Protein AF-0000000066435270 (afdb_homodimer)

pLDDT: mean 80.06, std 25.17, range [22.42, 98.88]

InterPro domains:
  IPR001283 Cysteine-rich secretory protein-related [PR00837] (42-60)
  IPR001283 Cysteine-rich secretory protein-related [PR00837] (89-102)
  IPR001283 Cysteine-rich secretory protein-related [PR00837] (111-127)
  IPR001283 Cysteine-rich secretory protein-related [PR00837] (138-151)
  IPR001283 Cysteine-rich secretory protein-related [PTHR10334] (25-159)
  IPR014044 CAP domain [PF00188] (27-140)
  IPR014044 CAP domain [SM00198] (21-151)
  IPR034113 Golgi-associated plant pathogenesis-related protein 1, SCP domain [cd05382] (21-149)
  IPR035940 CAP superfamily [G3DSA:3.40.33.10] (19-162)
  IPR035940 CAP superfamily [SSF55797] (20-159)

Foldseek 3Di:
DVVVVVVVVVVVVVVVVVVVVVFVLLQVLLQVLLVQQPADGAAADPVQQVVQAVVQVVCQAVVDDDDDPCDPPAWHKDKDKFQDDPSCSLVVLQVLVVVADLVDFADDPSNNSNQQSNFRPWHYKYKHWDAHPVRMIMIMMITPPYTRDGPCRNVGPGDGDPPDPVPVCPVPVVPPPPPCPPPVPPPPPVVPVVD/DVVVVVVVVVVVVVVVVVVVVVFVLLQVLLQVLLVQQPADGAAADPVQQVVQAVVQVVCQAVVDDDDDPCDPPAWHKDKDKFQDDPSCSLVVLQVLVVVADLVDFADDPSNNSNQQSNFRPWHYKYKHWDAHPVRMIMIMMITPPYTRDGPCRNVGPGHGDPPDPVPVCPVPVPPPPPPCPPPPPDPPPVPPVVD

Sequence (390 aa):
MFLVNILIVLALCLLVLVIADLQEDHLNEHNRLREKHGSPPLTLDDELTKGCEEYAKVLANNEKLEHSSSAGQNYGENLCMRSQTPLQCVQDWYDEIADYDFEKPQFAMSTGHFTALVWKNAKKMGIGQAKDKKGYYWVVARYYPPVNVNGQFEENVLPPIKGEGDENGQGNLNRFQVDNIPIIVMLWLCWQFTNMFLVNILIVLALCLLVLVIADLQEDHLNEHNRLREKHGSPPLTLDDELTKGCEEYAKVLANNEKLEHSSSAGQNYGENLCMRSQTPLQCVQDWYDEIADYDFEKPQFAMSTGHFTALVWKNAKKMGIGQAKDKKGYYWVVARYYPPVNVNGQFEENVLPPIKGEGDENGQGNLNRFQVDNIPIIVMLWLCWQFTN

Solvent-accessible surface area (backbone atoms only — not comparable to full-atom values): 21310 Å² total; per-residue (Å²): 120,69,67,63,53,49,54,52,51,49,51,51,49,52,53,54,52,53,51,51,48,51,48,47,52,50,49,51,54,49,34,58,59,14,48,45,35,71,18,61,66,62,41,83,33,70,69,48,18,51,52,19,32,54,48,11,42,51,31,26,75,67,42,41,87,69,70,51,84,56,35,56,79,69,18,21,68,44,76,40,48,28,64,66,65,68,70,51,46,60,55,58,30,46,58,21,51,81,65,52,51,82,91,65,52,62,88,40,86,41,26,44,48,20,45,44,67,36,26,34,78,34,44,33,28,15,51,18,59,26,65,26,99,86,54,36,32,22,37,24,36,34,30,29,55,52,42,79,50,87,93,44,31,64,82,21,47,52,68,67,64,79,74,82,74,76,62,73,67,69,68,71,70,59,74,74,69,73,68,78,66,74,75,62,69,63,66,59,69,63,50,62,73,70,102,118,70,66,63,53,52,52,52,49,50,51,51,51,51,52,52,53,53,52,51,49,51,48,48,51,50,50,51,53,48,32,55,60,15,48,44,36,71,18,61,64,63,43,83,33,70,69,48,18,52,51,20,32,54,47,11,41,52,32,26,74,66,42,40,86,71,71,52,84,56,34,56,77,69,18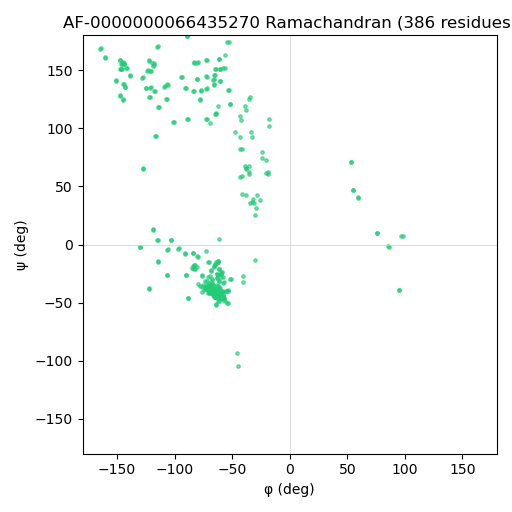,22,69,42,76,41,51,27,63,64,65,68,72,51,45,60,55,57,30,47,58,22,52,81,65,52,51,82,90,64,51,62,87,40,86,40,26,43,47,21,44,44,67,37,27,34,77,34,46,32,27,17,51,18,60,26,67,26,96,87,54,35,32,22,38,24,37,35,31,29,54,52,44,79,49,86,94,43,31,66,83,20,48,52,68,68,64,80,74,79,72,79,64,74,70,68,69,71,71,59,75,73,66,71,65,76,64,72,76,66,69,78,76,57,68,70,48,60,73,73,99

Radius of gyration: 25.06 Å; Cα contacts (8 Å, |Δi|>4): 622; chains: 2; bounding box: 55×94×62 Å

Secondary structure (DSSP, 8-state):
-HHHHHHHHHHHHHHHHHHHHHHHHHHHHHHHHHHTTTPPPPEE-HHHHHHHHHHHHHHHHHTB----TTBTTTBEEEEEEESS-TTHHHHHHHGGGGG--TTS----TTTHHHHHHH-TT--EEEEEEEE-TTS-EEEEEEEES--S-TT-HHHHSPPP-S-S--------------------GGGTHHHHTT-/-HHHHHHHHHHHHHHHHHHHHHHHHHHHHHHHHHHTTTPPPPEE-HHHHHHHHHHHHHHHHHTB----TTBTTTBEEEEEEESS-TTHHHHHHHHGGGG--TTS----TTTHHHHHHH-TT--EEEEEEEE-TTS-EEEEEEEES--S-TT-HHHHSPPP-S-S----------------------SHHHHHTT-

Structure (mmCIF, N/CA/C/O backbone):
data_AF-0000000066435270-model_v1
#
loop_
_entity.id
_entity.type
_entity.pdbx_description
1 polymer 'SCP domain-containing protein'
#
loop_
_atom_site.group_PDB
_atom_site.id
_atom_site.type_symbol
_atom_site.label_atom_id
_atom_site.label_alt_id
_atom_site.label_comp_id
_atom_site.label_asym_id
_atom_site.label_entity_id
_atom_site.label_seq_id
_atom_site.pdbx_PDB_ins_code
_atom_site.Cartn_x
_atom_site.Cartn_y
_atom_site.Cartn_z
_atom_site.occupancy
_atom_site.B_iso_or_equiv
_atom_site.auth_seq_id
_atom_site.auth_comp_id
_atom_site.auth_asym_id
_atom_site.auth_atom_id
_atom_site.pdbx_PDB_model_num
ATOM 1 N N . MET A 1 1 ? -29.016 -41.625 1.169 1 50.53 1 MET A N 1
ATOM 2 C CA . MET A 1 1 ? -27.734 -41.25 1.76 1 50.53 1 MET A CA 1
ATOM 3 C C . MET A 1 1 ? -26.656 -41.156 0.696 1 50.53 1 MET A C 1
ATOM 5 O O . MET A 1 1 ? -25.734 -40.344 0.795 1 50.53 1 MET A O 1
ATOM 9 N N . PHE A 1 2 ? -26.781 -41.906 -0.387 1 58.72 2 PHE A N 1
ATOM 10 C CA . PHE A 1 2 ? -25.75 -42 -1.423 1 58.72 2 PHE A CA 1
ATOM 11 C C . PHE A 1 2 ? -25.797 -40.812 -2.352 1 58.72 2 PHE A C 1
ATOM 13 O O . PHE A 1 2 ? -24.75 -40.281 -2.76 1 58.72 2 PHE A O 1
ATOM 20 N N . LEU A 1 3 ? -26.953 -40.25 -2.633 1 63.94 3 LEU A N 1
ATOM 21 C CA . LEU A 1 3 ? -27.141 -39.156 -3.576 1 63.94 3 LEU A CA 1
ATOM 22 C C . LEU A 1 3 ? -26.625 -37.844 -2.992 1 63.94 3 LEU A C 1
ATOM 24 O O . LEU A 1 3 ? -26.016 -37.031 -3.707 1 63.94 3 LEU A O 1
ATOM 28 N N . VAL A 1 4 ? -26.797 -37.656 -1.695 1 64.81 4 VAL A N 1
ATOM 29 C CA . VAL A 1 4 ? -26.344 -36.438 -1.035 1 64.81 4 VAL A CA 1
ATOM 30 C C . VAL A 1 4 ? -24.812 -36.375 -1.041 1 64.81 4 VAL A C 1
ATOM 32 O O . VAL A 1 4 ? -24.234 -35.281 -1.227 1 64.81 4 VAL A O 1
ATOM 35 N N . ASN A 1 5 ? -24.203 -37.531 -1.014 1 66.56 5 ASN A N 1
ATOM 36 C CA . ASN A 1 5 ? -22.75 -37.625 -1.017 1 66.56 5 ASN A CA 1
ATOM 37 C C . ASN A 1 5 ? -22.172 -37.25 -2.381 1 66.56 5 ASN A C 1
ATOM 39 O O . ASN A 1 5 ? -21.141 -36.562 -2.465 1 66.56 5 ASN A O 1
ATOM 43 N N . ILE A 1 6 ? -22.922 -37.531 -3.383 1 63.12 6 ILE A N 1
ATOM 44 C CA . ILE A 1 6 ? -22.469 -37.25 -4.742 1 63.12 6 ILE A CA 1
ATOM 45 C C . ILE A 1 6 ? -22.609 -35.781 -5.055 1 63.12 6 ILE A C 1
ATOM 47 O O . ILE A 1 6 ? -21.703 -35.156 -5.645 1 63.12 6 ILE A O 1
ATOM 51 N N . LEU A 1 7 ? -23.594 -35.125 -4.59 1 64.88 7 LEU A N 1
ATOM 52 C CA . LEU A 1 7 ? -23.828 -33.719 -4.848 1 64.88 7 LEU A CA 1
ATOM 53 C C . LEU A 1 7 ? -22.797 -32.844 -4.129 1 64.88 7 LEU A C 1
ATOM 55 O O . LEU A 1 7 ? -22.328 -31.844 -4.672 1 64.88 7 LEU A O 1
ATOM 59 N N . ILE A 1 8 ? -22.359 -33.281 -2.916 1 63.19 8 ILE A N 1
ATOM 60 C CA . ILE A 1 8 ? -21.359 -32.562 -2.158 1 63.19 8 ILE A CA 1
ATOM 61 C C . ILE A 1 8 ? -20 -32.688 -2.852 1 63.19 8 ILE A C 1
ATOM 63 O O . ILE A 1 8 ? -19.25 -31.719 -2.959 1 63.19 8 ILE A O 1
ATOM 67 N N . VAL A 1 9 ? -19.703 -33.844 -3.371 1 62.66 9 VAL A N 1
ATOM 68 C CA . VAL A 1 9 ? -18.438 -34.094 -4.066 1 62.66 9 VAL A CA 1
ATOM 69 C C . VAL A 1 9 ? -18.406 -33.281 -5.367 1 62.66 9 VAL A C 1
ATOM 71 O O . VAL A 1 9 ? -17.375 -32.688 -5.711 1 62.66 9 VAL A O 1
ATOM 74 N N . LEU A 1 10 ? -19.5 -33.281 -6.02 1 61.44 10 LEU A N 1
ATOM 75 C CA . LEU A 1 10 ? -19.578 -32.5 -7.262 1 61.44 10 LEU A CA 1
ATOM 76 C C . LEU A 1 10 ? -19.438 -31.016 -6.988 1 61.44 10 LEU A C 1
ATOM 78 O O . LEU A 1 10 ? -18.766 -30.312 -7.73 1 61.44 10 LEU A O 1
ATOM 82 N N . ALA A 1 11 ? -20.125 -30.594 -5.949 1 60.72 11 ALA A N 1
ATOM 83 C CA . ALA A 1 11 ? -20.031 -29.188 -5.586 1 60.72 11 ALA A CA 1
ATOM 84 C C . ALA A 1 11 ? -18.625 -28.812 -5.156 1 60.72 11 ALA A C 1
ATOM 86 O O . ALA A 1 11 ? -18.109 -27.75 -5.512 1 60.72 11 ALA A O 1
ATOM 87 N N . LEU A 1 12 ? -18 -29.719 -4.43 1 57.22 12 LEU A N 1
ATOM 88 C CA . LEU A 1 12 ? -16.609 -29.484 -4.016 1 57.22 12 LEU A CA 1
ATOM 89 C C . LEU A 1 12 ? -15.68 -29.5 -5.223 1 57.22 12 LEU A C 1
ATOM 91 O O . LEU A 1 12 ? -14.758 -28.688 -5.305 1 57.22 12 LEU A O 1
ATOM 95 N N . CYS A 1 13 ? -15.961 -30.359 -6.094 1 56.88 13 CYS A N 1
ATOM 96 C CA . CYS A 1 13 ? -15.141 -30.438 -7.301 1 56.88 13 CYS A CA 1
ATOM 97 C C . CYS A 1 13 ? -15.32 -29.188 -8.156 1 56.88 13 CYS A C 1
ATOM 99 O O . CYS A 1 13 ? -14.359 -28.672 -8.727 1 56.88 13 CYS A O 1
ATOM 101 N N . LEU A 1 14 ? -16.516 -28.719 -8.273 1 52.84 14 LEU A N 1
ATOM 102 C CA . LEU A 1 14 ? -16.781 -27.516 -9.055 1 52.84 14 LEU A CA 1
ATOM 103 C C . LEU A 1 14 ? -16.109 -26.297 -8.422 1 52.84 14 LEU A C 1
ATOM 105 O O . LEU A 1 14 ? -15.57 -25.438 -9.125 1 52.84 14 LEU A O 1
ATOM 109 N N . LEU A 1 15 ? -16.125 -26.141 -7.109 1 53.03 15 LEU A N 1
ATOM 110 C CA . LEU A 1 15 ? -15.484 -25.016 -6.414 1 53.03 15 LEU A CA 1
ATOM 111 C C . LEU A 1 15 ? -13.977 -25.047 -6.633 1 53.03 15 LEU A C 1
ATOM 113 O O . LEU A 1 15 ? -13.359 -24 -6.863 1 53.03 15 LEU A O 1
ATOM 117 N N . VAL A 1 16 ? -13.32 -26.172 -6.648 1 53.41 16 VAL A N 1
ATOM 118 C CA . VAL A 1 16 ? -11.883 -26.312 -6.859 1 53.41 16 VAL A CA 1
ATOM 119 C C . VAL A 1 16 ? -11.523 -25.875 -8.273 1 53.41 16 VAL A C 1
ATOM 121 O O . VAL A 1 16 ? -10.539 -25.172 -8.484 1 53.41 16 VAL A O 1
ATOM 124 N N . LEU A 1 17 ? -12.344 -26.234 -9.219 1 50.5 17 LEU A N 1
ATOM 125 C CA . LEU A 1 17 ? -12.109 -25.859 -10.609 1 50.5 17 LEU A CA 1
ATOM 126 C C . LEU A 1 17 ? -12.195 -24.359 -10.789 1 50.5 17 LEU A C 1
ATOM 128 O O . LEU A 1 17 ? -11.383 -23.766 -11.508 1 50.5 17 LEU A O 1
ATOM 132 N N . VAL A 1 18 ? -13.164 -23.734 -10.125 1 58.41 18 VAL A N 1
ATOM 133 C CA . VAL A 1 18 ? -13.359 -22.297 -10.258 1 58.41 18 VAL A CA 1
ATOM 134 C C . VAL A 1 18 ? -12.188 -21.547 -9.633 1 58.41 18 VAL A C 1
ATOM 136 O O . VAL A 1 18 ? -11.68 -20.578 -10.211 1 58.41 18 VAL A O 1
ATOM 139 N N . ILE A 1 19 ? -11.68 -21.969 -8.492 1 66.5 19 ILE A N 1
ATOM 140 C CA . ILE A 1 19 ? -10.547 -21.328 -7.832 1 66.5 19 ILE A CA 1
ATOM 141 C C . ILE A 1 19 ? -9.289 -21.484 -8.68 1 66.5 19 ILE A C 1
ATOM 143 O O . ILE A 1 19 ? -8.516 -20.531 -8.836 1 66.5 19 ILE A O 1
ATOM 147 N N . ALA A 1 20 ? -9.148 -22.641 -9.195 1 70.06 20 ALA A N 1
ATOM 148 C CA . ALA A 1 20 ? -7.996 -22.891 -10.062 1 70.06 20 ALA A CA 1
ATOM 149 C C . ALA A 1 20 ? -8.023 -21.969 -11.281 1 70.06 20 ALA A C 1
ATOM 151 O O . ALA A 1 20 ? -6.988 -21.438 -11.688 1 70.06 20 ALA A O 1
ATOM 152 N N . ASP A 1 21 ? -9.172 -21.797 -11.703 1 81.69 21 ASP A N 1
ATOM 153 C CA . ASP A 1 21 ? -9.328 -20.922 -12.859 1 81.69 21 ASP A CA 1
ATOM 154 C C . ASP A 1 21 ? -8.992 -19.469 -12.508 1 81.69 21 ASP A C 1
ATOM 156 O O . ASP A 1 21 ? -8.305 -18.781 -13.266 1 81.69 21 ASP A O 1
ATOM 160 N N . LEU A 1 22 ? -9.305 -19.141 -11.273 1 91.06 22 LEU A N 1
ATOM 161 C CA . LEU A 1 22 ? -9.047 -17.781 -10.836 1 91.06 22 LEU A CA 1
ATOM 162 C C . LEU A 1 22 ? -7.547 -17.531 -10.688 1 91.06 22 LEU A C 1
ATOM 164 O O . LEU A 1 22 ? -7.039 -16.484 -11.117 1 91.06 22 LEU A O 1
ATOM 168 N N . GLN A 1 23 ? -6.91 -18.484 -10.156 1 94.75 23 GLN A N 1
ATOM 169 C CA . GLN A 1 23 ? -5.469 -18.359 -9.969 1 94.75 23 GLN A CA 1
ATOM 170 C C . GLN A 1 23 ? -4.746 -18.312 -11.312 1 94.75 23 GLN A C 1
ATOM 172 O O . GLN A 1 23 ? -3.801 -17.547 -11.492 1 94.75 23 GLN A O 1
ATOM 177 N N . GLU A 1 24 ? -5.191 -19.125 -12.172 1 95.88 24 GLU A N 1
ATOM 178 C CA . GLU A 1 24 ? -4.586 -19.156 -13.5 1 95.88 24 GLU A CA 1
ATOM 179 C C . GLU A 1 24 ? -4.809 -17.844 -14.242 1 95.88 24 GLU A C 1
ATOM 181 O O . GLU A 1 24 ? -3.932 -17.391 -14.977 1 95.88 24 GLU A O 1
ATOM 186 N N . ASP A 1 25 ? -5.98 -17.25 -14.078 1 96.88 25 ASP A N 1
ATOM 187 C CA . ASP A 1 25 ? -6.242 -15.961 -14.703 1 96.88 25 ASP A CA 1
ATOM 188 C C . ASP A 1 25 ? -5.262 -14.898 -14.211 1 96.88 25 ASP A C 1
ATOM 190 O O . ASP A 1 25 ? -4.734 -14.117 -15 1 96.88 25 ASP A O 1
ATOM 194 N N . HIS A 1 26 ? -5.051 -14.859 -12.922 1 98.12 26 HIS A N 1
ATOM 195 C CA . HIS A 1 26 ? -4.098 -13.914 -12.352 1 98.12 26 HIS A CA 1
ATOM 196 C C . HIS A 1 26 ? -2.684 -14.188 -12.852 1 98.12 26 HIS A C 1
ATOM 198 O O . HIS A 1 26 ? -1.945 -13.25 -13.18 1 98.12 26 HIS A O 1
ATOM 204 N N . LEU A 1 27 ? -2.297 -15.484 -12.945 1 98.5 27 LEU A N 1
ATOM 205 C CA . LEU A 1 27 ? -0.982 -15.852 -13.453 1 98.5 27 LEU A CA 1
ATOM 206 C C . LEU A 1 27 ? -0.811 -15.406 -14.898 1 98.5 27 LEU A C 1
ATOM 208 O O . LEU A 1 27 ? 0.207 -14.805 -15.25 1 98.5 27 LEU A O 1
ATOM 212 N N . ASN A 1 28 ? -1.761 -15.711 -15.672 1 98.19 28 ASN A N 1
ATOM 213 C CA . ASN A 1 28 ? -1.696 -15.367 -17.094 1 98.19 28 ASN A CA 1
ATOM 214 C C . ASN A 1 28 ? -1.575 -13.859 -17.297 1 98.19 28 ASN A C 1
ATOM 216 O O . ASN A 1 28 ? -0.816 -13.406 -18.156 1 98.19 28 ASN A O 1
ATOM 220 N N . GLU A 1 29 ? -2.359 -13.086 -16.547 1 98.38 29 GLU A N 1
ATOM 221 C CA . GLU A 1 29 ? -2.266 -11.633 -16.656 1 98.38 29 GLU A CA 1
ATOM 222 C C . GLU A 1 29 ? -0.895 -11.133 -16.219 1 98.38 29 GLU A C 1
ATOM 224 O O . GLU A 1 29 ? -0.325 -10.234 -16.844 1 98.38 29 GLU A O 1
ATOM 229 N N . HIS A 1 30 ? -0.367 -11.703 -15.102 1 98.81 30 HIS A N 1
ATOM 230 C CA . HIS A 1 30 ? 0.999 -11.375 -14.711 1 98.81 30 HIS A CA 1
ATOM 231 C C . HIS A 1 30 ? 1.977 -11.625 -15.852 1 98.81 30 HIS A C 1
ATOM 233 O O . HIS A 1 30 ? 2.762 -10.742 -16.219 1 98.81 30 HIS A O 1
ATOM 239 N N . ASN A 1 31 ? 1.907 -12.781 -16.422 1 98.81 31 ASN A N 1
ATOM 240 C CA . ASN A 1 31 ? 2.887 -13.195 -17.422 1 98.81 31 ASN A CA 1
ATOM 241 C C . ASN A 1 31 ? 2.74 -12.406 -18.719 1 98.81 31 ASN A C 1
ATOM 243 O O . ASN A 1 31 ? 3.732 -12.133 -19.391 1 98.81 31 ASN A O 1
ATOM 247 N N . ARG A 1 32 ? 1.517 -12.07 -19.047 1 98.5 32 ARG A N 1
ATOM 248 C CA . ARG A 1 32 ? 1.307 -11.188 -20.188 1 98.5 32 ARG A CA 1
ATOM 249 C C . ARG A 1 32 ? 2.074 -9.883 -20.016 1 98.5 32 ARG A C 1
ATOM 251 O O . ARG A 1 32 ? 2.744 -9.422 -20.938 1 98.5 32 ARG A O 1
ATOM 258 N N . LEU A 1 33 ? 1.989 -9.258 -18.922 1 98.69 33 LEU A N 1
ATOM 259 C CA . LEU A 1 33 ? 2.621 -7.969 -18.656 1 98.69 33 LEU A CA 1
ATOM 260 C C . LEU A 1 33 ? 4.129 -8.125 -18.5 1 98.69 33 LEU A C 1
ATOM 262 O O . LEU A 1 33 ? 4.895 -7.262 -18.938 1 98.69 33 LEU A O 1
ATOM 266 N N . ARG A 1 34 ? 4.555 -9.227 -17.859 1 98.81 34 ARG A N 1
ATOM 267 C CA . ARG A 1 34 ? 5.977 -9.516 -17.734 1 98.81 34 ARG A CA 1
ATOM 268 C C . ARG A 1 34 ? 6.633 -9.664 -19.094 1 98.81 34 ARG A C 1
ATOM 270 O O . ARG A 1 34 ? 7.766 -9.227 -19.297 1 98.81 34 ARG A O 1
ATOM 277 N N . GLU A 1 35 ? 5.953 -10.273 -20 1 98.5 35 GLU A N 1
ATOM 278 C CA . GLU A 1 35 ? 6.469 -10.477 -21.344 1 98.5 35 GLU A CA 1
ATOM 279 C C . GLU A 1 35 ? 6.828 -9.148 -22 1 98.5 35 GLU A C 1
ATOM 281 O O . GLU A 1 35 ? 7.801 -9.062 -22.75 1 98.5 35 GLU A O 1
ATOM 286 N N . LYS A 1 36 ? 6.121 -8.102 -21.703 1 98.25 36 LYS A N 1
ATOM 287 C CA . LYS A 1 36 ? 6.379 -6.777 -22.266 1 98.25 36 LYS A CA 1
ATOM 288 C C . LYS A 1 36 ? 7.77 -6.281 -21.891 1 98.25 36 LYS A C 1
ATOM 290 O O . LYS A 1 36 ? 8.312 -5.391 -22.547 1 98.25 36 LYS A O 1
ATOM 295 N N . HIS A 1 37 ? 8.32 -6.816 -20.875 1 98.62 37 HIS A N 1
ATOM 296 C CA . HIS A 1 37 ? 9.602 -6.34 -20.375 1 98.62 37 HIS A CA 1
ATOM 297 C C . HIS A 1 37 ? 10.688 -7.395 -20.531 1 98.62 37 HIS A C 1
ATOM 299 O O . HIS A 1 37 ? 11.789 -7.25 -20 1 98.62 37 HIS A O 1
ATOM 305 N N . GLY A 1 38 ? 10.297 -8.539 -21.172 1 98.25 38 GLY A N 1
ATOM 306 C CA . GLY A 1 38 ? 11.25 -9.633 -21.344 1 98.25 38 GLY A CA 1
ATOM 307 C C . GLY A 1 38 ? 11.492 -10.414 -20.078 1 98.25 38 GLY A C 1
ATOM 308 O O . GLY A 1 38 ? 12.469 -11.164 -19.984 1 98.25 38 GLY A O 1
ATOM 309 N N . SER A 1 39 ? 10.703 -10.18 -19.047 1 98.75 39 SER A N 1
ATOM 310 C CA . SER A 1 39 ? 10.812 -10.961 -17.828 1 98.75 39 SER A CA 1
ATOM 311 C C . SER A 1 39 ? 10.266 -12.375 -18.016 1 98.75 39 SER A C 1
ATOM 313 O O . SER A 1 39 ? 9.188 -12.547 -18.609 1 98.75 39 SER A O 1
ATOM 315 N N . PRO A 1 40 ? 10.969 -13.414 -17.562 1 98.81 40 PRO A N 1
ATOM 316 C CA . PRO A 1 40 ? 10.484 -14.789 -17.734 1 98.81 40 PRO A CA 1
ATOM 317 C C . PRO A 1 40 ? 9.141 -15.023 -17.047 1 98.81 40 PRO A C 1
ATOM 319 O O . PRO A 1 40 ? 8.828 -14.375 -16.047 1 98.81 40 PRO A O 1
ATOM 322 N N . PRO A 1 41 ? 8.367 -15.922 -17.562 1 98.88 41 PRO A N 1
ATOM 323 C CA . PRO A 1 41 ? 7.066 -16.188 -16.938 1 98.88 41 PRO A CA 1
ATOM 324 C C . PRO A 1 41 ? 7.191 -16.781 -15.547 1 98.88 41 PRO A C 1
ATOM 326 O O . PRO A 1 41 ? 8.117 -17.562 -15.281 1 98.88 41 PRO A O 1
ATOM 329 N N . LEU A 1 42 ? 6.238 -16.406 -14.719 1 98.88 42 LEU A N 1
ATOM 330 C CA . LEU A 1 42 ? 6.09 -17 -13.398 1 98.88 42 LEU A CA 1
ATOM 331 C C . LEU A 1 42 ? 5.312 -18.312 -13.477 1 98.88 42 LEU A C 1
ATOM 333 O O . LEU A 1 42 ? 4.574 -18.547 -14.438 1 98.88 42 LEU A O 1
ATOM 337 N N . THR A 1 43 ? 5.508 -19.156 -12.531 1 98.81 43 THR A N 1
ATOM 338 C CA . THR A 1 43 ? 4.664 -20.328 -12.305 1 98.81 43 THR A CA 1
ATOM 339 C C . THR A 1 43 ? 3.998 -20.25 -10.93 1 98.81 43 THR A C 1
ATOM 341 O O . THR A 1 43 ? 4.52 -19.625 -10.016 1 98.81 43 THR A O 1
ATOM 344 N N . LEU A 1 44 ? 2.854 -20.922 -10.805 1 98.06 44 LEU A N 1
ATOM 345 C CA . LEU A 1 44 ? 2.168 -20.953 -9.516 1 98.06 44 LEU A CA 1
ATOM 346 C C . LEU A 1 44 ? 2.854 -21.922 -8.562 1 98.06 44 LEU A C 1
ATOM 348 O O . LEU A 1 44 ? 3.254 -23.016 -8.961 1 98.06 44 LEU A O 1
ATOM 352 N N . ASP A 1 45 ? 3.057 -21.453 -7.41 1 98.19 45 ASP A N 1
ATOM 353 C CA . ASP A 1 45 ? 3.551 -22.297 -6.328 1 98.19 45 ASP A CA 1
ATOM 354 C C . ASP A 1 45 ? 2.451 -22.578 -5.305 1 98.19 45 ASP A C 1
ATOM 356 O O . ASP A 1 45 ? 1.884 -21.656 -4.727 1 98.19 45 ASP A O 1
ATOM 360 N N . ASP A 1 46 ? 2.193 -23.844 -5.035 1 96.69 46 ASP A N 1
ATOM 361 C CA . ASP A 1 46 ? 1.051 -24.234 -4.223 1 96.69 46 ASP A CA 1
ATOM 362 C C . ASP A 1 46 ? 1.166 -23.688 -2.805 1 96.69 46 ASP A C 1
ATOM 364 O O . ASP A 1 46 ? 0.178 -23.219 -2.232 1 96.69 46 ASP A O 1
ATOM 368 N N . GLU A 1 47 ? 2.297 -23.797 -2.246 1 96.81 47 GLU A N 1
ATOM 369 C CA . GLU A 1 47 ? 2.482 -23.312 -0.88 1 96.81 47 GLU A CA 1
ATOM 370 C C . GLU A 1 47 ? 2.332 -21.797 -0.8 1 96.81 47 GLU A C 1
ATOM 372 O O . GLU A 1 47 ? 1.686 -21.281 0.114 1 96.81 47 GLU A O 1
ATOM 377 N N . LEU A 1 48 ? 2.936 -21.094 -1.734 1 96.94 48 LEU A N 1
ATOM 378 C CA . LEU A 1 48 ? 2.771 -19.641 -1.795 1 96.94 48 LEU A CA 1
ATOM 379 C C . LEU A 1 48 ? 1.302 -19.266 -1.954 1 96.94 48 LEU A C 1
ATOM 381 O O . LEU A 1 48 ? 0.821 -18.328 -1.308 1 96.94 48 LEU A O 1
ATOM 385 N N . THR A 1 49 ? 0.663 -20.016 -2.812 1 97.69 49 THR A N 1
ATOM 386 C CA . THR A 1 49 ? -0.743 -19.734 -3.094 1 97.69 49 THR A CA 1
ATOM 387 C C . THR A 1 49 ? -1.596 -19.969 -1.849 1 97.69 49 THR A C 1
ATOM 389 O O . THR A 1 49 ? -2.449 -19.141 -1.515 1 97.69 49 THR A O 1
ATOM 392 N N . LYS A 1 50 ? -1.348 -21.031 -1.207 1 97.25 50 LYS A N 1
ATOM 393 C CA . LYS A 1 50 ? -2.07 -21.297 0.033 1 97.25 50 L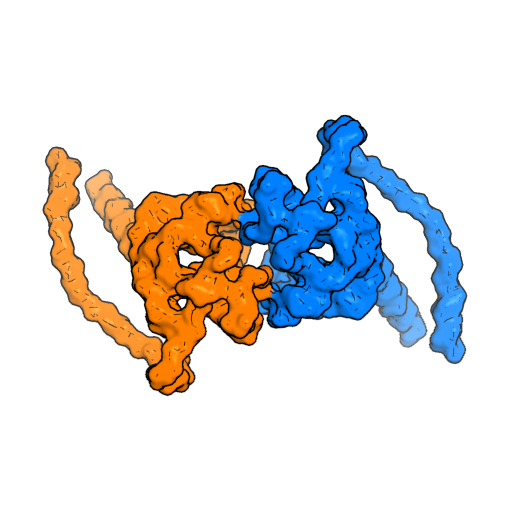YS A CA 1
ATOM 394 C C . LYS A 1 50 ? -1.869 -20.172 1.04 1 97.25 50 LYS A C 1
ATOM 396 O O . LYS A 1 50 ? -2.826 -19.719 1.673 1 97.25 50 LYS A O 1
ATOM 401 N N . GLY A 1 51 ? -0.645 -19.734 1.205 1 96.88 51 GLY A N 1
ATOM 402 C CA . GLY A 1 51 ? -0.361 -18.609 2.076 1 96.88 51 GLY A CA 1
ATOM 403 C C . GLY A 1 51 ? -1.085 -17.328 1.665 1 96.88 51 GLY A C 1
ATOM 404 O O . GLY A 1 51 ? -1.585 -16.594 2.516 1 96.88 51 GLY A O 1
ATOM 405 N N . CYS A 1 52 ? -1.147 -17.047 0.4 1 97.75 52 CYS A N 1
ATOM 406 C CA . CYS A 1 52 ? -1.847 -15.867 -0.112 1 97.75 52 CYS A CA 1
ATOM 407 C C . CYS A 1 52 ? -3.338 -15.945 0.188 1 97.75 52 CYS A C 1
ATOM 409 O O . CYS A 1 52 ? -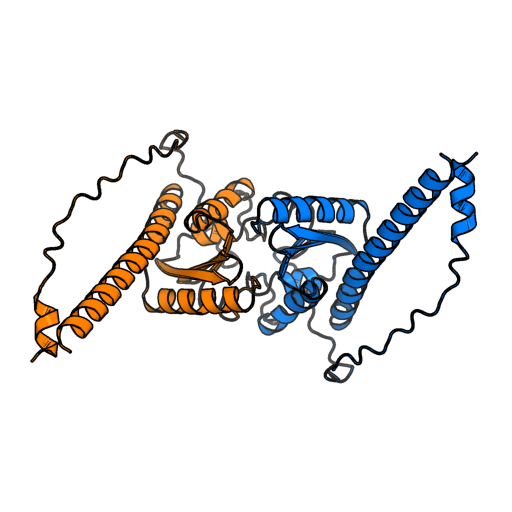3.947 -14.961 0.601 1 97.75 52 CYS A O 1
ATOM 411 N N . GLU A 1 53 ? -3.918 -17.141 -0.047 1 97.5 53 GLU A N 1
ATOM 412 C CA . GLU A 1 53 ? -5.34 -17.328 0.216 1 97.5 53 GLU A CA 1
ATOM 413 C C . GLU A 1 53 ? -5.664 -17.109 1.691 1 97.5 53 GLU A C 1
ATOM 415 O O . GLU A 1 53 ? -6.633 -16.422 2.025 1 97.5 53 GLU A O 1
ATOM 420 N N . GLU A 1 54 ? -4.887 -17.656 2.547 1 97.88 54 GLU A N 1
ATOM 421 C CA . GLU A 1 54 ? -5.086 -17.484 3.982 1 97.88 54 GLU A CA 1
ATOM 422 C C . GLU A 1 54 ? -4.93 -16.031 4.395 1 97.88 54 GLU A C 1
ATOM 424 O O . GLU A 1 54 ? -5.715 -15.508 5.191 1 97.88 54 GLU A O 1
ATOM 429 N N . TYR A 1 55 ? -3.957 -15.383 3.875 1 97.12 55 TYR A N 1
ATOM 430 C CA . TYR A 1 55 ? -3.697 -14.008 4.273 1 97.12 55 TYR A CA 1
ATOM 431 C C . TYR A 1 55 ? -4.766 -13.07 3.725 1 97.12 55 TYR A C 1
ATOM 433 O O . TYR A 1 55 ? -5.137 -12.094 4.379 1 97.12 55 TYR A O 1
ATOM 441 N N . ALA A 1 56 ? -5.254 -13.328 2.498 1 97.44 56 ALA A N 1
ATOM 442 C CA . ALA A 1 56 ? -6.363 -12.539 1.96 1 97.44 56 ALA A CA 1
ATOM 443 C C . ALA A 1 56 ? -7.559 -12.562 2.904 1 97.44 56 ALA A C 1
ATOM 445 O O . ALA A 1 56 ? -8.211 -11.539 3.115 1 97.44 56 ALA A O 1
ATOM 446 N N . LYS A 1 57 ? -7.809 -13.734 3.473 1 97.94 57 LYS A N 1
ATOM 447 C CA . LYS A 1 57 ? -8.891 -13.844 4.445 1 97.94 57 LYS A CA 1
ATOM 448 C C . LYS A 1 57 ? -8.602 -13.008 5.688 1 97.94 57 LYS A C 1
ATOM 450 O O . LYS A 1 57 ? -9.508 -12.375 6.242 1 97.94 57 LYS A O 1
ATOM 455 N N . VAL A 1 58 ? -7.391 -13.016 6.145 1 96.06 58 VAL A N 1
ATOM 456 C CA . VAL A 1 58 ? -6.996 -12.219 7.297 1 96.06 58 VAL A CA 1
ATOM 457 C C . VAL A 1 58 ? -7.25 -10.734 7.008 1 96.06 58 VAL A C 1
ATOM 459 O O . VAL A 1 58 ? -7.84 -10.031 7.828 1 96.06 58 VAL A O 1
ATOM 462 N N . LEU A 1 59 ? -6.855 -10.281 5.852 1 94.06 59 LEU A N 1
ATOM 463 C CA . LEU A 1 59 ? -7.059 -8.891 5.469 1 94.06 59 LEU A CA 1
ATOM 464 C C . LEU A 1 59 ? -8.547 -8.555 5.406 1 94.06 59 LEU A C 1
ATOM 466 O O . LEU A 1 59 ? -8.977 -7.523 5.93 1 94.06 59 LEU A O 1
ATOM 470 N N . ALA A 1 60 ? -9.297 -9.398 4.797 1 95 60 ALA A N 1
ATOM 471 C CA . ALA A 1 60 ? -10.734 -9.188 4.645 1 95 60 ALA A CA 1
ATOM 472 C C . ALA A 1 60 ? -11.43 -9.133 6 1 95 60 ALA A C 1
ATOM 474 O O . ALA A 1 60 ? -12.281 -8.273 6.234 1 95 60 ALA A O 1
ATOM 475 N N . ASN A 1 61 ? -11.047 -10.047 6.891 1 95.38 61 ASN A N 1
ATOM 476 C CA . ASN A 1 61 ? -11.656 -10.102 8.211 1 95.38 61 ASN A CA 1
ATOM 477 C C . ASN A 1 61 ? -11.305 -8.883 9.055 1 95.38 61 ASN A C 1
ATOM 479 O O . ASN A 1 61 ? -12.141 -8.375 9.805 1 95.38 61 ASN A O 1
ATOM 483 N N . ASN A 1 62 ? -10.102 -8.461 8.891 1 91.62 62 ASN A N 1
ATOM 484 C CA . ASN A 1 62 ? -9.641 -7.32 9.672 1 91.62 62 ASN A CA 1
ATOM 485 C C . ASN A 1 62 ? -10.047 -6 9.023 1 91.62 62 ASN A C 1
ATOM 487 O O . ASN A 1 62 ? -9.992 -4.949 9.664 1 91.62 62 ASN A O 1
ATOM 491 N N . GLU A 1 63 ? -10.383 -6.066 7.742 1 89.62 63 GLU A N 1
ATOM 492 C CA . GLU A 1 63 ? -10.75 -4.887 6.965 1 89.62 63 GLU A CA 1
ATOM 493 C C . GLU A 1 63 ? -9.664 -3.82 7.027 1 89.62 63 GLU A C 1
ATOM 495 O O . GLU A 1 63 ? -9.945 -2.648 7.289 1 89.62 63 GLU A O 1
ATOM 500 N N . LYS A 1 64 ? -8.469 -4.254 6.836 1 84.62 64 LYS A N 1
ATOM 501 C CA . LYS A 1 64 ? -7.266 -3.432 6.859 1 84.62 64 LYS A CA 1
ATOM 502 C C . LYS A 1 64 ? -6.215 -3.969 5.891 1 84.62 64 LYS A C 1
ATOM 504 O O . LYS A 1 64 ? -5.934 -5.168 5.871 1 84.62 64 LYS A O 1
ATOM 509 N N . LEU A 1 65 ? -5.723 -3.072 5.039 1 84.94 65 LEU A N 1
ATOM 510 C CA . LEU A 1 65 ? -4.672 -3.465 4.109 1 84.94 65 LEU A CA 1
ATOM 511 C C . LEU A 1 65 ? -3.293 -3.273 4.734 1 84.94 65 LEU A C 1
ATOM 513 O O . LEU A 1 65 ? -2.867 -2.143 4.977 1 84.94 65 LEU A O 1
ATOM 517 N N . GLU A 1 66 ? -2.619 -4.316 5.078 1 85.12 66 GLU A N 1
ATOM 518 C CA . GLU A 1 66 ? -1.281 -4.297 5.664 1 85.12 66 GLU A CA 1
ATOM 519 C C . GLU A 1 66 ? -0.441 -5.465 5.152 1 85.12 66 GLU A C 1
ATOM 521 O O . GLU A 1 66 ? -0.951 -6.574 4.973 1 85.12 66 GLU A O 1
ATOM 526 N N . HIS A 1 67 ? 0.787 -5.148 4.82 1 87.31 67 HIS A N 1
ATOM 527 C CA . HIS A 1 67 ? 1.675 -6.227 4.391 1 87.31 67 HIS A CA 1
ATOM 528 C C . HIS A 1 67 ? 1.929 -7.211 5.527 1 87.31 67 HIS A C 1
ATOM 530 O O . HIS A 1 67 ? 1.904 -6.836 6.699 1 87.31 67 HIS A O 1
ATOM 536 N N . SER A 1 68 ? 2.174 -8.422 5.109 1 87.19 68 SER A N 1
ATOM 537 C CA . SER A 1 68 ? 2.514 -9.438 6.105 1 87.19 68 SER A CA 1
ATOM 538 C C . SER A 1 68 ? 3.918 -9.219 6.66 1 87.19 68 SER A C 1
ATOM 540 O O . SER A 1 68 ? 4.762 -8.609 6 1 87.19 68 SER A O 1
ATOM 542 N N . SER A 1 69 ? 4.25 -9.758 7.875 1 80.06 69 SER A N 1
ATOM 543 C CA . SER A 1 69 ? 5.555 -9.602 8.516 1 80.06 69 SER A CA 1
ATOM 544 C C . SER A 1 69 ? 6.637 -10.344 7.742 1 80.06 69 SER A C 1
ATOM 546 O O . SER A 1 69 ? 7.82 -10.008 7.836 1 80.06 69 SER A O 1
ATOM 548 N N . SER A 1 70 ? 6.242 -11.32 6.969 1 78.88 70 SER A N 1
ATOM 549 C CA . SER A 1 70 ? 7.223 -12.133 6.254 1 78.88 70 SER A CA 1
ATOM 550 C C . SER A 1 70 ? 7.508 -11.562 4.871 1 78.88 70 SER A C 1
ATOM 552 O O . SER A 1 70 ? 8.375 -12.062 4.156 1 78.88 70 SER A O 1
ATOM 554 N N . ALA A 1 71 ? 6.688 -10.531 4.5 1 79.19 71 ALA A N 1
ATOM 555 C CA . ALA A 1 71 ? 6.91 -9.891 3.207 1 79.19 71 ALA A CA 1
ATOM 556 C C . ALA A 1 71 ? 8.258 -9.172 3.172 1 79.19 71 ALA A C 1
ATOM 558 O O . ALA A 1 71 ? 8.648 -8.531 4.145 1 79.19 71 ALA A O 1
ATOM 559 N N . GLY A 1 72 ? 9.047 -9.258 2.09 1 72.75 72 GLY A N 1
ATOM 560 C CA . GLY A 1 72 ? 10.367 -8.648 1.96 1 72.75 72 GLY A CA 1
ATOM 561 C C . GLY A 1 72 ? 11.492 -9.602 2.312 1 72.75 72 GLY A C 1
ATOM 562 O O . GLY A 1 72 ? 12.516 -9.641 1.622 1 72.75 72 GLY A O 1
ATOM 563 N N . GLN A 1 73 ? 11.289 -10.406 3.32 1 77.5 73 GLN A N 1
ATOM 564 C CA . GLN A 1 73 ? 12.336 -11.328 3.758 1 77.5 73 GLN A CA 1
ATOM 565 C C . GLN A 1 73 ? 12.25 -12.648 3 1 77.5 73 GLN A C 1
ATOM 567 O O . GLN A 1 73 ? 13.25 -13.109 2.439 1 77.5 73 GLN A O 1
ATOM 572 N N . ASN A 1 74 ? 11.086 -13.188 2.877 1 87.75 74 ASN A N 1
ATOM 573 C CA . ASN A 1 74 ? 10.93 -14.523 2.314 1 87.75 74 ASN A CA 1
ATOM 574 C C . ASN A 1 74 ? 10.359 -14.477 0.901 1 87.75 74 ASN A C 1
ATOM 576 O O . ASN A 1 74 ? 10.578 -15.391 0.106 1 87.75 74 ASN A O 1
ATOM 580 N N . TYR A 1 75 ? 9.672 -13.484 0.636 1 92.94 75 TYR A N 1
ATOM 581 C CA . TYR A 1 75 ? 9.008 -13.305 -0.649 1 92.94 75 TYR A CA 1
ATOM 582 C C . TYR A 1 75 ? 8.648 -11.836 -0.875 1 92.94 75 TYR A C 1
ATOM 584 O O . TYR A 1 75 ? 8.695 -11.031 0.057 1 92.94 75 TYR A O 1
ATOM 592 N N . GLY A 1 76 ? 8.414 -11.445 -2.08 1 94 76 GLY A N 1
ATOM 593 C CA . GLY A 1 76 ? 7.73 -10.195 -2.379 1 94 76 GLY A CA 1
ATOM 594 C C . GLY A 1 76 ? 6.227 -10.289 -2.227 1 94 76 GLY A C 1
ATOM 595 O O . GLY A 1 76 ? 5.652 -11.375 -2.299 1 94 76 GLY A O 1
ATOM 596 N N . GLU A 1 77 ? 5.605 -9.172 -2.016 1 95.06 77 GLU A N 1
ATOM 597 C CA . GLU A 1 77 ? 4.164 -9.188 -1.79 1 95.06 77 GLU A CA 1
ATOM 598 C C . GLU A 1 77 ? 3.5 -7.949 -2.393 1 95.06 77 GLU A C 1
ATOM 600 O O . GLU A 1 77 ? 3.984 -6.832 -2.219 1 95.06 77 GLU A O 1
ATOM 605 N N . ASN A 1 78 ? 2.543 -8.078 -3.225 1 95.69 78 ASN A N 1
ATOM 606 C CA . ASN A 1 78 ? 1.599 -7.043 -3.639 1 95.69 78 ASN A CA 1
ATOM 607 C C . ASN A 1 78 ? 0.219 -7.27 -3.025 1 95.69 78 ASN A C 1
ATOM 609 O O . ASN A 1 78 ? -0.259 -8.398 -2.963 1 95.69 78 ASN A O 1
ATOM 613 N N . LEU A 1 79 ? -0.398 -6.203 -2.566 1 94.06 79 LEU A N 1
ATOM 614 C CA . LEU A 1 79 ? -1.756 -6.207 -2.033 1 94.06 79 LEU A CA 1
ATOM 615 C C . LEU A 1 79 ? -2.654 -5.262 -2.822 1 94.06 79 LEU A C 1
ATOM 617 O O . LEU A 1 79 ? -2.191 -4.242 -3.338 1 94.06 79 LEU A O 1
ATOM 621 N N . CYS A 1 80 ? -3.859 -5.633 -2.852 1 93.44 80 CYS A N 1
ATOM 622 C CA . CYS A 1 80 ? -4.863 -4.824 -3.539 1 93.44 80 CYS A CA 1
ATOM 623 C C . CYS A 1 80 ? -6.238 -5.008 -2.908 1 93.44 80 CYS A C 1
ATOM 625 O O . CYS A 1 80 ? -6.562 -6.098 -2.43 1 93.44 80 CYS A O 1
ATOM 627 N N . MET A 1 81 ? -6.926 -3.986 -2.826 1 91.38 81 MET A N 1
ATOM 628 C CA . MET A 1 81 ? -8.336 -4.004 -2.449 1 91.38 81 MET A CA 1
ATOM 629 C C . MET A 1 81 ? -9.195 -3.312 -3.506 1 91.38 81 MET A C 1
ATOM 631 O O . MET A 1 81 ? -8.844 -2.23 -3.982 1 91.38 81 MET A O 1
ATOM 635 N N . ARG A 1 82 ? -10.25 -3.906 -3.844 1 91 82 ARG A N 1
ATOM 636 C CA . ARG A 1 82 ? -11.18 -3.371 -4.84 1 91 82 ARG A CA 1
ATOM 637 C C . ARG A 1 82 ? -12.617 -3.771 -4.523 1 91 82 ARG A C 1
ATOM 639 O O . ARG A 1 82 ? -12.852 -4.793 -3.875 1 91 82 ARG A O 1
ATOM 646 N N . SER A 1 83 ? -13.477 -2.967 -5.109 1 88.88 83 SER A N 1
ATOM 647 C CA . SER A 1 83 ? -14.891 -3.287 -4.906 1 88.88 83 SER A CA 1
ATOM 648 C C . SER A 1 83 ? -15.406 -4.223 -5.992 1 88.88 83 SER A C 1
ATOM 650 O O . SER A 1 83 ? -16.422 -4.887 -5.809 1 88.88 83 SER A O 1
ATOM 652 N N . GLN A 1 84 ? -14.773 -4.184 -7.176 1 90.62 84 GLN A N 1
ATOM 653 C CA . GLN A 1 84 ? -15.203 -5.023 -8.289 1 90.62 84 GLN A CA 1
ATOM 654 C C . GLN A 1 84 ? -14.008 -5.508 -9.102 1 90.62 84 GLN A C 1
ATOM 656 O O . GLN A 1 84 ? -12.93 -4.922 -9.039 1 90.62 84 GLN A O 1
ATOM 661 N N . THR A 1 85 ? -14.141 -6.664 -9.828 1 92.69 85 THR A N 1
ATOM 662 C CA . THR A 1 85 ? -13.18 -7.207 -10.773 1 92.69 85 THR A CA 1
ATOM 663 C C . THR A 1 85 ? -11.805 -7.34 -10.133 1 92.69 85 THR A C 1
ATOM 665 O O . THR A 1 85 ? -10.859 -6.652 -10.523 1 92.69 85 THR A O 1
ATOM 668 N N . PRO A 1 86 ? -11.633 -8.281 -9.211 1 94.56 86 PRO A N 1
ATOM 669 C CA . PRO A 1 86 ? -10.367 -8.398 -8.492 1 94.56 86 PRO A CA 1
ATOM 670 C C . PRO A 1 86 ? -9.18 -8.648 -9.422 1 94.56 86 PRO A C 1
ATOM 672 O O . PRO A 1 86 ? -8.047 -8.289 -9.094 1 94.56 86 PRO A O 1
ATOM 675 N N . LEU A 1 87 ? -9.398 -9.211 -10.656 1 96.25 87 LEU A N 1
ATOM 676 C CA . LEU A 1 87 ? -8.32 -9.43 -11.609 1 96.25 87 LEU A CA 1
ATOM 677 C C . LEU A 1 87 ? -7.695 -8.102 -12.039 1 96.25 87 LEU A C 1
ATOM 679 O O . LEU A 1 87 ? -6.52 -8.055 -12.406 1 96.25 87 LEU A O 1
ATOM 683 N N . GLN A 1 88 ? -8.43 -6.98 -11.969 1 96.19 88 GLN A N 1
ATOM 684 C CA . GLN A 1 88 ? -7.945 -5.656 -12.352 1 96.19 88 GLN A CA 1
ATOM 685 C C . GLN A 1 88 ? -6.809 -5.199 -11.445 1 96.19 88 GLN A C 1
ATOM 687 O O . GLN A 1 88 ? -6.062 -4.285 -11.789 1 96.19 88 GLN A O 1
ATOM 692 N N . CYS A 1 89 ? -6.613 -5.82 -10.273 1 96.38 89 CYS A N 1
ATOM 693 C CA . CYS A 1 89 ? -5.492 -5.523 -9.391 1 96.38 89 CYS A CA 1
ATOM 694 C C . CYS A 1 89 ? -4.164 -5.637 -10.133 1 96.38 89 CYS A C 1
ATOM 696 O O . CYS A 1 89 ? -3.27 -4.812 -9.945 1 96.38 89 CYS A O 1
ATOM 698 N N . VAL A 1 90 ? -4.043 -6.633 -11 1 98.12 90 VAL A N 1
ATOM 699 C CA . VAL A 1 90 ? -2.789 -6.871 -11.711 1 98.12 90 VAL A CA 1
ATOM 700 C C . VAL A 1 90 ? -2.484 -5.691 -12.633 1 98.12 90 VAL A C 1
ATOM 702 O O . VAL A 1 90 ? -1.366 -5.172 -12.633 1 98.12 90 VAL A O 1
ATOM 705 N N . GLN A 1 91 ? -3.5 -5.25 -13.336 1 97.25 91 GLN A N 1
ATOM 706 C CA . GLN A 1 91 ? -3.307 -4.098 -14.211 1 97.25 91 GLN A CA 1
ATOM 707 C C . GLN A 1 91 ? -3.027 -2.832 -13.398 1 97.25 91 GLN A C 1
ATOM 709 O O . GLN A 1 91 ? -2.221 -1.994 -13.812 1 97.25 91 GLN A O 1
ATOM 714 N N . ASP A 1 92 ? -3.727 -2.654 -12.32 1 93.94 92 ASP A N 1
ATOM 715 C CA . ASP A 1 92 ? -3.502 -1.494 -11.461 1 93.94 92 ASP A CA 1
ATOM 716 C C . ASP A 1 92 ? -2.053 -1.44 -10.977 1 93.94 92 ASP A C 1
ATOM 718 O O . ASP A 1 92 ? -1.432 -0.376 -10.984 1 93.94 92 ASP A O 1
ATOM 722 N N . TRP A 1 93 ? -1.532 -2.574 -10.531 1 96.5 93 TRP A N 1
ATOM 723 C CA . TRP A 1 93 ? -0.129 -2.648 -10.141 1 96.5 93 TRP A CA 1
ATOM 724 C C . TRP A 1 93 ? 0.78 -2.248 -11.297 1 96.5 93 TRP A C 1
ATOM 726 O O . TRP A 1 93 ? 1.693 -1.438 -11.125 1 96.5 93 TRP A O 1
ATOM 736 N N . TYR A 1 94 ? 0.464 -2.736 -12.461 1 98.06 94 TYR A N 1
ATOM 737 C CA . TYR A 1 94 ? 1.295 -2.473 -13.633 1 98.06 94 TYR A CA 1
ATOM 738 C C . TYR A 1 94 ? 1.255 -0.997 -14.008 1 98.06 94 TYR A C 1
ATOM 740 O O . TYR A 1 94 ? 2.262 -0.434 -14.445 1 98.06 94 TYR A O 1
ATOM 748 N N . ASP A 1 95 ? 0.144 -0.364 -13.875 1 95.62 95 ASP A N 1
ATOM 749 C CA . ASP A 1 95 ? -0.066 1.005 -14.336 1 95.62 95 ASP A CA 1
ATOM 750 C C . ASP A 1 95 ? 0.861 1.978 -13.609 1 95.62 95 ASP A C 1
ATOM 752 O O . ASP A 1 95 ? 1.064 3.105 -14.062 1 95.62 95 ASP A O 1
ATOM 756 N N . GLU A 1 96 ? 1.479 1.577 -12.547 1 93.31 96 GLU A N 1
ATOM 757 C CA . GLU A 1 96 ? 2.467 2.402 -11.859 1 93.31 96 GLU A CA 1
ATOM 758 C C . GLU A 1 96 ? 3.68 2.666 -12.742 1 93.31 96 GLU A C 1
ATOM 760 O O . GLU A 1 96 ? 4.488 3.553 -12.453 1 93.31 96 GLU A O 1
ATOM 765 N N . ILE A 1 97 ? 3.801 1.896 -13.812 1 96.81 97 ILE A N 1
ATOM 766 C CA . ILE A 1 97 ? 4.895 2.092 -14.758 1 96.81 97 ILE A CA 1
ATOM 767 C C . ILE A 1 97 ? 4.941 3.553 -15.195 1 96.81 97 ILE A C 1
ATOM 769 O O . ILE A 1 97 ? 6.016 4.086 -15.484 1 96.81 97 ILE A O 1
ATOM 773 N N . ALA A 1 98 ? 3.832 4.203 -15.219 1 94.62 98 ALA A N 1
ATOM 774 C CA . ALA A 1 98 ? 3.742 5.594 -15.656 1 94.62 98 ALA A CA 1
ATOM 775 C C . ALA A 1 98 ? 4.617 6.496 -14.789 1 94.62 98 ALA A C 1
ATOM 777 O O . ALA A 1 98 ? 5.078 7.543 -15.242 1 94.62 98 ALA A O 1
ATOM 778 N N . ASP A 1 99 ? 4.879 6.109 -13.578 1 91.88 99 ASP A N 1
ATOM 779 C CA . ASP A 1 99 ? 5.625 6.934 -12.633 1 91.88 99 ASP A CA 1
ATOM 780 C C . ASP A 1 99 ? 7.043 6.398 -12.438 1 91.88 99 ASP A C 1
ATOM 782 O O . ASP A 1 99 ? 7.828 6.977 -11.68 1 91.88 99 ASP A O 1
ATOM 786 N N . TYR A 1 100 ? 7.391 5.309 -13.023 1 94.38 100 TYR A N 1
ATOM 787 C CA . TYR A 1 100 ? 8.711 4.711 -12.836 1 94.38 100 TYR A CA 1
ATOM 788 C C . TYR A 1 100 ? 9.734 5.352 -13.766 1 94.38 100 TYR A C 1
ATOM 790 O O . TYR A 1 100 ? 9.477 5.512 -14.961 1 94.38 100 TYR A O 1
ATOM 798 N N . ASP A 1 101 ? 10.867 5.711 -13.203 1 94.19 101 ASP A N 1
ATOM 799 C CA . ASP A 1 101 ? 11.953 6.293 -13.984 1 94.19 101 ASP A CA 1
ATOM 800 C C . ASP A 1 101 ? 13.031 5.258 -14.273 1 94.19 101 ASP A C 1
ATOM 802 O O . ASP A 1 101 ? 13.875 4.969 -13.422 1 94.19 101 ASP A O 1
ATOM 806 N N . PHE A 1 102 ? 13.125 4.762 -15.469 1 96.81 102 PHE A N 1
ATOM 807 C CA . PHE A 1 102 ? 14.055 3.705 -15.852 1 96.81 102 PHE A CA 1
ATOM 808 C C . PHE A 1 102 ? 15.484 4.223 -15.867 1 96.81 102 PHE A C 1
ATOM 810 O O . PHE A 1 102 ? 16.438 3.436 -15.875 1 96.81 102 PHE A O 1
ATOM 817 N N . GLU A 1 103 ? 15.656 5.531 -15.852 1 95.94 103 GLU A N 1
ATOM 818 C CA . GLU A 1 103 ? 16.984 6.129 -15.828 1 95.94 103 GLU A CA 1
ATOM 819 C C . GLU A 1 103 ? 17.531 6.215 -14.398 1 95.94 103 GLU A C 1
ATOM 821 O O . GLU A 1 103 ? 18.719 6.445 -14.195 1 95.94 103 GLU A O 1
ATOM 826 N N . LYS A 1 104 ? 16.656 6.16 -13.469 1 93.06 104 LYS A N 1
ATOM 827 C CA . LYS A 1 104 ? 17.016 6.125 -12.047 1 93.06 104 LYS A CA 1
ATOM 828 C C . LYS A 1 104 ? 16.344 4.949 -11.344 1 93.06 104 LYS A C 1
ATOM 830 O O . LYS A 1 104 ? 15.531 5.141 -10.43 1 93.06 104 LYS A O 1
ATOM 835 N N . PRO A 1 105 ? 16.766 3.748 -11.758 1 94.81 105 PRO A N 1
ATOM 836 C CA . PRO A 1 105 ? 16.094 2.539 -11.266 1 94.81 105 PRO A CA 1
ATOM 837 C C . PRO A 1 105 ? 16.266 2.348 -9.758 1 94.81 105 PRO A C 1
ATOM 839 O O . PRO A 1 105 ? 17.375 2.148 -9.273 1 94.81 105 PRO A O 1
ATOM 842 N N . GLN A 1 106 ? 15.195 2.477 -9.086 1 89.94 106 GLN A N 1
ATOM 843 C CA . GLN A 1 106 ? 15.172 2.316 -7.637 1 89.94 106 GLN A CA 1
ATOM 844 C C . GLN A 1 106 ? 13.742 2.133 -7.129 1 89.94 106 GLN A C 1
ATOM 846 O O . GLN A 1 106 ? 12.781 2.348 -7.871 1 89.94 106 GLN A O 1
ATOM 851 N N . PHE A 1 107 ? 13.672 1.77 -5.926 1 87.31 107 PHE A N 1
ATOM 852 C CA . PHE A 1 107 ? 12.367 1.62 -5.305 1 87.31 107 PHE A CA 1
ATOM 853 C C . PHE A 1 107 ? 11.727 2.98 -5.047 1 87.31 107 PHE A C 1
ATOM 855 O O . PHE A 1 107 ? 12.422 3.938 -4.691 1 87.31 107 PHE A O 1
ATOM 862 N N . ALA A 1 108 ? 10.414 3.014 -5.195 1 84.5 108 ALA A N 1
ATOM 863 C CA . ALA A 1 108 ? 9.547 4.074 -4.684 1 84.5 108 ALA A CA 1
ATOM 864 C C . ALA A 1 108 ? 8.18 3.523 -4.281 1 84.5 108 ALA A C 1
ATOM 866 O O . ALA A 1 108 ? 7.695 2.561 -4.879 1 84.5 108 ALA A O 1
ATOM 867 N N . MET A 1 109 ? 7.559 4.16 -3.32 1 81.88 109 MET A N 1
ATOM 868 C CA . MET A 1 109 ? 6.246 3.725 -2.857 1 81.88 109 MET A CA 1
ATOM 869 C C . MET A 1 109 ? 5.223 3.795 -3.986 1 81.88 109 MET A C 1
ATOM 871 O O . MET A 1 109 ? 4.305 2.973 -4.051 1 81.88 109 MET A O 1
ATOM 875 N N . SER A 1 110 ? 5.395 4.746 -4.922 1 86.56 110 SER A N 1
ATOM 876 C CA . SER A 1 110 ? 4.434 4.965 -6 1 86.56 110 SER A CA 1
ATOM 877 C C . SER A 1 110 ? 4.629 3.957 -7.129 1 86.56 110 SER A C 1
ATOM 879 O O . SER A 1 110 ? 3.783 3.844 -8.016 1 86.56 110 SER A O 1
ATOM 881 N N . THR A 1 111 ? 5.734 3.178 -7.105 1 91.38 111 THR A N 1
ATOM 882 C CA . THR A 1 111 ? 6.02 2.32 -8.25 1 91.38 111 THR A CA 1
ATOM 883 C C . THR A 1 111 ? 6.305 0.89 -7.797 1 91.38 111 THR A C 1
ATOM 885 O O . THR A 1 111 ? 6.535 0.006 -8.625 1 91.38 111 THR A O 1
ATOM 888 N N . GLY A 1 112 ? 6.316 0.609 -6.504 1 91.38 112 GLY A N 1
ATOM 889 C CA . GLY A 1 112 ? 6.777 -0.65 -5.941 1 91.38 112 GLY A CA 1
ATOM 890 C C . GLY A 1 112 ? 5.945 -1.84 -6.383 1 91.38 112 GLY A C 1
ATOM 891 O O . GLY A 1 112 ? 6.457 -2.957 -6.488 1 91.38 112 GLY A O 1
ATOM 892 N N . HIS A 1 113 ? 4.633 -1.673 -6.695 1 95 113 HIS A N 1
ATOM 893 C CA . HIS A 1 113 ? 3.824 -2.791 -7.168 1 95 113 HIS A CA 1
ATOM 894 C C . HIS A 1 113 ? 4.203 -3.184 -8.594 1 95 113 HIS A C 1
ATOM 896 O O . HIS A 1 113 ? 4.262 -4.371 -8.914 1 95 113 HIS A O 1
ATOM 902 N N . PHE A 1 114 ? 4.484 -2.182 -9.352 1 96.88 114 PHE A N 1
ATOM 903 C CA . PHE A 1 114 ? 4.914 -2.416 -10.727 1 96.88 114 PHE A CA 1
ATOM 904 C C . PHE A 1 114 ? 6.238 -3.168 -10.758 1 96.88 114 PHE A C 1
ATOM 906 O O . PHE A 1 114 ? 6.363 -4.184 -11.445 1 96.88 114 PHE A O 1
ATOM 913 N N . THR A 1 115 ? 7.184 -2.627 -10.016 1 97.19 115 THR A N 1
ATOM 914 C CA . THR A 1 115 ? 8.508 -3.234 -10.07 1 97.19 115 THR A CA 1
ATOM 915 C C . THR A 1 115 ? 8.469 -4.668 -9.547 1 97.19 115 THR A C 1
ATOM 917 O O . THR A 1 115 ? 9.133 -5.551 -10.094 1 97.19 115 THR A O 1
ATOM 920 N N . ALA A 1 116 ? 7.633 -4.93 -8.555 1 97.19 116 ALA A N 1
ATOM 921 C CA . ALA A 1 116 ? 7.477 -6.297 -8.062 1 97.19 116 ALA A CA 1
ATOM 922 C C . ALA A 1 116 ? 6.902 -7.207 -9.141 1 97.19 116 ALA A C 1
ATOM 924 O O . ALA A 1 116 ? 7.402 -8.312 -9.367 1 97.19 116 ALA A O 1
ATOM 925 N N . LEU A 1 117 ? 5.961 -6.742 -9.805 1 98.75 117 LEU A N 1
ATOM 926 C CA . LEU A 1 117 ? 5.234 -7.504 -10.82 1 98.75 117 LEU A CA 1
ATOM 927 C C . LEU A 1 117 ? 6.16 -7.926 -11.953 1 98.75 117 LEU A C 1
ATOM 929 O O . LEU A 1 117 ? 6.121 -9.07 -12.398 1 98.75 117 LEU A O 1
ATOM 933 N N . VAL A 1 118 ? 7.055 -7.059 -12.398 1 98.88 118 VAL A N 1
ATOM 934 C CA . VAL A 1 118 ? 7.824 -7.332 -13.602 1 98.88 118 VAL A CA 1
ATOM 935 C C . VAL A 1 118 ? 9.242 -7.77 -13.227 1 98.88 118 VAL A C 1
ATOM 937 O O . VAL A 1 118 ? 10.094 -7.941 -14.102 1 98.88 118 VAL A O 1
ATOM 940 N N . TRP A 1 119 ? 9.531 -7.91 -11.984 1 98.69 119 TRP A N 1
ATOM 941 C CA . TRP A 1 119 ? 10.867 -8.234 -11.492 1 98.69 119 TRP A CA 1
ATOM 942 C C . TRP A 1 119 ? 11.422 -9.469 -12.203 1 98.69 119 TRP A C 1
ATOM 944 O O . TRP A 1 119 ? 10.883 -10.562 -12.078 1 98.69 119 TRP A O 1
ATOM 954 N N . LYS A 1 120 ? 12.516 -9.336 -12.859 1 98.81 120 LYS A N 1
ATOM 955 C CA . LYS A 1 120 ? 13.055 -10.336 -13.773 1 98.81 120 LYS A CA 1
ATOM 956 C C . LYS A 1 120 ? 13.43 -11.617 -13.031 1 98.81 120 LYS A C 1
ATOM 958 O O . LYS A 1 120 ? 13.195 -12.719 -13.531 1 98.81 120 LYS A O 1
ATOM 963 N N . ASN A 1 121 ? 13.984 -11.555 -11.898 1 98.56 121 ASN A N 1
ATOM 964 C CA . ASN A 1 121 ? 14.547 -12.711 -11.203 1 98.56 121 ASN A CA 1
ATOM 965 C C . ASN A 1 121 ? 13.477 -13.469 -10.422 1 98.56 121 ASN A C 1
ATOM 967 O O . ASN A 1 121 ? 13.758 -14.516 -9.836 1 98.56 121 ASN A O 1
ATOM 971 N N . ALA A 1 122 ? 12.242 -12.953 -10.328 1 98.69 122 ALA A N 1
ATOM 972 C CA . ALA A 1 122 ? 11.172 -13.734 -9.727 1 98.69 122 ALA A CA 1
ATOM 973 C C . ALA A 1 122 ? 10.828 -14.953 -10.586 1 98.69 122 ALA A C 1
ATOM 975 O O . ALA A 1 122 ? 10.781 -14.859 -11.812 1 98.69 122 ALA A O 1
ATOM 976 N N . LYS A 1 123 ? 10.531 -16.094 -9.953 1 98.88 123 LYS A N 1
ATOM 977 C CA . LYS A 1 123 ? 10.305 -17.328 -10.695 1 98.88 123 LYS A CA 1
ATOM 978 C C . LYS A 1 123 ? 8.922 -17.906 -10.406 1 98.88 123 LYS A C 1
ATOM 980 O O . LYS A 1 123 ? 8.289 -18.484 -11.297 1 98.88 123 LYS A O 1
ATOM 985 N N . LYS A 1 124 ? 8.523 -17.781 -9.195 1 98.81 124 LYS A N 1
ATOM 986 C CA . LYS A 1 124 ? 7.258 -18.344 -8.742 1 98.81 124 LYS A CA 1
ATOM 987 C C . LYS A 1 124 ? 6.348 -17.266 -8.164 1 98.81 124 LYS A C 1
ATOM 989 O O . LYS A 1 124 ? 6.816 -16.203 -7.746 1 98.81 124 LYS A O 1
ATOM 994 N N . MET A 1 125 ? 5.07 -17.562 -8.133 1 98.62 125 MET A N 1
ATOM 995 C CA . MET A 1 125 ? 4.129 -16.672 -7.461 1 98.62 125 MET A CA 1
ATOM 996 C C . MET A 1 125 ? 3.02 -17.469 -6.781 1 98.62 125 MET A C 1
ATOM 998 O O . MET A 1 125 ? 2.83 -18.641 -7.07 1 98.62 125 MET A O 1
ATOM 1002 N N . GLY A 1 126 ? 2.443 -16.875 -5.828 1 98.44 126 GLY A N 1
ATOM 1003 C CA . GLY A 1 126 ? 1.157 -17.25 -5.27 1 98.44 126 GLY A CA 1
ATOM 1004 C C . GLY A 1 126 ? 0.108 -16.172 -5.379 1 98.44 126 GLY A C 1
ATOM 1005 O O . GLY A 1 126 ? 0.441 -14.992 -5.535 1 98.44 126 GLY A O 1
ATOM 1006 N N . ILE A 1 127 ? -1.1 -16.594 -5.352 1 98.44 127 ILE A N 1
ATOM 1007 C CA . ILE A 1 127 ? -2.195 -15.633 -5.461 1 98.44 127 ILE A CA 1
ATOM 1008 C C . ILE A 1 127 ? -3.367 -16.078 -4.59 1 98.44 127 ILE A C 1
ATOM 1010 O O . ILE A 1 127 ? -3.633 -17.281 -4.477 1 98.44 127 ILE A O 1
ATOM 1014 N N . GLY A 1 128 ? -3.965 -15.133 -3.904 1 97.75 128 GLY A N 1
ATOM 1015 C CA . GLY A 1 128 ? -5.168 -15.359 -3.123 1 97.75 128 GLY A CA 1
ATOM 1016 C C . GLY A 1 128 ? -6.105 -14.164 -3.105 1 97.75 128 GLY A C 1
ATOM 1017 O O . GLY A 1 128 ? -5.664 -13.023 -3.27 1 97.75 128 GLY A O 1
ATOM 1018 N N . GLN A 1 129 ? -7.344 -14.445 -2.961 1 97.31 129 GLN A N 1
ATOM 1019 C CA . GLN A 1 129 ? -8.344 -13.391 -2.811 1 97.31 129 GLN A CA 1
ATOM 1020 C C . GLN A 1 129 ? -9.422 -13.797 -1.814 1 97.31 129 GLN A C 1
ATOM 1022 O O . GLN A 1 129 ? -9.672 -14.984 -1.607 1 97.31 129 GLN A O 1
ATOM 1027 N N . ALA A 1 130 ? -9.992 -12.844 -1.203 1 97.19 130 ALA A N 1
ATOM 1028 C CA . ALA A 1 130 ? -11.133 -13.016 -0.302 1 97.19 130 ALA A CA 1
ATOM 1029 C C . ALA A 1 130 ? -12.07 -11.812 -0.369 1 97.19 130 ALA A C 1
ATOM 1031 O O . ALA A 1 130 ? -11.664 -10.727 -0.785 1 97.19 130 ALA A O 1
ATOM 1032 N N . LYS A 1 131 ? -13.242 -12.031 -0.056 1 95.81 131 LYS A N 1
ATOM 1033 C CA . LYS A 1 131 ? -14.242 -10.969 0.024 1 95.81 131 LYS A CA 1
ATOM 1034 C C . LYS A 1 131 ? -14.617 -10.68 1.474 1 95.81 131 LYS A C 1
ATOM 1036 O O . LYS A 1 131 ? -14.781 -11.602 2.275 1 95.81 131 LYS A O 1
ATOM 1041 N N . ASP A 1 132 ? -14.711 -9.375 1.819 1 94.31 132 ASP A N 1
ATOM 1042 C CA . ASP A 1 132 ? -15.148 -9.047 3.174 1 94.31 132 ASP A CA 1
ATOM 1043 C C . ASP A 1 132 ? -16.672 -8.914 3.246 1 94.31 132 ASP A C 1
ATOM 1045 O O . ASP A 1 132 ? -17.359 -9.148 2.256 1 94.31 132 ASP A O 1
ATOM 1049 N N . LYS A 1 133 ? -17.203 -8.617 4.441 1 93.31 133 LYS A N 1
ATOM 1050 C CA . LYS A 1 133 ? -18.641 -8.57 4.684 1 93.31 133 LYS A CA 1
ATOM 1051 C C . LYS A 1 133 ? -19.297 -7.434 3.9 1 93.31 133 LYS A C 1
ATOM 1053 O O . LYS A 1 133 ? -20.5 -7.434 3.689 1 93.31 133 LYS A O 1
ATOM 1058 N N . LYS A 1 134 ? -18.5 -6.453 3.473 1 91.38 134 LYS A N 1
ATOM 1059 C CA . LYS A 1 134 ? -19.031 -5.301 2.75 1 91.38 134 LYS A CA 1
ATOM 1060 C C . LYS A 1 134 ? -18.906 -5.496 1.241 1 91.38 134 LYS A C 1
ATOM 1062 O O . LYS A 1 134 ? -19.266 -4.609 0.464 1 91.38 134 LYS A O 1
ATOM 1067 N N . GLY A 1 135 ? -18.328 -6.566 0.815 1 92.69 135 GLY A N 1
ATOM 1068 C CA . GLY A 1 135 ? -18.281 -6.926 -0.593 1 92.69 135 GLY A CA 1
ATOM 1069 C C . GLY A 1 135 ? -17 -6.52 -1.279 1 92.69 135 GLY A C 1
ATOM 1070 O O . GLY A 1 135 ? -16.875 -6.633 -2.5 1 92.69 135 GLY A O 1
ATOM 1071 N N . TYR A 1 136 ? -16.031 -6.043 -0.547 1 92.94 136 TYR A N 1
ATOM 1072 C CA . TYR A 1 136 ? -14.75 -5.695 -1.139 1 92.94 136 TYR A CA 1
ATOM 1073 C C . TYR A 1 136 ? -13.883 -6.934 -1.327 1 92.94 136 TYR A C 1
ATOM 1075 O O . TYR A 1 136 ? -13.852 -7.816 -0.464 1 92.94 136 TYR A O 1
ATOM 1083 N N . TYR A 1 137 ? -13.18 -6.906 -2.42 1 94.62 137 TYR A N 1
ATOM 1084 C CA . TYR A 1 137 ? -12.18 -7.934 -2.682 1 94.62 137 TYR A CA 1
ATOM 1085 C C . TYR A 1 137 ? -10.812 -7.523 -2.135 1 94.62 137 TYR A C 1
ATOM 1087 O O . TYR A 1 137 ? -10.391 -6.375 -2.303 1 94.62 137 TYR A O 1
ATOM 1095 N N . TRP A 1 138 ? -10.203 -8.484 -1.487 1 95.88 138 TRP A N 1
ATOM 1096 C CA . TRP A 1 138 ? -8.828 -8.391 -1.014 1 95.88 138 TRP A CA 1
ATOM 1097 C C . TRP A 1 138 ? -7.934 -9.391 -1.74 1 95.88 138 TRP A C 1
ATOM 1099 O O . TRP A 1 138 ? -8.164 -10.602 -1.677 1 95.88 138 TRP A O 1
ATOM 1109 N N . VAL A 1 139 ? -6.957 -8.852 -2.451 1 97.06 139 VAL A N 1
ATOM 1110 C CA . VAL A 1 139 ? -6.117 -9.688 -3.307 1 97.06 139 VAL A CA 1
ATOM 1111 C C . VAL A 1 139 ? -4.672 -9.641 -2.818 1 97.06 139 VAL A C 1
ATOM 1113 O O . VAL A 1 139 ? -4.148 -8.57 -2.502 1 97.06 139 VAL A O 1
ATOM 1116 N N . VAL A 1 140 ? -4.066 -10.789 -2.689 1 97.5 140 VAL A N 1
ATOM 1117 C CA . VAL A 1 140 ? -2.674 -10.93 -2.279 1 97.5 140 VAL A CA 1
ATOM 1118 C C . VAL A 1 140 ? -1.895 -11.68 -3.357 1 97.5 140 VAL A C 1
ATOM 1120 O O . VAL A 1 140 ? -2.301 -12.766 -3.785 1 97.5 140 VAL A O 1
ATOM 1123 N N . ALA A 1 141 ? -0.804 -11.117 -3.809 1 98.25 141 ALA A N 1
ATOM 1124 C CA . ALA A 1 141 ? 0.164 -11.805 -4.656 1 98.25 141 ALA A CA 1
ATOM 1125 C C . ALA A 1 141 ? 1.543 -11.836 -4.004 1 98.25 141 ALA A C 1
ATOM 1127 O O . ALA A 1 141 ? 2 -10.828 -3.453 1 98.25 141 ALA A O 1
ATOM 1128 N N . ARG A 1 142 ? 2.143 -13 -4.074 1 97.94 142 ARG A N 1
ATOM 1129 C CA . ARG A 1 142 ? 3.504 -13.141 -3.566 1 97.94 142 ARG A CA 1
ATOM 1130 C C . ARG A 1 142 ? 4.441 -13.672 -4.648 1 97.94 142 ARG A C 1
ATOM 1132 O O . ARG A 1 142 ? 4.02 -14.43 -5.523 1 97.94 142 ARG A O 1
ATOM 1139 N N . TYR A 1 143 ? 5.664 -13.281 -4.559 1 98.44 143 TYR A N 1
ATOM 1140 C CA . TYR A 1 143 ? 6.688 -13.617 -5.543 1 98.44 143 TYR A CA 1
ATOM 1141 C C . TYR A 1 143 ? 7.914 -14.227 -4.871 1 98.44 143 TYR A C 1
ATOM 1143 O O . TYR A 1 143 ? 8.32 -13.789 -3.795 1 98.44 143 TYR A O 1
ATOM 1151 N N . TYR A 1 144 ? 8.492 -15.156 -5.535 1 98.06 144 TYR A N 1
ATOM 1152 C CA . TYR A 1 144 ? 9.703 -15.797 -5.051 1 98.06 144 TYR A CA 1
ATOM 1153 C C . TYR A 1 144 ? 10.695 -16.016 -6.191 1 98.06 144 TYR A C 1
ATOM 1155 O O . TYR A 1 144 ? 10.32 -16.516 -7.258 1 98.06 144 TYR A O 1
ATOM 1163 N N . PRO A 1 145 ? 12.062 -15.922 -5.918 1 97.38 145 PRO A N 1
ATOM 1164 C CA . PRO A 1 145 ? 12.656 -15.273 -4.746 1 97.38 145 PRO A CA 1
ATOM 1165 C C . PRO A 1 145 ? 12.156 -13.844 -4.555 1 97.38 145 PRO A C 1
ATOM 1167 O O . PRO A 1 145 ? 11.414 -13.328 -5.391 1 97.38 145 PRO A O 1
ATOM 1170 N N . PRO A 1 146 ? 12.547 -13.164 -3.418 1 94.44 146 PRO A N 1
ATOM 1171 C CA . PRO A 1 146 ? 12.031 -11.82 -3.123 1 94.44 146 PRO A CA 1
ATOM 1172 C C . PRO A 1 146 ? 12.328 -10.82 -4.234 1 94.44 146 PRO A C 1
ATOM 1174 O O . PRO A 1 146 ? 13.32 -10.969 -4.957 1 94.44 146 PRO A O 1
ATOM 1177 N N . VAL A 1 147 ? 11.5 -9.82 -4.367 1 96 147 VAL A N 1
ATOM 1178 C CA . VAL A 1 147 ? 11.562 -8.766 -5.375 1 96 147 VAL A CA 1
ATOM 1179 C C . VAL A 1 147 ? 11.844 -7.422 -4.707 1 96 147 VAL A C 1
ATOM 1181 O O . VAL A 1 147 ? 11.859 -7.328 -3.477 1 96 147 VAL A O 1
ATOM 1184 N N . ASN A 1 148 ? 12.125 -6.387 -5.57 1 92.31 148 ASN A N 1
ATOM 1185 C CA . ASN A 1 148 ? 12.422 -5.047 -5.078 1 92.31 148 ASN A CA 1
ATOM 1186 C C . ASN A 1 148 ? 13.633 -5.047 -4.152 1 92.31 148 ASN A C 1
ATOM 1188 O O . ASN A 1 148 ? 13.602 -4.43 -3.086 1 92.31 148 ASN A O 1
ATOM 1192 N N . VAL A 1 149 ? 14.578 -5.785 -4.52 1 90.5 149 VAL A N 1
ATOM 1193 C CA . VAL A 1 149 ? 15.812 -5.871 -3.748 1 90.5 149 VAL A CA 1
ATOM 1194 C C . VAL A 1 149 ? 16.688 -4.645 -4.027 1 90.5 149 VAL A C 1
ATOM 1196 O O . VAL A 1 149 ? 17 -4.352 -5.184 1 90.5 149 VAL A O 1
ATOM 1199 N N . ASN A 1 150 ? 17.031 -4.004 -2.986 1 87.38 150 ASN A N 1
ATOM 1200 C CA . ASN A 1 150 ? 17.812 -2.785 -3.117 1 87.38 150 ASN A CA 1
ATOM 1201 C C . ASN A 1 150 ? 19.078 -3.021 -3.945 1 87.38 150 ASN A C 1
ATOM 1203 O O . ASN A 1 150 ? 19.781 -4.008 -3.736 1 87.38 150 ASN A O 1
ATOM 1207 N N . GLY A 1 151 ? 19.312 -2.1 -4.891 1 90.38 151 GLY A N 1
ATOM 1208 C CA . GLY A 1 151 ? 20.516 -2.154 -5.703 1 90.38 151 GLY A CA 1
ATOM 1209 C C . GLY A 1 151 ? 20.375 -3.047 -6.922 1 90.38 151 GLY A C 1
ATOM 1210 O O . GLY A 1 151 ? 21.297 -3.139 -7.742 1 90.38 151 GLY A O 1
ATOM 1211 N N . GLN A 1 152 ? 19.266 -3.695 -7.117 1 95.06 152 GLN A N 1
ATOM 1212 C CA . GLN A 1 152 ? 19.141 -4.66 -8.203 1 95.06 152 GLN A CA 1
ATOM 1213 C C . GLN A 1 152 ? 18.047 -4.234 -9.188 1 95.06 152 GLN A C 1
ATOM 1215 O O . GLN A 1 152 ? 17.641 -5.02 -10.047 1 95.06 152 GLN A O 1
ATOM 1220 N N . PHE A 1 153 ? 17.594 -3.045 -9.102 1 96.5 153 PHE A N 1
ATOM 1221 C CA . PHE A 1 153 ? 16.469 -2.586 -9.906 1 96.5 153 PHE A CA 1
ATOM 1222 C C . PHE A 1 153 ? 16.875 -2.471 -11.375 1 96.5 153 PHE A C 1
ATOM 1224 O O . PHE A 1 153 ? 16.078 -2.797 -12.266 1 96.5 153 PHE A O 1
ATOM 1231 N N . GLU A 1 154 ? 18.016 -2.002 -11.648 1 97.56 154 GLU A N 1
ATOM 1232 C CA . GLU A 1 154 ? 18.453 -1.831 -13.031 1 97.56 154 GLU A CA 1
ATOM 1233 C C . GLU A 1 154 ? 18.422 -3.156 -13.789 1 97.56 154 GLU A C 1
ATOM 1235 O O . GLU A 1 154 ? 17.969 -3.209 -14.938 1 97.56 154 GLU A O 1
ATOM 1240 N N . GLU A 1 155 ? 18.812 -4.211 -13.156 1 98.31 155 GLU A N 1
ATOM 1241 C CA . GLU A 1 155 ? 18.922 -5.512 -13.805 1 98.31 155 GLU A CA 1
ATOM 1242 C C . GLU A 1 155 ? 17.562 -6.219 -13.836 1 98.31 155 GLU A C 1
ATOM 1244 O O . GLU A 1 155 ? 17.344 -7.102 -14.672 1 98.31 155 GLU A O 1
ATOM 1249 N N . ASN A 1 156 ? 16.688 -5.785 -12.938 1 98.69 156 ASN A N 1
ATOM 1250 C CA . ASN A 1 156 ? 15.508 -6.625 -12.758 1 98.69 156 ASN A CA 1
ATOM 1251 C C . ASN A 1 156 ? 14.234 -5.914 -13.203 1 98.69 156 ASN A C 1
ATOM 1253 O O . ASN A 1 156 ? 13.172 -6.531 -13.312 1 98.69 156 ASN A O 1
ATOM 1257 N N . VAL A 1 157 ? 14.32 -4.688 -13.367 1 98.69 157 VAL A N 1
ATOM 1258 C CA . VAL A 1 157 ? 13.188 -3.936 -13.891 1 98.69 157 VAL A CA 1
ATOM 1259 C C . VAL A 1 157 ? 13.555 -3.32 -15.242 1 98.69 157 VAL A C 1
ATOM 1261 O O . VAL A 1 157 ? 14.031 -2.184 -15.305 1 98.69 157 VAL A O 1
ATOM 1264 N N . LEU A 1 158 ? 13.242 -4.035 -16.297 1 98.38 158 LEU A N 1
ATOM 1265 C CA . LEU A 1 158 ? 13.664 -3.645 -17.641 1 98.38 158 LEU A CA 1
ATOM 1266 C C . LEU A 1 158 ? 12.578 -2.824 -18.328 1 98.38 158 LEU A C 1
ATOM 1268 O O . LEU A 1 158 ? 11.383 -3.08 -18.141 1 98.38 158 LEU A O 1
ATOM 1272 N N . PRO A 1 159 ? 12.969 -1.844 -19.125 1 97.88 159 PRO A N 1
ATOM 1273 C CA . PRO A 1 159 ? 11.961 -1.105 -19.906 1 97.88 159 PRO A CA 1
ATOM 1274 C C . PRO A 1 159 ? 11.195 -1.996 -20.875 1 97.88 159 PRO A C 1
ATOM 1276 O O . PRO A 1 159 ? 11.648 -3.098 -21.203 1 97.88 159 PRO A O 1
ATOM 1279 N N . PRO A 1 160 ? 10.039 -1.525 -21.281 1 97.38 160 PRO A N 1
ATOM 1280 C CA . PRO A 1 160 ? 9.305 -2.326 -22.266 1 97.38 160 PRO A CA 1
ATOM 1281 C C . PRO A 1 160 ? 10.078 -2.512 -23.562 1 97.38 160 PRO A C 1
ATOM 1283 O O . PRO A 1 160 ? 10.781 -1.601 -24 1 97.38 160 PRO A O 1
ATOM 1286 N N . ILE A 1 161 ? 10.031 -3.652 -24.141 1 92.44 161 ILE A N 1
ATOM 1287 C CA . ILE A 1 161 ? 10.656 -3.959 -25.422 1 92.44 161 ILE A CA 1
ATOM 1288 C C . ILE A 1 161 ? 9.883 -3.279 -26.547 1 92.44 161 ILE A C 1
ATOM 1290 O O . ILE A 1 161 ? 8.648 -3.311 -26.562 1 92.44 161 ILE A O 1
ATOM 1294 N N . LYS A 1 162 ? 10.531 -2.137 -27.188 1 69.38 162 LYS A N 1
ATOM 1295 C CA . LYS A 1 162 ? 9.969 -1.318 -28.266 1 69.38 162 LYS A CA 1
ATOM 1296 C C . LYS A 1 162 ? 9.242 -2.184 -29.281 1 69.38 162 LYS A C 1
ATOM 1298 O O . LYS A 1 162 ? 8.656 -1.665 -30.234 1 69.38 162 LYS A O 1
ATOM 1303 N N . GLY A 1 163 ? 9.406 -3.314 -29.578 1 49.22 163 GLY A N 1
ATOM 1304 C CA . GLY A 1 163 ? 8.852 -3.9 -30.781 1 49.22 163 GLY A CA 1
ATOM 1305 C C . GLY A 1 163 ? 7.398 -3.523 -31.016 1 49.22 163 GLY A C 1
ATOM 1306 O O . GLY A 1 163 ? 7.074 -2.863 -32 1 49.22 163 GLY A O 1
ATOM 1307 N N . GLU A 1 164 ? 6.289 -4.57 -30.734 1 43.06 164 GLU A N 1
ATOM 1308 C CA . GLU A 1 164 ? 4.938 -4.676 -31.281 1 43.06 164 GLU A CA 1
ATOM 1309 C C . GLU A 1 164 ? 4.098 -3.457 -30.906 1 43.06 164 GLU A C 1
ATOM 1311 O O . GLU A 1 164 ? 4.273 -2.879 -29.828 1 43.06 164 GLU A O 1
ATOM 1316 N N . GLY A 1 165 ? 3.523 -2.566 -31.906 1 37.22 165 GLY A N 1
ATOM 1317 C CA . GLY A 1 165 ? 2.512 -1.524 -31.859 1 37.22 165 GLY A CA 1
ATOM 1318 C C . GLY A 1 165 ? 1.639 -1.602 -30.625 1 37.22 165 GLY A C 1
ATOM 1319 O O . GLY A 1 165 ? 1.228 -2.689 -30.219 1 37.22 165 GLY A O 1
ATOM 1320 N N . ASP A 1 166 ? 1.857 -0.806 -29.688 1 38.06 166 ASP A N 1
ATOM 1321 C CA . ASP A 1 166 ? 0.848 -0.556 -28.656 1 38.06 166 ASP A CA 1
ATOM 1322 C C . ASP A 1 166 ? -0.56 -0.747 -29.219 1 38.06 166 ASP A C 1
ATOM 1324 O O . ASP A 1 166 ? -1.124 0.17 -29.828 1 38.06 166 ASP A O 1
ATOM 1328 N N . GLU A 1 167 ? -0.901 -1.657 -30.25 1 32.38 167 GLU A N 1
ATOM 1329 C CA . GLU A 1 167 ? -2.354 -1.691 -30.406 1 32.38 167 GLU A CA 1
ATOM 1330 C C . GLU A 1 167 ? -3.053 -1.473 -29.062 1 32.38 167 GLU A C 1
ATOM 1332 O O . GLU A 1 167 ? -2.654 -2.049 -28.047 1 32.38 167 GLU A O 1
ATOM 1337 N N . ASN A 1 168 ? -3.346 -0.255 -28.812 1 32.47 168 ASN A N 1
ATOM 1338 C CA . ASN A 1 168 ? -4.328 0.04 -27.781 1 32.47 168 ASN A CA 1
ATOM 1339 C C . ASN A 1 168 ? -5.207 -1.17 -27.469 1 32.47 168 ASN A C 1
ATOM 1341 O O . ASN A 1 168 ? -5.961 -1.626 -28.344 1 32.47 168 ASN A O 1
ATOM 1345 N N . GLY A 1 169 ? -4.703 -2.227 -27.047 1 29.17 169 GLY A N 1
ATOM 1346 C CA . GLY A 1 169 ? -5.43 -3.414 -26.625 1 29.17 169 GLY A CA 1
ATOM 1347 C C . GLY A 1 169 ? -6.82 -3.111 -26.094 1 29.17 169 GLY A C 1
ATOM 1348 O O . GLY A 1 169 ? -6.996 -2.791 -24.922 1 29.17 169 GLY A O 1
ATOM 1349 N N . GLN A 1 170 ? -7.559 -2.199 -26.797 1 27.88 170 GLN A N 1
ATOM 1350 C CA . GLN A 1 170 ? -8.969 -2.523 -26.609 1 27.88 170 GLN A CA 1
ATOM 1351 C C . GLN A 1 170 ? -9.18 -4.031 -26.531 1 27.88 170 GLN A C 1
ATOM 1353 O O . GLN A 1 170 ? -8.922 -4.758 -27.484 1 27.88 170 GLN A O 1
ATOM 1358 N N . GLY A 1 171 ? -8.695 -4.605 -25.5 1 27.59 171 GLY A N 1
ATOM 1359 C CA . GLY A 1 171 ? -8.961 -5.992 -25.156 1 27.59 171 GLY A CA 1
ATOM 1360 C C . GLY A 1 171 ? -10.188 -6.555 -25.844 1 27.59 171 GLY A C 1
ATOM 1361 O O . GLY A 1 171 ? -11.312 -6.094 -25.609 1 27.59 171 GLY A O 1
ATOM 1362 N N . ASN A 1 172 ? -10.133 -6.598 -27.172 1 26.95 172 ASN A N 1
ATOM 1363 C CA . ASN A 1 172 ? -11.047 -7.598 -27.703 1 26.95 172 ASN A CA 1
ATOM 1364 C C . ASN A 1 172 ? -11.094 -8.844 -26.828 1 26.95 172 ASN A C 1
ATOM 1366 O O . ASN A 1 172 ? -10.125 -9.609 -26.781 1 26.95 172 ASN A O 1
ATOM 1370 N N . LEU A 1 173 ? -11.57 -8.656 -25.688 1 26.67 173 LEU A N 1
ATOM 1371 C CA . LEU A 1 173 ? -12.086 -9.82 -24.984 1 26.67 173 LEU A CA 1
ATOM 1372 C C . LEU A 1 173 ? -12.656 -10.836 -25.969 1 26.67 173 LEU A C 1
ATOM 1374 O O . LEU A 1 173 ? -13.789 -10.688 -26.438 1 26.67 173 LEU A O 1
ATOM 1378 N N . ASN A 1 174 ? -11.969 -10.969 -27.078 1 24.94 174 ASN A N 1
ATOM 1379 C CA . ASN A 1 174 ? -12.508 -12.156 -27.75 1 24.94 174 ASN A CA 1
ATOM 1380 C C . ASN A 1 174 ? -12.914 -13.227 -26.734 1 24.94 174 ASN A C 1
ATOM 1382 O O . ASN A 1 174 ? -12.266 -13.383 -25.688 1 24.94 174 ASN A O 1
ATOM 1386 N N . ARG A 1 175 ? -14.133 -13.578 -26.891 1 24.47 175 ARG A N 1
ATOM 1387 C CA . ARG A 1 175 ? -14.797 -14.711 -26.25 1 24.47 175 ARG A CA 1
ATOM 1388 C C . ARG A 1 175 ? -13.906 -15.945 -26.25 1 24.47 175 ARG A C 1
ATOM 1390 O O . ARG A 1 175 ? -13.656 -16.531 -27.312 1 24.47 175 ARG A O 1
ATOM 1397 N N . PHE A 1 176 ? -12.672 -15.836 -25.641 1 25.23 176 PHE A N 1
ATOM 1398 C CA . PHE A 1 176 ? -12.047 -17.141 -25.422 1 25.23 176 PHE A CA 1
ATOM 1399 C C . PHE A 1 176 ? -13.094 -18.234 -25.359 1 25.23 176 PHE A C 1
ATOM 1401 O O . PHE A 1 176 ? -13.984 -18.203 -24.5 1 25.23 176 PHE A O 1
ATOM 1408 N N . GLN A 1 177 ? -13.508 -18.609 -26.484 1 22.8 177 GLN A N 1
ATOM 1409 C CA . GLN A 1 177 ? -14.211 -19.891 -26.594 1 22.8 177 GLN A CA 1
ATOM 1410 C C . GLN A 1 177 ? -13.516 -20.969 -25.781 1 22.8 177 GLN A C 1
ATOM 1412 O O . GLN A 1 177 ? -12.336 -21.281 -26.016 1 22.8 177 GLN A O 1
ATOM 1417 N N . VAL A 1 178 ? -13.766 -21 -24.578 1 25.83 178 VAL A N 1
ATOM 1418 C CA . VAL A 1 178 ? -13.531 -22.203 -23.781 1 25.83 178 VAL A CA 1
ATOM 1419 C C . VAL A 1 178 ? -13.828 -23.438 -24.625 1 25.83 178 VAL A C 1
ATOM 1421 O O . VAL A 1 178 ? -14.977 -23.688 -25 1 25.83 178 VAL A O 1
ATOM 1424 N N . ASP A 1 179 ? -13.102 -23.594 -25.641 1 24.48 179 ASP A N 1
ATOM 1425 C CA . ASP A 1 179 ? -13.25 -24.938 -26.172 1 24.48 179 ASP A CA 1
ATOM 1426 C C . ASP A 1 179 ? -13.359 -25.969 -25.047 1 24.48 179 ASP A C 1
ATOM 1428 O O . ASP A 1 179 ? -12.695 -25.844 -24.016 1 24.48 179 ASP A O 1
ATOM 1432 N N . ASN A 1 180 ? -14.453 -26.656 -25.016 1 25.55 180 ASN A N 1
ATOM 1433 C CA . ASN A 1 180 ? -14.859 -27.844 -24.266 1 25.55 180 ASN A CA 1
ATOM 1434 C C . ASN A 1 180 ? -13.734 -28.875 -24.203 1 25.55 180 ASN A C 1
ATOM 1436 O O . ASN A 1 180 ? -13.508 -29.609 -25.156 1 25.55 180 ASN A O 1
ATOM 1440 N N . ILE A 1 181 ? -12.57 -28.438 -23.969 1 28.48 181 ILE A N 1
ATOM 1441 C CA . ILE A 1 181 ? -11.711 -29.609 -23.828 1 28.48 181 ILE A CA 1
ATOM 1442 C C . ILE A 1 181 ? -12.422 -30.672 -22.984 1 28.48 181 ILE A C 1
ATOM 1444 O O . ILE A 1 181 ? -12.891 -30.391 -21.875 1 28.48 181 ILE A O 1
ATOM 1448 N N . PRO A 1 182 ? -12.812 -31.719 -23.531 1 29.45 182 PRO A N 1
ATOM 1449 C CA . PRO A 1 182 ? -13.469 -32.812 -22.828 1 29.45 182 PRO A CA 1
ATOM 1450 C C . PRO A 1 182 ? -12.742 -33.219 -21.531 1 29.45 182 PRO A C 1
ATOM 1452 O O . PRO A 1 182 ? -11.516 -33.281 -21.516 1 29.45 182 PRO A O 1
ATOM 1455 N N . ILE A 1 183 ? -13.25 -32.688 -20.547 1 32.16 183 ILE A N 1
ATOM 1456 C CA . ILE A 1 183 ? -12.961 -33.156 -19.188 1 32.16 183 ILE A CA 1
ATOM 1457 C C . ILE A 1 183 ? -12.773 -34.656 -19.203 1 32.16 183 ILE A C 1
ATOM 1459 O O . ILE A 1 183 ? -13.75 -35.406 -19.141 1 32.16 183 ILE A O 1
ATOM 1463 N N . ILE A 1 184 ? -12.188 -35.125 -20.266 1 29.94 184 ILE A N 1
ATOM 1464 C CA . ILE A 1 184 ? -12.07 -36.594 -20.156 1 29.94 184 ILE A CA 1
ATOM 1465 C C . ILE A 1 184 ? -11.188 -36.938 -18.953 1 29.94 184 ILE A C 1
ATOM 1467 O O . ILE A 1 184 ? -11.062 -38.125 -18.609 1 29.94 184 ILE A O 1
ATOM 1471 N N . VAL A 1 185 ? -10.484 -35.906 -18.484 1 29.45 185 VAL A N 1
ATOM 1472 C CA . VAL A 1 185 ? -9.438 -36.562 -17.719 1 29.45 185 VAL A CA 1
ATOM 1473 C C . VAL A 1 185 ? -10.039 -37.25 -16.484 1 29.45 185 VAL A C 1
ATOM 1475 O O . VAL A 1 185 ? -9.484 -38.219 -15.977 1 29.45 185 VAL A O 1
ATOM 1478 N N . MET A 1 186 ? -11.078 -36.531 -15.93 1 30.56 186 MET A N 1
ATOM 1479 C CA . MET A 1 186 ? -11.109 -36.75 -14.484 1 30.56 186 MET A CA 1
ATOM 1480 C C . MET A 1 186 ? -11.617 -38.156 -14.172 1 30.56 186 MET A C 1
ATOM 1482 O O . MET A 1 186 ? -11.953 -38.469 -13.023 1 30.56 186 MET A O 1
ATOM 1486 N N . LEU A 1 187 ? -12.023 -38.906 -15.039 1 31.45 187 LEU A N 1
ATOM 1487 C CA . LEU A 1 187 ? -12.703 -40.062 -14.461 1 31.45 187 LEU A CA 1
ATOM 1488 C C . LEU A 1 187 ? -11.742 -40.875 -13.617 1 31.45 187 LEU A C 1
ATOM 1490 O O . LEU A 1 187 ? -12.18 -41.656 -12.773 1 31.45 187 LEU A O 1
ATOM 1494 N N . TRP A 1 188 ? -10.461 -40.781 -13.953 1 34.16 188 TRP A N 1
ATOM 1495 C CA . TRP A 1 188 ? -9.648 -41.875 -13.398 1 34.16 188 TRP A CA 1
ATOM 1496 C C . TRP A 1 188 ? -9.383 -41.656 -11.914 1 34.16 188 TRP A C 1
ATOM 1498 O O . TRP A 1 188 ? -9.422 -42.594 -11.117 1 34.16 188 TRP A O 1
ATOM 1508 N N . LEU A 1 189 ? -9.102 -40.438 -11.492 1 33.12 189 LEU A N 1
ATOM 1509 C CA . LEU A 1 189 ? -8.609 -40.312 -10.125 1 33.12 189 LEU A CA 1
ATOM 1510 C C . LEU A 1 189 ? -9.742 -40.469 -9.117 1 33.12 189 LEU A C 1
ATOM 1512 O O . LEU A 1 189 ? -9.5 -40.625 -7.918 1 33.12 189 LEU A O 1
ATOM 1516 N N . CYS A 1 190 ? -10.922 -40.156 -9.516 1 33.5 190 CYS A N 1
ATOM 1517 C CA . CYS A 1 190 ? -11.992 -40.406 -8.555 1 33.5 190 CYS A CA 1
ATOM 1518 C C . CYS A 1 190 ? -12.039 -41.875 -8.156 1 33.5 190 CYS A C 1
ATOM 1520 O O . CYS A 1 190 ? -12.68 -42.25 -7.164 1 33.5 190 CYS A O 1
ATOM 1522 N N . TRP A 1 191 ? -11.594 -42.75 -9.078 1 35.25 191 TRP A N 1
ATOM 1523 C CA . TRP A 1 191 ? -11.695 -44.156 -8.758 1 35.25 191 TRP A CA 1
ATOM 1524 C C . TRP A 1 191 ? -10.773 -44.531 -7.598 1 35.25 191 TRP A C 1
ATOM 1526 O O . TRP A 1 191 ? -11.094 -45.406 -6.793 1 35.25 191 TRP A O 1
ATOM 1536 N N . GLN A 1 192 ? -9.555 -43.875 -7.492 1 34.34 192 GLN A N 1
ATOM 1537 C CA . GLN A 1 192 ? -8.664 -44.5 -6.516 1 34.34 192 GLN A CA 1
ATOM 1538 C C . GLN A 1 192 ? -9.227 -44.375 -5.102 1 34.34 192 GLN A C 1
ATOM 1540 O O . GLN A 1 192 ? -8.875 -45.188 -4.219 1 34.34 192 GLN A O 1
ATOM 1545 N N . PHE A 1 193 ? -9.867 -43.219 -4.77 1 33.34 193 PHE A N 1
ATOM 1546 C CA . PHE A 1 193 ? -10.227 -43.188 -3.357 1 33.34 193 PHE A CA 1
ATOM 1547 C C . PHE A 1 193 ? -11.516 -44 -3.121 1 33.34 193 PHE A C 1
ATOM 1549 O O . PHE A 1 193 ? -12.031 -44 -2.002 1 33.34 193 PHE A O 1
ATOM 1556 N N . THR A 1 194 ? -12.289 -44.25 -4.176 1 32.62 194 THR A N 1
ATOM 1557 C CA . THR A 1 194 ? -13.445 -45 -3.705 1 32.62 194 THR A CA 1
ATOM 1558 C C . THR A 1 194 ? -13.047 -46.406 -3.316 1 32.62 194 THR A C 1
ATOM 1560 O O . THR A 1 194 ? -13.828 -47.125 -2.697 1 32.62 194 THR A O 1
ATOM 1563 N N . ASN A 1 195 ? -12 -46.969 -3.908 1 29.8 195 ASN A N 1
ATOM 1564 C CA . ASN A 1 195 ? -11.727 -48.281 -3.391 1 29.8 195 ASN A CA 1
ATOM 1565 C C . ASN A 1 195 ? -10.914 -48.219 -2.098 1 29.8 195 ASN A C 1
ATOM 1567 O O . ASN A 1 195 ? -9.953 -47.469 -1.998 1 29.8 195 ASN A O 1
ATOM 1571 N N . MET B 1 1 ? -35.469 35.375 6.652 1 51.56 1 MET B N 1
ATOM 1572 C CA . MET B 1 1 ? -34.312 35.219 5.785 1 51.56 1 MET B CA 1
ATOM 1573 C C . MET B 1 1 ? -33 35.344 6.574 1 51.56 1 MET B C 1
ATOM 1575 O O . MET B 1 1 ? -32 34.688 6.273 1 51.56 1 MET B O 1
ATOM 1579 N N . PHE B 1 2 ? -33 36.125 7.652 1 59.84 2 PHE B N 1
ATOM 1580 C CA . PHE B 1 2 ? -31.812 36.406 8.438 1 59.84 2 PHE B CA 1
ATOM 1581 C C . PHE B 1 2 ? -31.438 35.25 9.32 1 59.84 2 PHE B C 1
ATOM 1583 O O . PHE B 1 2 ? -30.25 34.938 9.477 1 59.84 2 PHE B O 1
ATOM 1590 N N . LEU B 1 3 ? -32.375 34.531 9.867 1 65.62 3 LEU B N 1
ATOM 1591 C CA . LEU B 1 3 ? -32.125 33.438 10.805 1 65.62 3 LEU B CA 1
ATOM 1592 C C . LEU B 1 3 ? -31.547 32.219 10.094 1 65.62 3 LEU B C 1
ATOM 1594 O O . LEU B 1 3 ? -30.656 31.562 10.633 1 65.62 3 LEU B O 1
ATOM 1598 N N . VAL B 1 4 ? -31.969 31.969 8.844 1 64.81 4 VAL B N 1
ATOM 1599 C CA . VAL B 1 4 ? -31.469 30.828 8.07 1 64.81 4 VAL B CA 1
ATOM 1600 C C . VAL B 1 4 ? -29.984 31.047 7.73 1 64.81 4 VAL B C 1
ATOM 1602 O O . VAL B 1 4 ? -29.188 30.109 7.77 1 64.81 4 VAL B O 1
ATOM 1605 N N . ASN B 1 5 ? -29.609 32.312 7.594 1 67.38 5 ASN B N 1
ATOM 1606 C CA . ASN B 1 5 ? -28.219 32.625 7.258 1 67.38 5 ASN B CA 1
ATOM 1607 C C . ASN B 1 5 ? -27.297 32.406 8.445 1 67.38 5 ASN B C 1
ATOM 1609 O O . ASN B 1 5 ? -26.172 31.922 8.273 1 67.38 5 ASN B O 1
ATOM 1613 N N . ILE B 1 6 ? -27.844 32.625 9.625 1 64.06 6 ILE B N 1
ATOM 1614 C CA . ILE B 1 6 ? -27.031 32.469 10.836 1 64.06 6 ILE B CA 1
ATOM 1615 C C . ILE B 1 6 ? -26.828 30.984 11.133 1 64.06 6 ILE B C 1
ATOM 1617 O O . ILE B 1 6 ? -25.719 30.562 11.492 1 64.06 6 ILE B O 1
ATOM 1621 N N . LEU B 1 7 ? -27.734 30.156 10.891 1 64.75 7 LEU B N 1
ATOM 1622 C CA . LEU B 1 7 ? -27.641 28.734 11.164 1 64.75 7 LEU B CA 1
ATOM 1623 C C . LEU B 1 7 ? -26.672 28.062 10.203 1 64.75 7 LEU B C 1
ATOM 1625 O O . LEU B 1 7 ? -25.922 27.156 10.602 1 64.75 7 LEU B O 1
ATOM 1629 N N . ILE B 1 8 ? -26.625 28.531 8.922 1 62.75 8 ILE B N 1
ATOM 1630 C CA . ILE B 1 8 ? -25.703 27.984 7.938 1 62.75 8 ILE B CA 1
ATOM 1631 C C . ILE B 1 8 ? -24.266 28.375 8.297 1 62.75 8 ILE B C 1
ATOM 1633 O O . ILE B 1 8 ? -23.359 27.547 8.211 1 62.75 8 ILE B O 1
ATOM 1637 N N . VAL B 1 9 ? -24.062 29.578 8.773 1 62.81 9 VAL B N 1
ATOM 1638 C CA . VAL B 1 9 ? -22.75 30.047 9.156 1 62.81 9 VAL B CA 1
ATOM 1639 C C . VAL B 1 9 ? -22.266 29.297 10.398 1 62.81 9 VAL B C 1
ATOM 1641 O O . VAL B 1 9 ? -21.109 28.906 10.484 1 62.81 9 VAL B O 1
ATOM 1644 N N . LEU B 1 10 ? -23.141 29.109 11.297 1 61.28 10 LEU B N 1
ATOM 1645 C CA . LEU B 1 10 ? -22.797 28.375 12.508 1 61.28 10 LEU B CA 1
ATOM 1646 C C . LEU B 1 10 ? -22.453 26.922 12.172 1 61.28 10 LEU B C 1
ATOM 1648 O O . LEU B 1 10 ? -21.5 26.359 12.719 1 61.28 10 LEU B O 1
ATOM 1652 N N . ALA B 1 11 ? -23.297 26.359 11.289 1 60.16 11 ALA B N 1
ATOM 1653 C CA . ALA B 1 11 ? -23.031 24.984 10.883 1 60.16 11 ALA B CA 1
ATOM 1654 C C . ALA B 1 11 ? -21.719 24.875 10.125 1 60.16 11 ALA B C 1
ATOM 1656 O O . ALA B 1 11 ? -20.953 23.938 10.336 1 60.16 11 ALA B O 1
ATOM 1657 N N . LEU B 1 12 ? -21.438 25.828 9.305 1 57.09 12 LEU B N 1
ATOM 1658 C CA . LEU B 1 12 ? -20.172 25.844 8.578 1 57.09 12 LEU B CA 1
ATOM 1659 C C . LEU B 1 12 ? -19 26.047 9.531 1 57.09 12 LEU B C 1
ATOM 1661 O O . LEU B 1 12 ? -17.953 25.422 9.383 1 57.09 12 LEU B O 1
ATOM 1665 N N . CYS B 1 13 ? -19.219 26.891 10.461 1 56.66 13 CYS B N 1
ATOM 1666 C CA . CYS B 1 13 ? -18.156 27.125 11.445 1 56.66 13 CYS B CA 1
ATOM 1667 C C . CYS B 1 13 ? -17.922 25.891 12.289 1 56.66 13 CYS B C 1
ATOM 1669 O O . CYS B 1 13 ? -16.781 25.562 12.609 1 56.66 13 CYS B O 1
ATOM 1671 N N . LEU B 1 14 ? -18.938 25.219 12.664 1 53.12 14 LEU B N 1
ATOM 1672 C CA . LEU B 1 14 ? -18.797 24 13.461 1 53.12 14 LEU B CA 1
ATOM 1673 C C . LEU B 1 14 ? -18.094 22.906 12.664 1 53.12 14 LEU B C 1
ATOM 1675 O O . LEU B 1 14 ? -17.25 22.188 13.203 1 53.12 14 LEU B O 1
ATOM 1679 N N . LEU B 1 15 ? -18.375 22.703 11.375 1 53.31 15 LEU B N 1
ATOM 1680 C CA . LEU B 1 15 ? -17.734 21.719 10.531 1 53.31 15 LEU B CA 1
ATOM 1681 C C . LEU B 1 15 ? -16.234 22 10.398 1 53.31 15 LEU B C 1
ATOM 1683 O O . LEU B 1 15 ? -15.414 21.094 10.461 1 53.31 15 LEU B O 1
ATOM 1687 N N . VAL B 1 16 ? -15.812 23.234 10.289 1 53.97 16 VAL B N 1
ATOM 1688 C CA . VAL B 1 16 ? -14.414 23.625 10.164 1 53.97 16 VAL B CA 1
ATOM 1689 C C . VAL B 1 16 ? -13.664 23.297 11.453 1 53.97 16 VAL B C 1
ATOM 1691 O O . VAL B 1 16 ? -12.547 22.781 11.414 1 53.97 16 VAL B O 1
ATOM 1694 N N . LEU B 1 17 ? -14.289 23.531 12.578 1 51.19 17 LEU B N 1
ATOM 1695 C CA . LEU B 1 17 ? -13.68 23.234 13.867 1 51.19 17 LEU B CA 1
ATOM 1696 C C . LEU B 1 17 ? -13.445 21.734 14.031 1 51.19 17 LEU B C 1
ATOM 1698 O O . LEU B 1 17 ? -12.398 21.312 14.531 1 51.19 17 LEU B O 1
ATOM 1702 N N . VAL B 1 18 ? -14.414 20.938 13.586 1 59 18 VAL B N 1
ATOM 1703 C CA . VAL B 1 18 ? -14.32 19.484 13.727 1 59 18 VAL B CA 1
ATOM 1704 C C . VAL B 1 18 ? -13.203 18.953 12.836 1 59 18 VAL B C 1
ATOM 1706 O O . VAL B 1 18 ? -12.422 18.094 13.258 1 59 18 VAL B O 1
ATOM 1709 N N . ILE B 1 19 ? -13.047 19.438 11.625 1 67.06 19 ILE B N 1
ATOM 1710 C CA . ILE B 1 19 ? -12.008 18.984 10.703 1 67.06 19 ILE B CA 1
ATOM 1711 C C . ILE B 1 19 ? -10.633 19.375 11.25 1 67.06 19 ILE B C 1
ATOM 1713 O O . ILE B 1 19 ? -9.695 18.578 11.203 1 67.06 19 ILE B O 1
ATOM 1717 N N . ALA B 1 20 ? -10.594 20.562 11.742 1 70.62 20 ALA B N 1
ATOM 1718 C CA . ALA B 1 20 ? -9.336 21.031 12.32 1 70.62 20 ALA B CA 1
ATOM 1719 C C . ALA B 1 20 ? -8.922 20.156 13.5 1 70.62 20 ALA B C 1
ATOM 1721 O O . ALA B 1 20 ? -7.742 19.828 13.648 1 70.62 20 ALA B O 1
ATOM 1722 N N . ASP B 1 21 ? -9.891 19.781 14.164 1 81.69 21 ASP B N 1
ATOM 1723 C CA . ASP B 1 21 ? -9.617 18.922 15.312 1 81.69 21 ASP B CA 1
ATOM 1724 C C . ASP B 1 21 ? -9.117 17.547 14.859 1 81.69 21 ASP B C 1
ATOM 1726 O O . ASP B 1 21 ? -8.164 17.016 15.43 1 81.69 21 ASP B O 1
ATOM 1730 N N . LEU B 1 22 ? -9.648 17.125 13.742 1 90.75 22 LEU B N 1
ATOM 1731 C CA . LEU B 1 22 ? -9.25 15.82 13.227 1 90.75 22 LEU B CA 1
ATOM 1732 C C . LEU B 1 22 ? -7.812 15.844 12.727 1 90.75 22 LEU B C 1
ATOM 1734 O O . LEU B 1 22 ? -7.039 14.93 13 1 90.75 22 LEU B O 1
ATOM 1738 N N . GLN B 1 23 ? -7.496 16.875 12.078 1 94.62 23 GLN B N 1
ATOM 1739 C CA . GLN B 1 23 ? -6.141 17.016 11.562 1 94.62 23 GLN B CA 1
ATOM 1740 C C . GLN B 1 23 ? -5.129 17.141 12.695 1 94.62 23 GLN B C 1
ATOM 1742 O O . GLN B 1 23 ? -4.043 16.547 12.633 1 94.62 23 GLN B O 1
ATOM 1747 N N . GLU B 1 24 ? -5.504 17.859 13.648 1 95.81 24 GLU B N 1
ATOM 1748 C CA . GLU B 1 24 ? -4.621 18.031 14.797 1 95.81 24 GLU B CA 1
ATOM 1749 C C . GLU B 1 24 ? -4.422 16.719 15.547 1 95.81 24 GLU B C 1
ATOM 1751 O O . GLU B 1 24 ? -3.332 16.453 16.047 1 95.81 24 GLU B O 1
ATOM 1756 N N . ASP B 1 25 ? -5.469 15.922 15.641 1 96.81 25 ASP B N 1
ATOM 1757 C CA . ASP B 1 25 ? -5.344 14.617 16.281 1 96.81 25 ASP B CA 1
ATOM 1758 C C . ASP B 1 25 ? -4.332 13.734 15.555 1 96.81 25 ASP B C 1
ATOM 1760 O O . ASP B 1 25 ? -3.5 13.078 16.188 1 96.81 25 ASP B O 1
ATOM 1764 N N . HIS B 1 26 ? -4.422 13.703 14.258 1 98.12 26 HIS B N 1
ATOM 1765 C CA . HIS B 1 26 ? -3.475 12.938 13.461 1 98.12 26 HIS B CA 1
ATOM 1766 C C . HIS B 1 26 ? -2.055 13.469 13.625 1 98.12 26 HIS B C 1
ATOM 1768 O O . HIS B 1 26 ? -1.106 12.688 13.75 1 98.12 26 HIS B O 1
ATOM 1774 N N . LEU B 1 27 ? -1.9 14.82 13.641 1 98.5 27 LEU B N 1
ATOM 1775 C CA . LEU B 1 27 ? -0.59 15.43 13.836 1 98.5 27 LEU B CA 1
ATOM 1776 C C . LEU B 1 27 ? -0.009 15.055 15.195 1 98.5 27 LEU B C 1
ATOM 1778 O O . LEU B 1 27 ? 1.153 14.648 15.289 1 98.5 27 LEU B O 1
ATOM 1782 N N . ASN B 1 28 ? -0.792 15.203 16.172 1 98.25 28 ASN B N 1
ATOM 1783 C CA . ASN B 1 28 ? -0.338 14.914 17.531 1 98.25 28 ASN B CA 1
ATOM 1784 C C . ASN B 1 28 ? 0.095 13.453 17.672 1 98.25 28 ASN B C 1
ATOM 1786 O O . ASN B 1 28 ? 1.102 13.164 18.328 1 98.25 28 ASN B O 1
ATOM 1790 N N . GLU B 1 29 ? -0.689 12.531 17.109 1 98.38 29 GLU B N 1
ATOM 1791 C CA . GLU B 1 29 ? -0.316 11.125 17.172 1 98.38 29 GLU B CA 1
ATOM 1792 C C . GLU B 1 29 ? 0.982 10.859 16.422 1 98.38 29 GLU B C 1
ATOM 1794 O O . GLU B 1 29 ? 1.831 10.094 16.875 1 98.38 29 GLU B O 1
ATOM 1799 N N . HIS B 1 30 ? 1.128 11.484 15.219 1 98.81 30 HIS B N 1
ATOM 1800 C CA . HIS B 1 30 ? 2.4 11.398 14.516 1 98.81 30 HIS B CA 1
ATOM 1801 C C . HIS B 1 30 ? 3.557 11.844 15.406 1 98.81 30 HIS B C 1
ATOM 1803 O O . HIS B 1 30 ? 4.547 11.125 15.555 1 98.81 30 HIS B O 1
ATOM 1809 N N . ASN B 1 31 ? 3.416 12.984 16 1 98.81 31 ASN B N 1
ATOM 1810 C CA . ASN B 1 31 ? 4.512 13.594 16.75 1 98.81 31 ASN B CA 1
ATOM 1811 C C . ASN B 1 31 ? 4.812 12.82 18.031 1 98.81 31 ASN B C 1
ATOM 1813 O O . ASN B 1 31 ? 5.969 12.734 18.453 1 98.81 31 ASN B O 1
ATOM 1817 N N . ARG B 1 32 ? 3.781 12.266 18.609 1 98.5 32 ARG B N 1
ATOM 1818 C CA . ARG B 1 32 ? 4.008 11.391 19.766 1 98.5 32 ARG B CA 1
ATOM 1819 C C . ARG B 1 32 ? 4.934 10.234 19.391 1 98.5 32 ARG B C 1
ATOM 1821 O O . ARG B 1 32 ? 5.875 9.93 20.125 1 98.5 32 ARG B O 1
ATOM 1828 N N . LEU B 1 33 ? 4.707 9.594 18.344 1 98.69 33 LEU B N 1
ATOM 1829 C CA . LEU B 1 33 ? 5.48 8.43 17.906 1 98.69 33 LEU B CA 1
ATOM 1830 C C . LEU B 1 33 ? 6.859 8.852 17.406 1 98.69 33 LEU B C 1
ATOM 1832 O O . LEU B 1 33 ? 7.848 8.141 17.641 1 98.69 33 LEU B O 1
ATOM 1836 N N . ARG B 1 34 ? 6.922 9.984 16.703 1 98.81 34 ARG B N 1
ATOM 1837 C CA . ARG B 1 34 ? 8.203 10.523 16.25 1 98.81 34 ARG B CA 1
ATOM 1838 C C . ARG B 1 34 ? 9.117 10.82 17.438 1 98.81 34 ARG B C 1
ATOM 1840 O O . ARG B 1 34 ? 10.328 10.586 17.359 1 98.81 34 ARG B O 1
ATOM 1847 N N . GLU B 1 35 ? 8.57 11.328 18.484 1 98.5 35 GLU B N 1
ATOM 1848 C CA . GLU B 1 35 ? 9.344 11.648 19.688 1 98.5 35 GLU B CA 1
ATOM 1849 C C . GLU B 1 35 ? 10.07 10.422 20.219 1 98.5 35 GLU B C 1
ATOM 1851 O O . GLU B 1 35 ? 11.195 10.523 20.719 1 98.5 35 GLU B O 1
ATOM 1856 N N . LYS B 1 36 ? 9.516 9.25 20.062 1 98.25 36 LYS B N 1
ATOM 1857 C CA . LYS B 1 36 ? 10.125 8.008 20.516 1 98.25 36 LYS B CA 1
ATOM 1858 C C . LYS B 1 36 ? 11.461 7.762 19.812 1 98.25 36 LYS B C 1
ATOM 1860 O O . LYS B 1 36 ? 12.297 6.996 20.312 1 98.25 36 LYS B O 1
ATOM 1865 N N . HIS B 1 37 ? 11.656 8.367 18.719 1 98.62 37 HIS B N 1
ATOM 1866 C CA . HIS B 1 37 ? 12.844 8.109 17.922 1 98.62 37 HIS B CA 1
ATOM 1867 C C . HIS B 1 37 ? 13.734 9.352 17.844 1 98.62 37 HIS B C 1
ATOM 1869 O O . HIS B 1 37 ? 14.688 9.391 17.062 1 98.62 37 HIS B O 1
ATOM 1875 N N . GLY B 1 38 ? 13.305 10.422 18.578 1 98.19 38 GLY B N 1
ATOM 1876 C CA . GLY B 1 38 ? 14.055 11.664 18.547 1 98.19 38 GLY B CA 1
ATOM 1877 C C . GLY B 1 38 ? 13.852 12.453 17.266 1 98.19 38 GLY B C 1
ATOM 1878 O O . GLY B 1 38 ? 14.633 13.359 16.953 1 98.19 38 GLY B O 1
ATOM 1879 N N . SER B 1 39 ? 12.906 12.047 16.438 1 98.75 39 SER B N 1
ATOM 1880 C CA . SER B 1 39 ? 12.578 12.82 15.242 1 98.75 39 SER B CA 1
ATOM 1881 C C . SER B 1 39 ? 11.852 14.109 15.594 1 98.75 39 SER B C 1
ATOM 1883 O O . SER 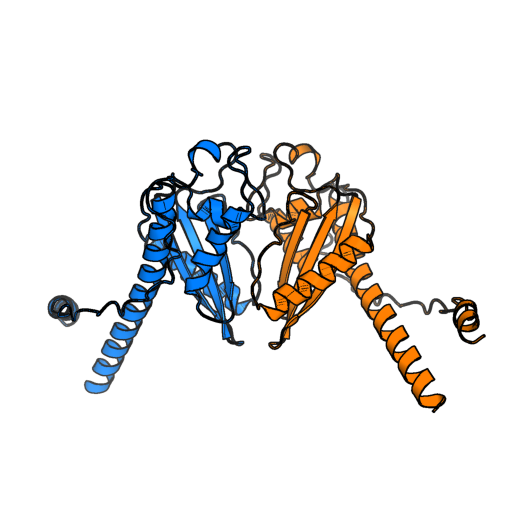B 1 39 ? 10.938 14.102 16.422 1 98.75 39 SER B O 1
ATOM 1885 N N . PRO B 1 40 ? 12.227 15.25 15.008 1 98.81 40 PRO B N 1
ATOM 1886 C CA . PRO B 1 40 ? 11.555 16.516 15.312 1 98.81 40 PRO B CA 1
ATOM 1887 C C . PRO B 1 40 ? 10.07 16.5 14.969 1 98.81 40 PRO B C 1
ATOM 1889 O O . PRO B 1 40 ? 9.656 15.781 14.047 1 98.81 40 PRO B O 1
ATOM 1892 N N . PRO B 1 41 ? 9.289 17.25 15.672 1 98.88 41 PRO B N 1
ATOM 1893 C CA . PRO B 1 41 ? 7.852 17.266 15.375 1 98.88 41 PRO B CA 1
ATOM 1894 C C . PRO B 1 41 ? 7.543 17.844 14 1 98.88 41 PRO B C 1
ATOM 1896 O O . PRO B 1 41 ? 8.227 18.766 13.547 1 98.88 41 PRO B O 1
ATOM 1899 N N . LEU B 1 42 ? 6.508 17.281 13.398 1 98.88 42 LEU B N 1
ATOM 1900 C CA . LEU B 1 42 ? 5.953 17.828 12.164 1 98.88 42 LEU B CA 1
ATOM 1901 C C . LEU B 1 42 ? 4.992 18.969 12.453 1 98.88 42 LEU B C 1
ATOM 1903 O O . LEU B 1 42 ? 4.465 19.078 13.562 1 98.88 42 LEU B O 1
ATOM 1907 N N . THR B 1 43 ? 4.805 19.812 11.5 1 98.81 43 THR B N 1
ATOM 1908 C CA . THR B 1 43 ? 3.74 20.812 11.5 1 98.81 43 THR B CA 1
ATOM 1909 C C . THR B 1 43 ? 2.795 20.594 10.32 1 98.81 43 THR B C 1
ATOM 1911 O O . THR B 1 43 ? 3.195 20.047 9.297 1 98.81 43 THR B O 1
ATOM 1914 N N . LEU B 1 44 ? 1.556 21.031 10.477 1 98 44 LEU B N 1
ATOM 1915 C CA . LEU B 1 44 ? 0.594 20.906 9.383 1 98 44 LEU B CA 1
ATOM 1916 C C . LEU B 1 44 ? 0.848 21.969 8.312 1 98 44 LEU B C 1
ATOM 1918 O O . LEU B 1 44 ? 1.122 23.125 8.641 1 98 44 LEU B O 1
ATOM 1922 N N . ASP B 1 45 ? 0.865 21.531 7.141 1 98.19 45 ASP B N 1
ATOM 1923 C CA . ASP B 1 45 ? 0.932 22.422 5.988 1 98.19 45 ASP B CA 1
ATOM 1924 C C . ASP B 1 45 ? -0.409 22.484 5.258 1 98.19 45 ASP B C 1
ATOM 1926 O O . ASP B 1 45 ? -0.918 21.453 4.809 1 98.19 45 ASP B O 1
ATOM 1930 N N . ASP B 1 46 ? -0.942 23.656 5.078 1 96.62 46 ASP B N 1
ATOM 1931 C CA . ASP B 1 46 ? -2.297 23.828 4.566 1 96.62 46 ASP B CA 1
ATOM 1932 C C . ASP B 1 46 ? -2.422 23.281 3.148 1 96.62 46 ASP B C 1
ATOM 1934 O O . ASP B 1 46 ? -3.416 22.625 2.814 1 96.62 46 ASP B O 1
ATOM 1938 N N . GLU B 1 47 ? -1.494 23.578 2.338 1 96.75 47 GLU B N 1
ATOM 1939 C CA . GLU B 1 47 ? -1.551 23.109 0.956 1 96.75 47 GLU B CA 1
ATOM 1940 C C . GLU B 1 47 ? -1.441 21.578 0.884 1 96.75 47 GLU B C 1
ATOM 1942 O O . GLU B 1 47 ? -2.18 20.938 0.137 1 96.75 47 GLU B O 1
ATOM 1947 N N . LEU B 1 48 ? -0.514 21.031 1.635 1 96.88 48 LEU B N 1
ATOM 1948 C CA . LEU B 1 48 ? -0.392 19.578 1.703 1 96.88 48 LEU B CA 1
ATOM 1949 C C . LEU B 1 48 ? -1.689 18.938 2.197 1 96.88 48 LEU B C 1
ATOM 1951 O O . LEU B 1 48 ? -2.131 17.922 1.664 1 96.88 48 LEU B O 1
ATOM 1955 N N . THR B 1 49 ? -2.238 19.578 3.197 1 97.69 49 THR B N 1
ATOM 1956 C CA . THR B 1 49 ? -3.465 19.062 3.795 1 97.69 49 THR B CA 1
ATOM 1957 C C . THR B 1 49 ? -4.613 19.109 2.789 1 97.69 49 THR B C 1
ATOM 1959 O O . THR B 1 49 ? -5.355 18.125 2.648 1 97.69 49 THR B O 1
ATOM 1962 N N . LYS B 1 50 ? -4.727 20.188 2.127 1 97.19 50 LYS B N 1
ATOM 1963 C CA . LYS B 1 50 ? -5.754 20.297 1.096 1 97.19 50 LYS B CA 1
ATOM 1964 C C . LYS B 1 50 ? -5.594 19.188 0.047 1 97.19 50 LYS B C 1
ATOM 1966 O O . LYS B 1 50 ? -6.574 18.562 -0.354 1 97.19 50 LYS B O 1
ATOM 1971 N N . GLY B 1 51 ? -4.383 18.969 -0.403 1 96.88 51 GLY B N 1
ATOM 1972 C CA . GLY B 1 51 ? -4.113 17.891 -1.34 1 96.88 51 GLY B CA 1
ATOM 1973 C C . GLY B 1 51 ? -4.48 16.531 -0.796 1 96.88 51 GLY B C 1
ATOM 1974 O O . GLY B 1 51 ? -5.023 15.688 -1.521 1 96.88 51 GLY B O 1
ATOM 1975 N N . CYS B 1 52 ? -4.191 16.25 0.435 1 97.75 52 CYS B N 1
ATOM 1976 C CA . CYS B 1 52 ? -4.531 14.992 1.072 1 97.75 52 CYS B CA 1
ATOM 1977 C C . CYS B 1 52 ? -6.039 14.797 1.131 1 97.75 52 CYS B C 1
ATOM 1979 O O . CYS B 1 52 ? -6.543 13.703 0.853 1 97.75 52 CYS B O 1
ATOM 1981 N N . GLU B 1 53 ? -6.754 15.867 1.519 1 97.44 53 GLU B N 1
ATOM 1982 C CA . GLU B 1 53 ? -8.211 15.797 1.602 1 97.44 53 GLU B CA 1
ATOM 1983 C C . GLU B 1 53 ? -8.828 15.484 0.239 1 97.44 53 GLU B C 1
ATOM 1985 O O . GLU B 1 53 ? -9.711 14.641 0.13 1 97.44 53 GLU B O 1
ATOM 1990 N N . GLU B 1 54 ? -8.375 16.141 -0.758 1 97.88 54 GLU B N 1
ATOM 1991 C CA . GLU B 1 54 ? -8.875 15.906 -2.109 1 97.88 54 GLU B CA 1
ATOM 1992 C C . GLU B 1 54 ? -8.562 14.484 -2.576 1 97.88 54 GLU B C 1
ATOM 1994 O O . GLU B 1 54 ? -9.406 13.82 -3.178 1 97.88 54 GLU B O 1
ATOM 1999 N N . TYR B 1 55 ? -7.398 14.047 -2.314 1 97.19 55 TYR B N 1
ATOM 2000 C CA . TYR B 1 55 ? -7 12.727 -2.789 1 97.19 55 TYR B CA 1
ATOM 2001 C C . TYR B 1 55 ? -7.727 11.625 -2.023 1 97.19 55 TYR B C 1
ATOM 2003 O O . TYR B 1 55 ? -8.055 10.578 -2.59 1 97.19 55 TYR B O 1
ATOM 2011 N N . ALA B 1 56 ? -7.949 11.82 -0.706 1 97.44 56 ALA B N 1
ATOM 2012 C CA . ALA B 1 56 ? -8.742 10.867 0.061 1 97.44 56 ALA B CA 1
ATOM 2013 C C . ALA B 1 56 ? -10.109 10.656 -0.576 1 97.44 56 ALA B C 1
ATOM 2015 O O . ALA B 1 56 ? -10.602 9.523 -0.646 1 97.44 56 ALA B O 1
ATOM 2016 N N . LYS B 1 57 ? -10.695 11.742 -1.06 1 97.94 57 LYS B N 1
ATOM 2017 C CA . LYS B 1 57 ? -11.977 11.641 -1.752 1 97.94 57 LYS B CA 1
ATOM 2018 C C . LYS B 1 57 ? -11.844 10.836 -3.041 1 97.94 57 LYS B C 1
ATOM 2020 O O . LYS B 1 57 ? -12.719 10.039 -3.379 1 97.94 57 LYS B O 1
ATOM 2025 N N . VAL B 1 58 ? -10.789 11.062 -3.764 1 96.12 58 VAL B N 1
ATOM 2026 C CA . VAL B 1 58 ? -10.539 10.312 -4.992 1 96.12 58 VAL B CA 1
ATOM 2027 C C . VAL B 1 58 ? -10.453 8.82 -4.68 1 96.12 58 VAL B C 1
ATOM 2029 O O . VAL B 1 58 ? -11.086 8 -5.348 1 96.12 58 VAL B O 1
ATOM 2032 N N . LEU B 1 59 ? -9.727 8.461 -3.654 1 94.19 59 LEU B N 1
ATOM 2033 C CA . LEU B 1 59 ? -9.586 7.066 -3.264 1 94.19 59 LEU B CA 1
ATOM 2034 C C . LEU B 1 59 ? -10.93 6.473 -2.859 1 94.19 59 LEU B C 1
ATOM 2036 O O . LEU B 1 59 ? -11.281 5.371 -3.285 1 94.19 59 LEU B O 1
ATOM 2040 N N . ALA B 1 60 ? -11.656 7.184 -2.066 1 95.12 60 ALA B N 1
ATOM 2041 C CA . ALA B 1 60 ? -12.961 6.727 -1.585 1 95.12 60 ALA B CA 1
ATOM 2042 C C . ALA B 1 60 ? -13.93 6.516 -2.744 1 95.12 60 ALA B C 1
ATOM 2044 O O . ALA B 1 60 ? -14.641 5.512 -2.787 1 95.12 60 ALA B O 1
ATOM 2045 N N . ASN B 1 61 ? -13.93 7.465 -3.689 1 95.5 61 ASN B N 1
ATOM 2046 C CA . ASN B 1 61 ? -14.836 7.383 -4.832 1 95.5 61 ASN B CA 1
ATOM 2047 C C . ASN B 1 61 ? -14.477 6.215 -5.75 1 95.5 61 ASN B C 1
ATOM 2049 O O . ASN B 1 61 ? -15.359 5.559 -6.297 1 95.5 61 ASN B O 1
ATOM 2053 N N . ASN B 1 62 ? -13.211 6.02 -5.883 1 92.06 62 ASN B N 1
ATOM 2054 C CA . ASN B 1 62 ? -12.75 4.957 -6.773 1 92.06 62 ASN B CA 1
ATOM 2055 C C . ASN B 1 62 ? -12.75 3.602 -6.078 1 92.06 62 ASN B C 1
ATOM 2057 O O . ASN B 1 62 ? -12.648 2.562 -6.73 1 92.06 62 ASN B O 1
ATOM 2061 N N . GLU B 1 63 ? -12.789 3.645 -4.75 1 90 63 GLU B N 1
ATOM 2062 C CA . GLU B 1 63 ? -12.75 2.436 -3.932 1 90 63 GLU B CA 1
ATOM 2063 C C . GLU B 1 63 ? -11.531 1.582 -4.266 1 90 63 GLU B C 1
ATOM 2065 O O . GLU B 1 63 ? -11.656 0.374 -4.484 1 90 63 GLU B O 1
ATOM 2070 N N . LYS B 1 64 ? -10.422 2.236 -4.34 1 85.31 64 LYS B N 1
ATOM 2071 C CA . LYS B 1 64 ? -9.125 1.645 -4.66 1 85.31 64 LYS B CA 1
ATOM 2072 C C . LYS B 1 64 ? -7.996 2.377 -3.943 1 85.31 64 LYS B C 1
ATOM 2074 O O . LYS B 1 64 ? -7.941 3.609 -3.953 1 85.31 64 LYS B O 1
ATOM 2079 N N . LEU B 1 65 ? -7.168 1.591 -3.258 1 85.31 65 LEU B N 1
ATOM 2080 C CA . LEU B 1 65 ? -6.012 2.186 -2.594 1 85.31 65 LEU B CA 1
ATOM 2081 C C . LEU B 1 65 ? -4.809 2.23 -3.529 1 85.31 65 LEU B C 1
ATOM 2083 O O . LEU B 1 65 ? -4.246 1.188 -3.875 1 85.31 65 LEU B O 1
ATOM 2087 N N . GLU B 1 66 ? -4.434 3.381 -4.008 1 85.44 66 GLU B N 1
ATOM 2088 C CA . GLU B 1 66 ? -3.295 3.588 -4.895 1 85.44 66 GLU B CA 1
ATOM 2089 C C . GLU B 1 66 ? -2.576 4.895 -4.578 1 85.44 66 GLU B C 1
ATOM 2091 O O . GLU B 1 66 ? -3.217 5.898 -4.258 1 85.44 66 GLU B O 1
ATOM 2096 N N . HIS B 1 67 ? -1.271 4.797 -4.551 1 87.56 67 HIS B N 1
ATOM 2097 C CA . HIS B 1 67 ? -0.511 6.023 -4.32 1 87.56 67 HIS B CA 1
ATOM 2098 C C . HIS B 1 67 ? -0.707 7.016 -5.461 1 87.56 67 HIS B C 1
ATOM 2100 O O . HIS B 1 67 ? -0.935 6.613 -6.605 1 87.56 67 HIS B O 1
ATOM 2106 N N . SER B 1 68 ? -0.597 8.25 -5.086 1 87.19 68 SER B N 1
ATOM 2107 C CA . SER B 1 68 ? -0.684 9.289 -6.109 1 87.19 68 SER B CA 1
ATOM 2108 C C . SER B 1 68 ? 0.57 9.312 -6.98 1 87.19 68 SER B C 1
ATOM 2110 O O . SER B 1 68 ? 1.64 8.875 -6.547 1 87.19 68 SER B O 1
ATOM 2112 N N . SER B 1 69 ? 0.516 9.883 -8.227 1 80.12 69 SER B N 1
ATOM 2113 C CA . SER B 1 69 ? 1.641 9.953 -9.156 1 80.12 69 SER B CA 1
ATOM 2114 C C . SER B 1 69 ? 2.721 10.906 -8.641 1 80.12 69 SER B C 1
ATOM 2116 O O . SER B 1 69 ? 3.887 10.781 -9.023 1 80.12 69 SER B O 1
ATOM 2118 N N . SER B 1 70 ? 2.344 11.805 -7.781 1 79.38 70 SER B N 1
ATOM 2119 C CA . SER B 1 70 ? 3.299 12.797 -7.301 1 79.38 70 SER B CA 1
ATOM 2120 C C . SER B 1 70 ? 4.004 12.32 -6.035 1 79.38 70 SER B C 1
ATOM 2122 O O . SER B 1 70 ? 4.914 12.984 -5.539 1 79.38 70 SER B O 1
ATOM 2124 N N . ALA B 1 71 ? 3.498 11.156 -5.508 1 79.5 71 ALA B N 1
ATOM 2125 C CA . ALA B 1 71 ? 4.133 10.594 -4.316 1 79.5 71 ALA B CA 1
ATOM 2126 C C . ALA B 1 71 ? 5.555 10.141 -4.617 1 79.5 71 ALA B C 1
ATOM 2128 O O . ALA B 1 71 ? 5.816 9.555 -5.668 1 79.5 71 ALA B O 1
ATOM 2129 N N . GLY B 1 72 ? 6.547 10.375 -3.75 1 72.56 72 GLY B N 1
ATOM 2130 C CA . GLY B 1 72 ? 7.941 10.016 -3.949 1 72.56 72 GLY B CA 1
ATOM 2131 C C . GLY B 1 72 ? 8.773 11.148 -4.531 1 72.56 72 GLY B C 1
ATOM 2132 O O . GLY B 1 72 ? 9.898 11.383 -4.09 1 72.56 72 GLY B O 1
ATOM 2133 N N . GLN B 1 73 ? 8.203 11.883 -5.438 1 77.19 73 GLN B N 1
ATOM 2134 C CA . GLN B 1 73 ? 8.938 12.969 -6.082 1 77.19 73 GLN B CA 1
ATOM 2135 C C . GLN B 1 73 ? 8.797 14.266 -5.301 1 77.19 73 GLN B C 1
ATOM 2137 O O . GLN B 1 73 ? 9.797 14.914 -4.977 1 77.19 73 GLN B O 1
ATOM 2142 N N . ASN B 1 74 ? 7.613 14.578 -4.902 1 87.5 74 ASN B N 1
ATOM 2143 C CA . ASN B 1 74 ? 7.355 15.883 -4.289 1 87.5 74 ASN B CA 1
ATOM 2144 C C . ASN B 1 74 ? 7.148 15.758 -2.783 1 87.5 74 ASN B C 1
ATOM 2146 O O . ASN B 1 74 ? 7.379 16.719 -2.041 1 87.5 74 ASN B O 1
ATOM 2150 N N . TYR B 1 75 ? 6.734 14.664 -2.391 1 92.81 75 TYR B N 1
ATOM 2151 C CA . TYR B 1 75 ? 6.438 14.391 -0.988 1 92.81 75 TYR B CA 1
ATOM 2152 C C . TYR B 1 75 ? 6.41 12.891 -0.716 1 92.81 75 TYR B C 1
ATOM 2154 O O . TYR B 1 75 ? 6.387 12.086 -1.649 1 92.81 75 TYR B O 1
ATOM 2162 N N . GLY B 1 76 ? 6.523 12.508 0.509 1 94 76 GLY B N 1
ATOM 2163 C CA . GLY B 1 76 ? 6.168 11.164 0.931 1 94 76 GLY B CA 1
ATOM 2164 C C . GLY B 1 76 ? 4.676 10.977 1.139 1 94 76 GLY B C 1
ATOM 2165 O O . GLY B 1 76 ? 3.951 11.953 1.368 1 94 76 GLY B O 1
ATOM 2166 N N . GLU B 1 77 ? 4.23 9.766 1.049 1 95.06 77 GLU B N 1
ATOM 2167 C CA . GLU B 1 77 ? 2.795 9.516 1.17 1 95.06 77 GLU B CA 1
ATOM 2168 C C . GLU B 1 77 ? 2.521 8.195 1.888 1 95.06 77 GLU B C 1
ATOM 2170 O O . GLU B 1 77 ? 3.145 7.176 1.582 1 95.06 77 GLU B O 1
ATOM 2175 N N . ASN B 1 78 ? 1.787 8.172 2.928 1 95.75 78 ASN B N 1
ATOM 2176 C CA . ASN B 1 78 ? 1.165 6.996 3.529 1 95.75 78 ASN B CA 1
ATOM 2177 C C . ASN B 1 78 ? -0.337 6.961 3.264 1 95.75 78 ASN B C 1
ATOM 2179 O O . ASN B 1 78 ? -1.011 7.992 3.338 1 95.75 78 ASN B O 1
ATOM 2183 N N . LEU B 1 79 ? -0.853 5.789 2.934 1 94.06 79 LEU B N 1
ATOM 2184 C CA . LEU B 1 79 ? -2.277 5.547 2.732 1 94.06 79 LEU B CA 1
ATOM 2185 C C . LEU B 1 79 ? -2.783 4.473 3.691 1 94.06 79 LEU B C 1
ATOM 2187 O O . LEU B 1 79 ? -2.039 3.562 4.059 1 94.06 79 LEU B O 1
ATOM 2191 N N . CYS B 1 80 ? -3.986 4.625 4.016 1 93.44 80 CYS B N 1
ATOM 2192 C CA . CYS B 1 80 ? -4.641 3.668 4.898 1 93.44 80 CYS B CA 1
ATOM 2193 C C . CYS B 1 80 ? -6.137 3.598 4.613 1 93.44 80 CYS B C 1
ATOM 2195 O O . CYS B 1 80 ? -6.75 4.598 4.238 1 93.44 80 CYS B O 1
ATOM 2197 N N . MET B 1 81 ? -6.648 2.469 4.68 1 91.19 81 MET B N 1
ATOM 2198 C CA . MET B 1 81 ? -8.086 2.232 4.648 1 91.19 81 MET B CA 1
ATOM 2199 C C . MET B 1 81 ? -8.539 1.424 5.859 1 91.19 81 MET B C 1
ATOM 2201 O O . MET B 1 81 ? -7.898 0.434 6.223 1 91.19 81 MET B O 1
ATOM 2205 N N . ARG B 1 82 ? -9.578 1.83 6.449 1 90.75 82 ARG B N 1
ATOM 2206 C CA . ARG B 1 82 ? -10.125 1.164 7.625 1 90.75 82 ARG B CA 1
ATOM 2207 C C . ARG B 1 82 ? -11.648 1.285 7.66 1 90.75 82 ARG B C 1
ATOM 2209 O O . ARG B 1 82 ? -12.211 2.229 7.102 1 90.75 82 ARG B O 1
ATOM 2216 N N . SER B 1 83 ? -12.188 0.352 8.414 1 88.81 83 SER B N 1
ATOM 2217 C CA . SER B 1 83 ? -13.641 0.405 8.555 1 88.81 83 SER B CA 1
ATOM 2218 C C . SER B 1 83 ? -14.047 1.256 9.75 1 88.81 83 SER B C 1
ATOM 2220 O O . SER B 1 83 ? -15.188 1.719 9.836 1 88.81 83 SER B O 1
ATOM 2222 N N . GLN B 1 84 ? -13.156 1.354 10.75 1 90.56 84 GLN B N 1
ATOM 2223 C CA . GLN B 1 84 ? -13.453 2.129 11.953 1 90.56 84 GLN B CA 1
ATOM 2224 C C . GLN B 1 84 ? -12.203 2.84 12.469 1 90.56 84 GLN B C 1
ATOM 2226 O O . GLN B 1 84 ? -11.086 2.457 12.141 1 90.56 84 GLN B O 1
ATOM 2231 N N . THR B 1 85 ? -12.375 3.967 13.234 1 92.75 85 THR B N 1
ATOM 2232 C CA . THR B 1 85 ? -11.32 4.699 13.938 1 92.75 85 THR B CA 1
ATOM 2233 C C . THR B 1 85 ? -10.188 5.059 12.984 1 92.75 85 THR B C 1
ATOM 2235 O O . THR B 1 85 ? -9.07 4.555 13.133 1 92.75 85 THR B O 1
ATOM 2238 N N . PRO B 1 86 ? -10.406 5.984 12.078 1 94.56 86 PRO B N 1
ATOM 2239 C CA . PRO B 1 86 ? -9.383 6.32 11.078 1 94.56 86 PRO B CA 1
ATOM 2240 C C . PRO B 1 86 ? -8.078 6.797 11.711 1 94.56 86 PRO B C 1
ATOM 2242 O O . PRO B 1 86 ? -7.008 6.637 11.117 1 94.56 86 PRO B O 1
ATOM 2245 N N . LEU B 1 87 ? -8.094 7.332 12.969 1 96.25 87 LEU B N 1
ATOM 2246 C CA . LEU B 1 87 ? -6.875 7.762 13.648 1 96.25 87 LEU B CA 1
ATOM 2247 C C . LEU B 1 87 ? -5.945 6.578 13.891 1 96.25 87 LEU B C 1
ATOM 2249 O O . LEU B 1 87 ? -4.727 6.746 13.977 1 96.25 87 LEU B O 1
ATOM 2253 N N . GLN B 1 88 ? -6.465 5.348 13.969 1 96.12 88 GLN B N 1
ATOM 2254 C CA . GLN B 1 88 ? -5.68 4.137 14.203 1 96.12 88 GLN B CA 1
ATOM 2255 C C . GLN B 1 88 ? -4.723 3.869 13.047 1 96.12 88 GLN B C 1
ATOM 2257 O O . GLN B 1 88 ? -3.766 3.107 13.188 1 96.12 88 GLN B O 1
ATOM 2262 N N . CYS B 1 89 ? -4.926 4.473 11.883 1 96.38 89 CYS B N 1
ATOM 2263 C CA . CYS B 1 89 ? -4.008 4.359 10.75 1 96.38 89 CYS B CA 1
ATOM 2264 C C . CYS B 1 89 ? -2.588 4.727 11.164 1 96.38 89 CYS B C 1
ATOM 2266 O O . CYS B 1 89 ? -1.627 4.074 10.758 1 96.38 89 CYS B O 1
ATOM 2268 N N . VAL B 1 90 ? -2.438 5.754 11.992 1 98.19 90 VAL B N 1
ATOM 2269 C CA . VAL B 1 90 ? -1.118 6.23 12.398 1 98.19 90 VAL B CA 1
ATOM 2270 C C . VAL B 1 90 ? -0.401 5.145 13.195 1 98.19 90 VAL B C 1
ATOM 2272 O O . VAL B 1 90 ? 0.761 4.832 12.93 1 98.19 90 VAL B O 1
ATOM 2275 N N . GLN B 1 91 ? -1.13 4.539 14.109 1 97.25 91 GLN B N 1
ATOM 2276 C CA . GLN B 1 91 ? -0.535 3.463 14.891 1 97.25 91 GLN B CA 1
ATOM 2277 C C . GLN B 1 91 ? -0.229 2.25 14.016 1 97.25 91 GLN B C 1
ATOM 2279 O O . GLN B 1 91 ? 0.787 1.58 14.203 1 97.25 91 GLN B O 1
ATOM 2284 N N . ASP B 1 92 ? -1.123 1.921 13.125 1 93.88 92 ASP B N 1
ATOM 2285 C CA . ASP B 1 92 ? -0.899 0.801 12.211 1 93.88 92 ASP B CA 1
ATOM 2286 C C . ASP B 1 92 ? 0.384 0.995 11.406 1 93.88 92 ASP B C 1
ATOM 2288 O O . ASP B 1 92 ? 1.173 0.06 11.25 1 93.88 92 ASP B O 1
ATOM 2292 N N . TRP B 1 93 ? 0.583 2.195 10.875 1 96.56 93 TRP B N 1
ATOM 2293 C CA . TRP B 1 93 ? 1.822 2.51 10.164 1 96.56 93 TRP B CA 1
ATOM 2294 C C . TRP B 1 93 ? 3.029 2.305 11.078 1 96.56 93 TRP B C 1
ATOM 2296 O O . TRP B 1 93 ? 4.008 1.668 10.68 1 96.56 93 TRP B O 1
ATOM 2306 N N . TYR B 1 94 ? 2.914 2.76 12.289 1 98.06 94 TYR B N 1
ATOM 2307 C CA . TYR B 1 94 ? 4.023 2.676 13.227 1 98.06 94 TYR B CA 1
ATOM 2308 C C . TYR B 1 94 ? 4.34 1.225 13.57 1 98.06 94 TYR B C 1
ATOM 2310 O O . TYR B 1 94 ? 5.504 0.859 13.75 1 98.06 94 TYR B O 1
ATOM 2318 N N . ASP B 1 95 ? 3.352 0.406 13.688 1 95.56 95 ASP B N 1
ATOM 2319 C CA . ASP B 1 95 ? 3.502 -0.967 14.164 1 95.56 95 ASP B CA 1
ATOM 2320 C C . ASP B 1 95 ? 4.391 -1.777 13.219 1 95.56 95 ASP B C 1
ATOM 2322 O O . ASP B 1 95 ? 4.895 -2.84 13.594 1 95.56 95 ASP B O 1
ATOM 2326 N N . GLU B 1 96 ? 4.656 -1.306 12.055 1 93.25 96 GLU B N 1
ATOM 2327 C CA . GLU B 1 96 ? 5.59 -1.959 11.141 1 93.25 96 GLU B CA 1
ATOM 2328 C C . GLU B 1 96 ? 7 -1.982 11.719 1 93.25 96 GLU B C 1
ATOM 2330 O O . GLU B 1 96 ? 7.863 -2.721 11.234 1 93.25 96 GLU B O 1
ATOM 2335 N N . ILE B 1 97 ? 7.234 -1.175 12.734 1 96.75 97 ILE B N 1
ATOM 2336 C CA . ILE B 1 97 ? 8.531 -1.151 13.398 1 96.75 97 ILE B CA 1
ATOM 2337 C C . ILE B 1 97 ? 8.945 -2.57 13.789 1 96.75 97 ILE B C 1
ATOM 2339 O O . ILE B 1 97 ? 10.133 -2.898 13.805 1 96.75 97 ILE B O 1
ATOM 2343 N N . ALA B 1 98 ? 8 -3.41 14.055 1 94.56 98 ALA B N 1
ATOM 2344 C CA . ALA B 1 98 ? 8.266 -4.785 14.469 1 94.56 98 ALA B CA 1
ATOM 2345 C C . ALA B 1 98 ? 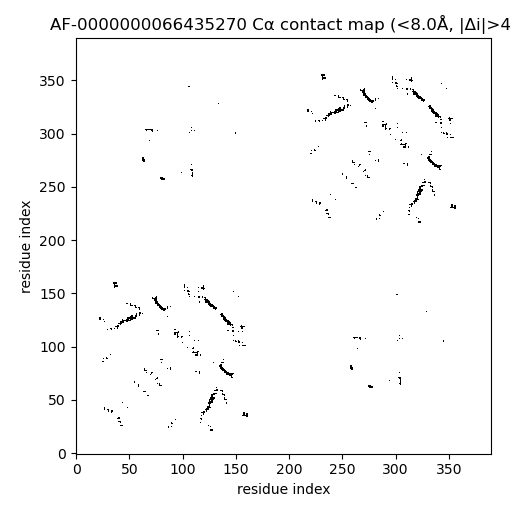9.062 -5.539 13.414 1 94.56 98 ALA B C 1
ATOM 2347 O O . ALA B 1 98 ? 9.797 -6.477 13.727 1 94.56 98 ALA B O 1
ATOM 2348 N N . ASP B 1 99 ? 8.977 -5.141 12.18 1 91.94 99 ASP B N 1
ATOM 2349 C CA . ASP B 1 99 ? 9.617 -5.84 11.07 1 91.94 99 ASP B CA 1
ATOM 2350 C C . ASP B 1 99 ? 10.836 -5.066 10.562 1 91.94 99 ASP B C 1
ATOM 2352 O O . ASP B 1 99 ? 11.516 -5.504 9.633 1 91.94 99 ASP B O 1
ATOM 2356 N N . TYR B 1 100 ? 11.102 -3.916 11.07 1 94.44 100 TYR B N 1
ATOM 2357 C CA . TYR B 1 100 ? 12.211 -3.098 10.602 1 94.44 100 TYR B CA 1
ATOM 2358 C C . TYR B 1 100 ? 13.523 -3.521 11.25 1 94.44 100 TYR B C 1
ATOM 2360 O O . TYR B 1 100 ? 13.586 -3.701 12.469 1 94.44 100 TYR B O 1
ATOM 2368 N N . ASP B 1 101 ? 14.539 -3.684 10.43 1 94.19 101 ASP B N 1
ATOM 2369 C CA . ASP B 1 101 ? 15.867 -4.047 10.922 1 94.19 101 ASP B CA 1
ATOM 2370 C C . ASP B 1 101 ? 16.781 -2.828 10.984 1 94.19 101 ASP B C 1
ATOM 2372 O O . ASP B 1 101 ? 17.344 -2.412 9.961 1 94.19 101 ASP B O 1
ATOM 2376 N N . PHE B 1 102 ? 17.047 -2.309 12.125 1 96.75 102 PHE B N 1
ATOM 2377 C CA . PHE B 1 102 ? 17.844 -1.096 12.312 1 96.75 102 PHE B CA 1
ATOM 2378 C C . PHE B 1 102 ? 19.312 -1.35 11.984 1 96.75 102 PHE B C 1
ATOM 2380 O O . PHE B 1 102 ? 20.078 -0.407 11.789 1 96.75 102 PHE B O 1
ATOM 2387 N N . GLU B 1 103 ? 19.703 -2.605 11.891 1 95.88 103 GLU B N 1
ATOM 2388 C CA . GLU B 1 103 ? 21.078 -2.955 11.547 1 95.88 103 GLU B CA 1
ATOM 2389 C C . GLU B 1 103 ? 21.281 -2.969 10.031 1 95.88 103 GLU B C 1
ATOM 2391 O O . GLU B 1 103 ? 22.422 -2.98 9.555 1 95.88 103 GLU B O 1
ATOM 2396 N N . LYS B 1 104 ? 20.234 -3.092 9.32 1 93.12 104 LYS B N 1
ATOM 2397 C CA . LYS B 1 104 ? 20.234 -3.023 7.863 1 93.12 104 LYS B CA 1
ATOM 2398 C C . LYS B 1 104 ? 19.219 -2.006 7.359 1 93.12 104 LYS B C 1
ATOM 2400 O O . LYS B 1 104 ? 18.266 -2.363 6.652 1 93.12 104 LYS B O 1
ATOM 2405 N N . PRO B 1 105 ? 19.484 -0.733 7.688 1 94.94 105 PRO B N 1
ATOM 2406 C CA . PRO B 1 105 ? 18.516 0.319 7.383 1 94.94 105 PRO B CA 1
ATOM 2407 C C . PRO B 1 105 ? 18.297 0.501 5.883 1 94.94 105 PRO B C 1
ATOM 2409 O O . PRO B 1 105 ? 19.219 0.877 5.16 1 94.94 105 PRO B O 1
ATOM 2412 N N . GLN B 1 106 ? 17.141 0.174 5.477 1 90 106 GLN B N 1
ATOM 2413 C CA . GLN B 1 106 ? 16.766 0.292 4.074 1 90 106 GLN B CA 1
ATOM 2414 C C . GLN B 1 106 ? 15.242 0.208 3.914 1 90 106 GLN B C 1
ATOM 2416 O O . GLN B 1 106 ? 14.531 -0.154 4.855 1 90 106 GLN B O 1
ATOM 2421 N N . PHE B 1 107 ? 14.828 0.537 2.76 1 87.25 107 PHE B N 1
ATOM 2422 C CA . PHE B 1 107 ? 13.406 0.436 2.461 1 87.25 107 PHE B CA 1
ATOM 2423 C C . PHE B 1 107 ? 12.984 -1.022 2.336 1 87.25 107 PHE B C 1
ATOM 2425 O O . PHE B 1 107 ? 13.727 -1.85 1.811 1 87.25 107 PHE B O 1
ATOM 2432 N N . ALA B 1 108 ? 11.781 -1.288 2.785 1 84.62 108 ALA B N 1
ATOM 2433 C CA . ALA B 1 108 ? 11.023 -2.5 2.473 1 84.62 108 ALA B CA 1
ATOM 2434 C C . ALA B 1 108 ? 9.523 -2.211 2.412 1 84.62 108 ALA B C 1
ATOM 2436 O O . ALA B 1 108 ? 9.031 -1.336 3.123 1 84.62 108 ALA B O 1
ATOM 2437 N N . MET B 1 109 ? 8.82 -2.98 1.614 1 81.88 109 MET B N 1
ATOM 2438 C CA . MET B 1 109 ? 7.375 -2.801 1.481 1 81.88 109 MET B CA 1
ATOM 2439 C C . MET B 1 109 ? 6.676 -3.027 2.816 1 81.88 109 MET B C 1
ATOM 2441 O O . MET B 1 109 ? 5.668 -2.381 3.109 1 81.88 109 MET B O 1
ATOM 2445 N N . SER B 1 110 ? 7.227 -3.906 3.662 1 86.44 110 SER B N 1
ATOM 2446 C CA . SER B 1 110 ? 6.598 -4.27 4.93 1 86.44 110 SER B CA 1
ATOM 2447 C C . SER B 1 110 ? 6.859 -3.215 5.996 1 86.44 110 SER B C 1
ATOM 2449 O O . SER B 1 110 ? 6.23 -3.23 7.059 1 86.44 110 SER B O 1
ATOM 2451 N N . THR B 1 111 ? 7.773 -2.246 5.734 1 91.44 111 THR B N 1
ATOM 2452 C CA . THR B 1 111 ? 8.148 -1.323 6.801 1 91.44 111 THR B CA 1
ATOM 2453 C C . THR B 1 111 ? 8.062 0.122 6.316 1 91.44 111 THR B C 1
ATOM 2455 O O . THR B 1 111 ? 8.328 1.054 7.082 1 91.44 111 THR B O 1
ATOM 2458 N N . GLY B 1 112 ? 7.719 0.368 5.062 1 91.38 112 GLY B N 1
ATOM 2459 C CA . GLY B 1 112 ? 7.801 1.675 4.434 1 91.38 112 GLY B CA 1
ATOM 2460 C C . GLY B 1 112 ? 6.895 2.707 5.078 1 91.38 112 GLY B C 1
ATOM 2461 O O . GLY B 1 112 ? 7.207 3.898 5.082 1 91.38 112 GLY B O 1
ATOM 2462 N N . HIS B 1 113 ? 5.738 2.312 5.691 1 95.06 113 HIS B N 1
ATOM 2463 C CA . HIS B 1 113 ? 4.875 3.279 6.363 1 95.06 113 HIS B CA 1
ATOM 2464 C C . HIS B 1 113 ? 5.5 3.764 7.668 1 95.06 113 HIS B C 1
ATOM 2466 O O . HIS B 1 113 ? 5.422 4.949 7.992 1 95.06 113 HIS B O 1
ATOM 2472 N N . PHE B 1 114 ? 6.125 2.855 8.32 1 96.88 114 PHE B N 1
ATOM 2473 C CA . PHE B 1 114 ? 6.812 3.195 9.555 1 96.88 114 PHE B CA 1
ATOM 2474 C C . PHE B 1 114 ? 7.949 4.172 9.297 1 96.88 114 PHE B C 1
ATOM 2476 O O . PHE B 1 114 ? 8.047 5.211 9.953 1 96.88 114 PHE B O 1
ATOM 2483 N N . THR B 1 115 ? 8.773 3.783 8.352 1 97.19 115 THR B N 1
ATOM 2484 C CA . THR B 1 115 ? 9.945 4.617 8.102 1 97.19 115 THR B CA 1
ATOM 2485 C C . THR B 1 115 ? 9.531 6.008 7.633 1 97.19 115 THR B C 1
ATOM 2487 O O . THR B 1 115 ? 10.133 7.008 8.023 1 97.19 115 THR B O 1
ATOM 2490 N N . ALA B 1 116 ? 8.461 6.09 6.859 1 97.19 116 ALA B N 1
ATOM 2491 C CA . ALA B 1 116 ? 7.953 7.395 6.445 1 97.19 116 ALA B CA 1
ATOM 2492 C C . ALA B 1 116 ? 7.492 8.211 7.645 1 97.19 116 ALA B C 1
ATOM 2494 O O . ALA B 1 116 ? 7.828 9.391 7.77 1 97.19 116 ALA B O 1
ATOM 2495 N N . LEU B 1 117 ? 6.828 7.617 8.5 1 98.75 117 LEU B N 1
ATOM 2496 C CA . LEU B 1 117 ? 6.23 8.266 9.664 1 98.75 117 LEU B CA 1
ATOM 2497 C C . LEU B 1 117 ? 7.305 8.867 10.562 1 98.75 117 LEU B C 1
ATOM 2499 O O . LEU B 1 117 ? 7.164 10 11.031 1 98.75 117 LEU B O 1
ATOM 2503 N N . VAL B 1 118 ? 8.414 8.195 10.773 1 98.88 118 VAL B N 1
ATOM 2504 C CA . VAL B 1 118 ? 9.375 8.625 11.773 1 98.88 118 VAL B CA 1
ATOM 2505 C C . VAL B 1 118 ? 10.57 9.297 11.086 1 98.88 118 VAL B C 1
ATOM 2507 O O . VAL B 1 118 ? 11.555 9.633 11.742 1 98.88 118 VAL B O 1
ATOM 2510 N N . TRP B 1 119 ? 10.539 9.453 9.812 1 98.69 119 TRP B N 1
ATOM 2511 C CA . TRP B 1 119 ? 11.648 9.992 9.031 1 98.69 119 TRP B CA 1
ATOM 2512 C C . TRP B 1 119 ? 12.125 11.32 9.617 1 98.69 119 TRP B C 1
ATOM 2514 O O . TRP B 1 119 ? 11.383 12.297 9.641 1 98.69 119 TRP B O 1
ATOM 2524 N N . LYS B 1 120 ? 13.336 11.406 10 1 98.81 120 LYS B N 1
ATOM 2525 C CA . LYS B 1 120 ? 13.891 12.508 10.781 1 98.81 120 LYS B CA 1
ATOM 2526 C C . LYS B 1 120 ? 13.852 13.812 10 1 98.81 120 LYS B C 1
ATOM 2528 O O . LYS B 1 120 ? 13.539 14.867 10.562 1 98.81 120 LYS B O 1
ATOM 2533 N N . ASN B 1 121 ? 14.133 13.828 8.766 1 98.56 121 ASN B N 1
ATOM 2534 C CA . ASN B 1 121 ? 14.305 15.055 7.992 1 98.56 121 ASN B CA 1
ATOM 2535 C C . ASN B 1 121 ? 12.961 15.594 7.496 1 98.56 121 ASN B C 1
ATOM 2537 O O . ASN B 1 121 ? 12.914 16.656 6.879 1 98.56 121 ASN B O 1
ATOM 2541 N N . ALA B 1 122 ? 11.852 14.867 7.668 1 98.69 122 ALA B N 1
ATOM 2542 C CA . ALA B 1 122 ? 10.539 15.438 7.348 1 98.69 122 ALA B CA 1
ATOM 2543 C C . ALA B 1 122 ? 10.195 16.594 8.289 1 98.69 122 ALA B C 1
ATOM 2545 O O . ALA B 1 122 ? 10.453 16.516 9.492 1 98.69 122 ALA B O 1
ATOM 2546 N N . LYS B 1 123 ? 9.555 17.641 7.762 1 98.81 123 LYS B N 1
ATOM 2547 C CA . LYS B 1 123 ? 9.297 18.844 8.562 1 98.81 123 LYS B CA 1
ATOM 2548 C C . LYS B 1 123 ? 7.8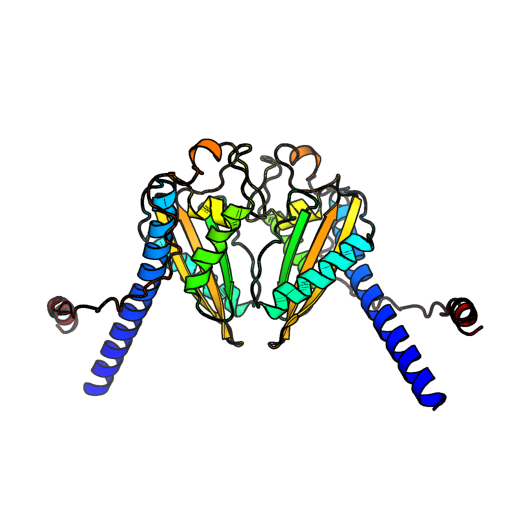05 19.141 8.617 1 98.81 123 LYS B C 1
ATOM 2550 O O . LYS B 1 123 ? 7.301 19.625 9.641 1 98.81 123 LYS B O 1
ATOM 2555 N N . LYS B 1 124 ? 7.16 18.922 7.531 1 98.81 124 LYS B N 1
ATOM 2556 C CA . LYS B 1 124 ? 5.742 19.25 7.398 1 98.81 124 LYS B CA 1
ATOM 2557 C C . LYS B 1 124 ? 4.93 18.016 7.027 1 98.81 124 LYS B C 1
ATOM 2559 O O . LYS B 1 124 ? 5.473 17.047 6.488 1 98.81 124 LYS B O 1
ATOM 2564 N N . MET B 1 125 ? 3.648 18.062 7.309 1 98.62 125 MET B N 1
ATOM 2565 C CA . MET B 1 125 ? 2.752 17.016 6.852 1 98.62 125 MET B CA 1
ATOM 2566 C C . MET B 1 125 ? 1.392 17.578 6.465 1 98.62 125 MET B C 1
ATOM 2568 O O . MET B 1 125 ? 1.065 18.719 6.812 1 98.62 125 MET B O 1
ATOM 2572 N N . GLY B 1 126 ? 0.729 16.891 5.652 1 98.44 126 GLY B N 1
ATOM 2573 C CA . GLY B 1 126 ? -0.699 17.016 5.418 1 98.44 126 GLY B CA 1
ATOM 2574 C C . GLY B 1 126 ? -1.48 15.766 5.746 1 98.44 126 GLY B C 1
ATOM 2575 O O . GLY B 1 126 ? -0.916 14.664 5.789 1 98.44 126 GLY B O 1
ATOM 2576 N N . ILE B 1 127 ? -2.721 15.953 6.016 1 98.44 127 ILE B N 1
ATOM 2577 C CA . ILE B 1 127 ? -3.572 14.812 6.355 1 98.44 127 ILE B CA 1
ATOM 2578 C C . ILE B 1 127 ? -4.977 15.039 5.797 1 98.44 127 ILE B C 1
ATOM 2580 O O . ILE B 1 127 ? -5.473 16.172 5.773 1 98.44 127 ILE B O 1
ATOM 2584 N N . GLY B 1 128 ? -5.543 13.977 5.242 1 97.75 128 GLY B N 1
ATOM 2585 C CA . GLY B 1 128 ? -6.918 13.977 4.77 1 97.75 128 GLY B CA 1
ATOM 2586 C C . GLY B 1 128 ? -7.602 12.633 4.941 1 97.75 128 GLY B C 1
ATOM 2587 O O . GLY B 1 128 ? -6.945 11.594 4.969 1 97.75 128 GLY B O 1
ATOM 2588 N N . GLN B 1 129 ? -8.867 12.68 5.109 1 97.25 129 GLN B N 1
ATOM 2589 C CA . GLN B 1 129 ? -9.672 11.461 5.176 1 97.25 129 GLN B CA 1
ATOM 2590 C C . GLN B 1 129 ? -11.008 11.648 4.469 1 97.25 129 GLN B C 1
ATOM 2592 O O . GLN B 1 129 ? -11.5 12.773 4.352 1 97.25 129 GLN B O 1
ATOM 2597 N N . ALA B 1 130 ? -11.531 10.609 3.979 1 97.19 130 ALA B N 1
ATOM 2598 C CA . ALA B 1 130 ? -12.859 10.555 3.375 1 97.19 130 ALA B CA 1
ATOM 2599 C C . ALA B 1 130 ? -13.531 9.203 3.643 1 97.19 130 ALA B C 1
ATOM 2601 O O . ALA B 1 130 ? -12.852 8.219 3.949 1 97.19 130 ALA B O 1
ATOM 2602 N N . LYS B 1 131 ? -14.766 9.203 3.617 1 95.75 131 LYS B N 1
ATOM 2603 C CA . LYS B 1 131 ? -15.547 7.977 3.76 1 95.75 131 LYS B CA 1
ATOM 2604 C C . LYS B 1 131 ? -16.203 7.586 2.436 1 95.75 131 LYS B C 1
ATOM 2606 O O . LYS B 1 131 ? -16.719 8.445 1.713 1 95.75 131 LYS B O 1
ATOM 2611 N N . ASP B 1 132 ? -16.125 6.273 2.096 1 94.38 132 ASP B N 1
ATOM 2612 C CA . ASP B 1 132 ? -16.812 5.844 0.876 1 94.38 132 ASP B CA 1
ATOM 2613 C C . ASP B 1 132 ? -18.25 5.434 1.163 1 94.38 132 ASP B C 1
ATOM 2615 O O . ASP B 1 132 ? -18.719 5.562 2.293 1 94.38 132 ASP B O 1
ATOM 2619 N N . LYS B 1 133 ? -18.984 5.023 0.11 1 93.31 133 LYS B N 1
ATOM 2620 C CA . LYS B 1 133 ? -20.406 4.715 0.209 1 93.31 133 LYS B CA 1
ATOM 2621 C C . LYS B 1 133 ? -20.641 3.496 1.098 1 93.31 133 LYS B C 1
ATOM 2623 O O . LYS B 1 133 ? -21.75 3.283 1.584 1 93.31 133 LYS B O 1
ATOM 2628 N N . LYS B 1 134 ? -19.609 2.693 1.319 1 91.44 134 LYS B N 1
ATOM 2629 C CA . LYS B 1 134 ? -19.75 1.48 2.121 1 91.44 134 LYS B CA 1
ATOM 2630 C C . LYS B 1 134 ? -19.312 1.724 3.562 1 91.44 134 LYS B C 1
ATOM 2632 O O . LYS B 1 134 ? -19.297 0.799 4.379 1 91.44 134 LYS B O 1
ATOM 2637 N N . GLY B 1 135 ? -18.828 2.877 3.863 1 92.56 135 GLY B N 1
ATOM 2638 C CA . GLY B 1 135 ? -18.531 3.264 5.23 1 92.56 135 GLY B CA 1
ATOM 2639 C C . GLY B 1 135 ? -17.062 3.111 5.586 1 92.56 135 GLY B C 1
ATOM 2640 O O . GLY B 1 135 ? -16.688 3.271 6.746 1 92.56 135 GLY B O 1
ATOM 2641 N N . TYR B 1 136 ? -16.234 2.801 4.633 1 92.88 136 TYR B N 1
ATOM 2642 C CA . TYR B 1 136 ? -14.805 2.705 4.895 1 92.88 136 TYR B CA 1
ATOM 2643 C C . TYR B 1 136 ? -14.164 4.086 4.902 1 92.88 136 TYR B C 1
ATOM 2645 O O . TYR B 1 136 ? -14.492 4.938 4.078 1 92.88 136 TYR B O 1
ATOM 2653 N N . TYR B 1 137 ? -13.219 4.215 5.809 1 94.5 137 TYR B N 1
ATOM 2654 C CA . TYR B 1 137 ? -12.391 5.41 5.848 1 94.5 137 TYR B CA 1
ATOM 2655 C C . TYR B 1 137 ? -11.141 5.238 4.992 1 94.5 137 TYR B C 1
ATOM 2657 O O . TYR B 1 137 ? -10.492 4.191 5.035 1 94.5 137 TYR B O 1
ATOM 2665 N N . TRP B 1 138 ? -10.883 6.266 4.23 1 95.88 138 TRP B N 1
ATOM 2666 C CA . TRP B 1 138 ? -9.664 6.41 3.445 1 95.88 138 TRP B CA 1
ATOM 2667 C C . TRP B 1 138 ? -8.82 7.566 3.963 1 95.88 138 TRP B C 1
ATOM 2669 O O . TRP B 1 138 ? -9.273 8.719 3.982 1 95.88 138 TRP B O 1
ATOM 2679 N 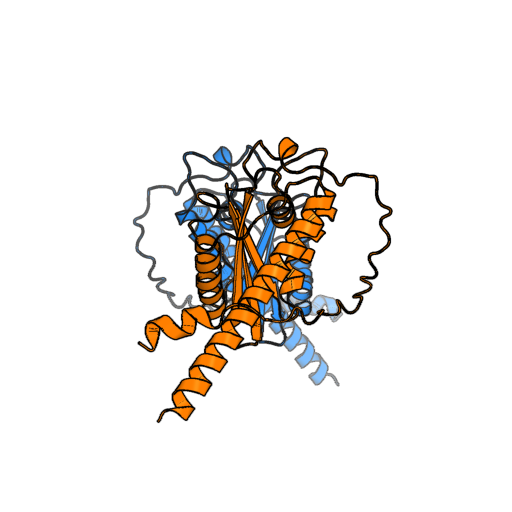N . VAL B 1 139 ? -7.613 7.234 4.406 1 97.12 139 VAL B N 1
ATOM 2680 C CA . VAL B 1 139 ? -6.762 8.219 5.059 1 97.12 139 VAL B CA 1
ATOM 2681 C C . VAL B 1 139 ? -5.484 8.422 4.242 1 97.12 139 VAL B C 1
ATOM 2683 O O . VAL B 1 139 ? -4.867 7.453 3.795 1 97.12 139 VAL B O 1
ATOM 2686 N N . VAL B 1 140 ? -5.141 9.656 4.008 1 97.5 140 VAL B N 1
ATOM 2687 C CA . VAL B 1 140 ? -3.928 10.039 3.289 1 97.5 140 VAL B CA 1
ATOM 2688 C C . VAL B 1 140 ? -3.066 10.938 4.172 1 97.5 140 VAL B C 1
ATOM 2690 O O . VAL B 1 140 ? -3.547 11.938 4.703 1 97.5 140 VAL B O 1
ATOM 2693 N N . ALA B 1 141 ? -1.821 10.586 4.336 1 98.25 141 ALA B N 1
ATOM 2694 C CA . ALA B 1 141 ? -0.819 11.453 4.953 1 98.25 141 ALA B CA 1
ATOM 2695 C C . ALA B 1 141 ? 0.342 11.711 3.998 1 98.25 141 ALA B C 1
ATOM 2697 O O . ALA B 1 141 ? 0.836 10.789 3.346 1 98.25 141 ALA B O 1
ATOM 2698 N N . ARG B 1 142 ? 0.719 12.961 3.941 1 97.94 142 ARG B N 1
ATOM 2699 C CA . ARG B 1 142 ? 1.877 13.328 3.135 1 97.94 142 ARG B CA 1
ATOM 2700 C C . ARG B 1 142 ? 2.93 14.047 3.977 1 97.94 142 ARG B C 1
ATOM 2702 O O . ARG B 1 142 ? 2.596 14.742 4.934 1 97.94 142 ARG B O 1
ATOM 2709 N N . TYR B 1 143 ? 4.152 13.883 3.588 1 98.38 143 TYR B N 1
ATOM 2710 C CA . TYR B 1 143 ? 5.297 14.422 4.316 1 98.38 143 TYR B CA 1
ATOM 2711 C C . TYR B 1 143 ? 6.203 15.227 3.389 1 98.38 143 TYR B C 1
ATOM 2713 O O . TYR B 1 143 ? 6.422 14.844 2.238 1 98.38 143 TYR B O 1
ATOM 2721 N N . TYR B 1 144 ? 6.734 16.266 3.938 1 98.06 144 TYR B N 1
ATOM 2722 C CA . TYR B 1 144 ? 7.672 17.094 3.199 1 98.06 144 TYR B CA 1
ATOM 2723 C C . TYR B 1 144 ? 8.844 17.516 4.078 1 98.06 144 TYR B C 1
ATOM 2725 O O . TYR B 1 144 ? 8.648 17.953 5.219 1 98.06 144 TYR B O 1
ATOM 2733 N N . PRO B 1 145 ? 10.117 17.641 3.488 1 97.38 145 PRO B N 1
ATOM 2734 C CA . PRO B 1 145 ? 10.516 17.094 2.197 1 97.38 145 PRO B CA 1
ATOM 2735 C C . PRO B 1 145 ? 10.258 15.586 2.096 1 97.38 145 PRO B C 1
ATOM 2737 O O . PRO B 1 145 ? 9.836 14.961 3.074 1 97.38 145 PRO B O 1
ATOM 2740 N N . PRO B 1 146 ? 10.477 14.953 0.874 1 94.38 146 PRO B N 1
ATOM 2741 C CA . PRO B 1 146 ? 10.172 13.531 0.679 1 94.38 146 PRO B CA 1
ATOM 2742 C C . PRO B 1 146 ? 10.891 12.633 1.674 1 94.38 146 PRO B C 1
ATOM 2744 O O . PRO B 1 146 ? 11.984 12.969 2.141 1 94.38 146 PRO B O 1
ATOM 2747 N N . VAL B 1 147 ? 10.312 11.5 1.969 1 96 147 VAL B N 1
ATOM 2748 C CA . VAL B 1 147 ? 10.789 10.5 2.918 1 96 147 VAL B CA 1
ATOM 2749 C C . VAL B 1 147 ? 11.141 9.211 2.176 1 96 147 VAL B C 1
ATOM 2751 O O . VAL B 1 147 ? 10.891 9.094 0.976 1 96 147 VAL B O 1
ATOM 2754 N N . ASN B 1 148 ? 11.797 8.266 2.932 1 92.31 148 ASN B N 1
ATOM 2755 C CA . ASN B 1 148 ? 12.203 6.988 2.359 1 92.31 148 ASN B CA 1
ATOM 2756 C C . ASN B 1 148 ? 13.148 7.184 1.178 1 92.31 148 ASN B C 1
ATOM 2758 O O . ASN B 1 148 ? 12.992 6.543 0.137 1 92.31 148 ASN B O 1
ATOM 2762 N N . VAL B 1 149 ? 14 8.094 1.325 1 90.31 149 VAL B N 1
ATOM 2763 C CA . VAL B 1 149 ? 14.992 8.383 0.292 1 90.31 149 VAL B CA 1
ATOM 2764 C C . VAL B 1 149 ? 16.109 7.34 0.34 1 90.31 149 VAL B C 1
ATOM 2766 O O . VAL B 1 149 ? 16.734 7.129 1.385 1 90.31 149 VAL B O 1
ATOM 2769 N N . ASN B 1 150 ? 16.312 6.734 -0.769 1 87.25 150 ASN B N 1
ATOM 2770 C CA . ASN B 1 150 ? 17.328 5.684 -0.849 1 87.25 150 ASN B CA 1
ATOM 2771 C C . ASN B 1 150 ? 18.688 6.16 -0.333 1 87.25 150 ASN B C 1
ATOM 2773 O O . ASN B 1 150 ? 19.141 7.254 -0.686 1 87.25 150 ASN B O 1
ATOM 2777 N N . GLY B 1 151 ? 19.297 5.324 0.509 1 90.25 151 GLY B N 1
ATOM 2778 C CA . GLY B 1 151 ? 20.625 5.613 1.021 1 90.25 151 GLY B CA 1
ATOM 2779 C C . GLY B 1 151 ? 20.609 6.496 2.254 1 90.25 151 GLY B C 1
ATOM 2780 O O . GLY B 1 151 ? 21.656 6.77 2.838 1 90.25 151 GLY B O 1
ATOM 2781 N N . GLN B 1 152 ? 19.469 6.934 2.721 1 95.06 152 GLN B N 1
ATOM 2782 C CA . GLN B 1 152 ? 19.422 7.883 3.828 1 95.06 152 GLN B CA 1
ATOM 2783 C C . GLN B 1 152 ? 18.688 7.289 5.031 1 95.06 152 GLN B C 1
ATOM 2785 O O . GLN B 1 152 ? 18.344 8.008 5.973 1 95.06 152 GLN B O 1
ATOM 2790 N N . PHE B 1 153 ? 18.453 6.039 5.027 1 96.5 153 PHE B N 1
ATOM 2791 C CA . PHE B 1 153 ? 17.641 5.402 6.062 1 96.5 153 PHE B CA 1
ATOM 2792 C C . PHE B 1 153 ? 18.391 5.395 7.395 1 96.5 153 PHE B C 1
ATOM 2794 O O . PHE B 1 153 ? 17.781 5.594 8.445 1 96.5 153 PHE B O 1
ATOM 2801 N N . GLU B 1 154 ? 19.625 5.145 7.383 1 97.56 154 GLU B N 1
ATOM 2802 C CA . GLU B 1 154 ? 20.391 5.082 8.625 1 97.56 154 GLU B CA 1
ATOM 2803 C C . GLU B 1 154 ? 20.297 6.395 9.391 1 97.56 154 GLU B C 1
ATOM 2805 O O . GLU B 1 154 ? 20.125 6.395 10.617 1 97.56 154 GLU B O 1
ATOM 2810 N N . GLU B 1 155 ? 20.359 7.488 8.711 1 98.31 155 GLU B N 1
ATOM 2811 C CA . GLU B 1 155 ? 20.375 8.805 9.352 1 98.31 155 GLU B CA 1
ATOM 2812 C C . GLU B 1 155 ? 18.953 9.258 9.711 1 98.31 155 GLU B C 1
ATOM 2814 O O . GLU B 1 155 ? 18.781 10.102 10.586 1 98.31 155 GLU B O 1
ATOM 2819 N N . ASN B 1 156 ? 17.969 8.656 9.031 1 98.69 156 ASN B N 1
ATOM 2820 C CA . ASN B 1 156 ? 16.656 9.266 9.148 1 98.69 156 ASN B CA 1
ATOM 2821 C C . ASN B 1 156 ? 15.672 8.352 9.859 1 98.69 156 ASN B C 1
ATOM 2823 O O . ASN B 1 156 ? 14.57 8.773 10.227 1 98.69 156 ASN B O 1
ATOM 2827 N N . VAL B 1 157 ? 16.016 7.168 9.984 1 98.69 157 VAL B N 1
ATOM 2828 C CA . VAL B 1 157 ? 15.188 6.238 10.75 1 98.69 157 VAL B CA 1
ATOM 2829 C C . VAL B 1 157 ? 15.961 5.727 11.961 1 98.69 157 VAL B C 1
ATOM 2831 O O . VAL B 1 157 ? 16.641 4.695 11.883 1 98.69 157 VAL B O 1
ATOM 2834 N N . LEU B 1 158 ? 15.781 6.391 13.078 1 98.38 158 LEU B N 1
ATOM 2835 C CA . LEU B 1 158 ? 16.562 6.105 14.273 1 98.38 158 LEU B CA 1
ATOM 2836 C C . LEU B 1 158 ? 15.828 5.125 15.18 1 98.38 158 LEU B C 1
ATOM 2838 O O . LEU B 1 158 ? 14.602 5.164 15.281 1 98.38 158 LEU B O 1
ATOM 2842 N N . PRO B 1 159 ? 16.562 4.238 15.852 1 97.88 159 PRO B N 1
ATOM 2843 C CA . PRO B 1 159 ? 15.914 3.355 16.828 1 97.88 159 PRO B CA 1
ATOM 2844 C C . PRO B 1 159 ? 15.25 4.121 17.969 1 97.88 159 PRO B C 1
ATOM 2846 O O . PRO B 1 159 ? 15.562 5.293 18.188 1 97.88 159 PRO B O 1
ATOM 2849 N N . PRO B 1 160 ? 14.312 3.459 18.625 1 97.31 160 PRO B N 1
ATOM 2850 C CA . PRO B 1 160 ? 13.695 4.141 19.766 1 97.31 160 PRO B CA 1
ATOM 2851 C C . PRO B 1 160 ? 14.703 4.488 20.859 1 97.31 160 PRO B C 1
ATOM 2853 O O . PRO B 1 160 ? 15.633 3.721 21.109 1 97.31 160 PRO B O 1
ATOM 2856 N N . ILE B 1 161 ? 14.594 5.613 21.469 1 92.25 161 ILE B N 1
ATOM 2857 C CA . ILE B 1 161 ? 15.43 6.051 22.578 1 92.25 161 ILE B CA 1
ATOM 2858 C C . ILE B 1 161 ? 15.062 5.277 23.844 1 92.25 161 ILE B C 1
ATOM 2860 O O . ILE B 1 161 ? 13.883 5.09 24.141 1 92.25 161 ILE B O 1
ATOM 2864 N N . LYS B 1 162 ? 16.031 4.258 24.312 1 69.88 162 LYS B N 1
ATOM 2865 C CA . LYS B 1 162 ? 15.883 3.369 25.453 1 69.88 162 LYS B CA 1
ATOM 2866 C C . LYS B 1 162 ? 15.258 4.102 26.641 1 69.88 162 LYS B C 1
ATOM 2868 O O . LYS B 1 162 ? 14.93 3.484 27.656 1 69.88 162 LYS B O 1
ATOM 2873 N N . GLY B 1 163 ? 15.344 5.246 26.984 1 49.28 163 GLY B N 1
ATOM 2874 C CA . GLY B 1 163 ? 14.961 5.727 28.297 1 49.28 163 GLY B CA 1
ATOM 2875 C C . GLY B 1 163 ? 13.617 5.188 28.766 1 49.28 163 GLY B C 1
ATOM 2876 O O . GLY B 1 163 ? 13.492 4.73 29.906 1 49.28 163 GLY B O 1
ATOM 2877 N N . GLU B 1 164 ? 12.359 5.977 28.516 1 43.22 164 GLU B N 1
ATOM 2878 C CA . GLU B 1 164 ? 11.117 5.887 29.281 1 43.22 164 GLU B CA 1
ATOM 2879 C C . GLU B 1 164 ? 10.484 4.504 29.141 1 43.22 164 GLU B C 1
ATOM 2881 O O . GLU B 1 164 ? 10.531 3.9 28.062 1 43.22 164 GLU B O 1
ATOM 2886 N N . GLY B 1 165 ? 10.383 3.57 30.234 1 37.47 165 GLY B N 1
ATOM 2887 C CA . GLY B 1 165 ? 9.641 2.338 30.438 1 37.47 165 GLY B CA 1
ATOM 2888 C C . GLY B 1 165 ? 8.492 2.172 29.469 1 37.47 165 GLY B C 1
ATOM 2889 O O . GLY B 1 165 ? 7.82 3.145 29.109 1 37.47 165 GLY B O 1
ATOM 2890 N N . ASP B 1 166 ? 8.594 1.316 28.562 1 38.59 166 ASP B N 1
ATOM 2891 C CA . ASP B 1 166 ? 7.441 0.804 27.828 1 38.59 166 ASP B CA 1
ATOM 2892 C C . ASP B 1 166 ? 6.188 0.808 28.703 1 38.59 166 ASP B C 1
ATOM 2894 O O . ASP B 1 166 ? 5.922 -0.159 29.422 1 38.59 166 ASP B O 1
ATOM 2898 N N . GLU B 1 167 ? 5.953 1.646 29.797 1 32.28 167 GLU B N 1
ATOM 2899 C CA . GLU B 1 167 ? 4.609 1.461 30.344 1 32.28 167 GLU B CA 1
ATOM 2900 C C . GLU B 1 167 ? 3.615 1.123 29.234 1 32.28 167 GLU B C 1
ATOM 2902 O O . GLU B 1 167 ? 3.65 1.721 28.156 1 32.28 167 GLU B O 1
ATOM 2907 N N . ASN B 1 168 ? 3.383 -0.146 29.094 1 32.72 168 ASN B N 1
ATOM 2908 C CA . ASN B 1 168 ? 2.217 -0.597 28.344 1 32.72 168 ASN B CA 1
ATOM 2909 C C . ASN B 1 168 ? 1.158 0.497 28.25 1 32.72 168 ASN B C 1
ATOM 2911 O O . ASN B 1 168 ? 0.654 0.975 29.266 1 32.72 168 ASN B O 1
ATOM 2915 N N . GLY B 1 169 ? 1.355 1.468 27.516 1 30.53 169 GLY B N 1
ATOM 2916 C CA . GLY B 1 169 ? 0.407 2.525 27.203 1 30.53 169 GLY B CA 1
ATOM 2917 C C . GLY B 1 169 ? -1.04 2.082 27.328 1 30.53 169 GLY B C 1
ATOM 2918 O O . GLY B 1 169 ? -1.616 1.572 26.359 1 30.53 169 GLY B O 1
ATOM 2919 N N . GLN B 1 170 ? -1.343 1.227 28.375 1 27.3 170 GLN B N 1
ATOM 2920 C CA . GLN B 1 170 ? -2.764 1.39 28.656 1 27.3 170 GLN B CA 1
ATOM 2921 C C . GLN B 1 170 ? -3.186 2.852 28.531 1 27.3 170 GLN B C 1
ATOM 2923 O O . GLN B 1 170 ? -2.734 3.697 29.312 1 27.3 170 GLN B O 1
ATOM 2928 N N . GLY B 1 171 ? -3.141 3.322 27.375 1 28.34 171 GLY B N 1
ATOM 2929 C CA . GLY B 1 171 ? -3.75 4.613 27.078 1 28.34 171 GLY B CA 1
ATOM 2930 C C . GLY B 1 171 ? -4.797 5.012 28.109 1 28.34 171 GLY B C 1
ATOM 2931 O O . GLY B 1 171 ? -5.836 4.355 28.234 1 28.34 171 GLY B O 1
ATOM 2932 N N . ASN B 1 172 ? -4.352 5.152 29.344 1 26.91 172 ASN B N 1
ATOM 2933 C CA . ASN B 1 172 ? -5.242 6.023 30.109 1 26.91 172 ASN B CA 1
ATOM 2934 C C . ASN B 1 172 ? -5.758 7.176 29.25 1 26.91 172 ASN B C 1
ATOM 2936 O O . ASN B 1 172 ? -5.008 8.094 28.922 1 26.91 172 ASN B O 1
ATOM 2940 N N . LEU B 1 173 ? -6.496 6.844 28.297 1 26.69 173 LEU B N 1
ATOM 2941 C CA . LEU B 1 173 ? -7.395 7.859 27.766 1 26.69 173 LEU B CA 1
ATOM 2942 C C . LEU B 1 173 ? -7.871 8.797 28.859 1 26.69 173 LEU B C 1
ATOM 2944 O O . LEU B 1 173 ? -8.773 8.453 29.625 1 26.69 173 LEU B O 1
ATOM 2948 N N . ASN B 1 174 ? -6.961 9.086 29.781 1 24.97 174 ASN B N 1
ATOM 2949 C CA . ASN B 1 174 ? -7.527 10.18 30.562 1 24.97 174 ASN B CA 1
ATOM 2950 C C . ASN B 1 174 ? -8.359 11.117 29.688 1 24.97 174 ASN B C 1
ATOM 2952 O O . ASN B 1 174 ? -8.055 11.312 28.516 1 24.97 174 ASN B O 1
ATOM 2956 N N . ARG B 1 175 ? -9.539 11.281 30.172 1 24.16 175 ARG B N 1
ATOM 2957 C CA . ARG B 1 175 ? -10.539 12.258 29.75 1 24.16 175 ARG B CA 1
ATOM 2958 C C . ARG B 1 175 ? -9.898 13.617 29.484 1 24.16 175 ARG B C 1
ATOM 2960 O O . ARG B 1 175 ? -9.453 14.289 30.406 1 24.16 175 ARG B O 1
ATOM 2967 N N . PHE B 1 176 ? -8.906 13.648 28.516 1 24.91 176 PHE B N 1
ATOM 2968 C CA . PHE B 1 176 ? -8.617 15.016 28.094 1 24.91 176 PHE B CA 1
ATOM 2969 C C . PHE B 1 176 ? -9.812 15.922 28.359 1 24.91 176 PHE B C 1
ATOM 2971 O O . PHE B 1 176 ? -10.898 15.711 27.812 1 24.91 176 PHE B O 1
ATOM 2978 N N . GLN B 1 177 ? -9.961 16.203 29.578 1 22.42 177 GLN B N 1
ATOM 2979 C CA . GLN B 1 177 ? -10.797 17.359 29.891 1 22.42 177 GLN B CA 1
ATOM 2980 C C . GLN B 1 177 ? -10.516 18.516 28.938 1 22.42 177 GLN B C 1
ATOM 2982 O O . GLN B 1 177 ? -9.383 19 28.859 1 22.42 177 GLN B O 1
ATOM 2987 N N . VAL B 1 178 ? -11.102 18.438 27.859 1 25.23 178 VAL B N 1
ATOM 2988 C CA . VAL B 1 178 ? -11.297 19.641 27.047 1 25.23 178 VAL B CA 1
ATOM 2989 C C . VAL B 1 178 ? -11.531 20.844 27.969 1 25.23 178 VAL B C 1
ATOM 2991 O O . VAL B 1 178 ? -12.547 20.906 28.656 1 25.23 178 VAL B O 1
ATOM 2994 N N . ASP B 1 179 ? -10.578 21.078 28.75 1 24 179 ASP B N 1
ATOM 2995 C CA . ASP B 1 179 ? -10.797 22.406 29.312 1 24 179 ASP B CA 1
ATOM 2996 C C . ASP B 1 179 ? -11.367 23.359 28.266 1 24 179 ASP B C 1
ATOM 2998 O O . ASP B 1 179 ? -10.961 23.328 27.109 1 24 179 ASP B O 1
ATOM 3002 N N . ASN B 1 180 ? -12.555 23.797 28.516 1 24.67 180 ASN B N 1
ATOM 3003 C CA . ASN B 1 180 ? -13.32 24.875 27.922 1 24.67 180 ASN B CA 1
ATOM 3004 C C . ASN B 1 180 ? -12.43 26.078 27.594 1 24.67 180 ASN B C 1
ATOM 3006 O O . ASN B 1 180 ? -12.109 26.875 28.469 1 24.67 180 ASN B O 1
ATOM 3010 N N . ILE B 1 181 ? -11.305 25.797 27.078 1 27.56 181 ILE B N 1
ATOM 3011 C CA . ILE B 1 181 ? -10.727 27.094 26.75 1 27.56 181 ILE B CA 1
ATOM 3012 C C . ILE B 1 181 ? -11.789 28 26.141 1 27.56 181 ILE B C 1
ATOM 3014 O O . ILE B 1 181 ? -12.461 27.609 25.172 1 27.56 181 ILE B O 1
ATOM 3018 N N . PRO B 1 182 ? -12.219 28.922 26.828 1 27.98 182 PRO B N 1
ATOM 3019 C CA . PRO B 1 182 ? -13.18 29.906 26.328 1 27.98 182 PRO B CA 1
ATOM 3020 C C . PRO B 1 182 ? -12.844 30.391 24.922 1 27.98 182 PRO B C 1
ATOM 3022 O O . PRO B 1 182 ? -11.68 30.688 24.625 1 27.98 182 PRO B O 1
ATOM 3025 N N . ILE B 1 183 ? -13.43 29.703 24.047 1 30.52 183 ILE B N 1
ATOM 3026 C CA . ILE B 1 183 ? -13.555 30.25 22.703 1 30.52 183 ILE B CA 1
ATOM 3027 C C . ILE B 1 183 ? -13.648 31.781 22.766 1 30.52 183 ILE B C 1
ATOM 3029 O O . ILE B 1 183 ? -14.734 32.344 22.984 1 30.52 183 ILE B O 1
ATOM 3033 N N . ILE B 1 184 ? -12.969 32.281 23.641 1 27.55 184 ILE B N 1
ATOM 3034 C CA . ILE B 1 184 ? -13.102 33.75 23.5 1 27.55 184 ILE B CA 1
ATOM 3035 C C . ILE B 1 184 ? -12.57 34.188 22.141 1 27.55 184 ILE B C 1
ATOM 3037 O O . ILE B 1 184 ? -11.523 34.844 22.047 1 27.55 184 ILE B O 1
ATOM 3041 N N . VAL B 1 185 ? -12.211 33.25 21.359 1 27.39 185 VAL B N 1
ATOM 3042 C CA . VAL B 1 185 ? -11.609 33.969 20.234 1 27.39 185 VAL B CA 1
ATOM 3043 C C . VAL B 1 185 ? -12.609 34.969 19.641 1 27.39 185 VAL B C 1
ATOM 3045 O O . VAL B 1 185 ? -13.82 34.75 19.734 1 27.39 185 VAL B O 1
ATOM 3048 N N . MET B 1 186 ? -12.18 36.031 18.797 1 28.25 186 MET B N 1
ATOM 3049 C CA . MET B 1 186 ? -12.508 37.375 18.344 1 28.25 186 MET B CA 1
ATOM 3050 C C . MET B 1 186 ? -13.742 37.375 17.453 1 28.25 186 MET B C 1
ATOM 3052 O O . MET B 1 186 ? -13.852 36.562 16.547 1 28.25 186 MET B O 1
ATOM 3056 N N . LEU B 1 187 ? -14.906 37.781 17.875 1 30.91 187 LEU B N 1
ATOM 3057 C CA . LEU B 1 187 ? -16.062 38.438 17.281 1 30.91 187 LEU B CA 1
ATOM 3058 C C . LEU B 1 187 ? -15.625 39.344 16.125 1 30.91 187 LEU B C 1
ATOM 3060 O O . LEU B 1 187 ? -16.469 39.875 15.406 1 30.91 187 LEU B O 1
ATOM 3064 N N . TRP B 1 188 ? -14.281 39.594 16.047 1 33.5 188 TRP B N 1
ATOM 3065 C CA . TRP B 1 188 ? -13.977 40.719 15.164 1 33.5 188 TRP B CA 1
ATOM 3066 C C . TRP B 1 188 ? -14.141 40.344 13.695 1 33.5 188 TRP B C 1
ATOM 3068 O O . TRP B 1 188 ? -14.648 41.125 12.898 1 33.5 188 TRP B O 1
ATOM 3078 N N . LEU B 1 189 ? -13.766 39.219 13.32 1 31.72 189 LEU B N 1
ATOM 3079 C CA . LEU B 1 189 ? -13.75 39.062 11.867 1 31.72 189 LEU B CA 1
ATOM 3080 C C . LEU B 1 189 ? -15.164 38.875 11.328 1 31.72 189 LEU B C 1
ATOM 3082 O O . LEU B 1 189 ? -15.367 38.875 10.109 1 31.72 189 LEU B O 1
ATOM 3086 N N . CYS B 1 190 ? -16.031 38.375 12.133 1 31.8 190 CYS B N 1
ATOM 3087 C CA . CYS B 1 190 ? -17.375 38.312 11.547 1 31.8 190 CYS B CA 1
ATOM 3088 C C . CYS B 1 190 ? -17.859 39.719 11.148 1 31.8 190 CYS B C 1
ATOM 3090 O O . CYS B 1 190 ? -18.859 39.844 10.453 1 31.8 190 CYS B O 1
ATOM 3092 N N . TRP B 1 191 ? -17.328 40.781 11.891 1 34.28 191 TRP B N 1
ATOM 3093 C CA . TRP B 1 191 ? -17.828 42.094 11.586 1 34.28 191 TRP B CA 1
ATOM 3094 C C . TRP B 1 191 ? -17.406 42.531 10.18 1 34.28 191 TRP B C 1
ATOM 3096 O O . TRP B 1 191 ? -18.094 43.312 9.531 1 34.28 191 TRP B O 1
ATOM 3106 N N . GLN B 1 192 ? -16.219 42.156 9.703 1 31.52 192 GLN B N 1
ATOM 3107 C CA . GLN B 1 192 ? -15.875 42.875 8.484 1 31.52 192 GLN B CA 1
ATOM 3108 C C . GLN B 1 192 ? -16.844 42.562 7.355 1 31.52 192 GLN B C 1
ATOM 3110 O O . GLN B 1 192 ? -16.953 43.312 6.395 1 31.52 192 GLN B O 1
ATOM 3115 N N . PHE B 1 193 ? -17.312 41.312 7.219 1 31.77 193 PHE B N 1
ATOM 3116 C CA . PHE B 1 193 ? -18.141 41.219 6.023 1 31.77 193 PHE B CA 1
ATOM 3117 C C . PHE B 1 193 ? -19.562 41.719 6.297 1 31.77 193 PHE B C 1
ATOM 3119 O O . PHE B 1 193 ? -20.438 41.625 5.434 1 31.77 193 PHE B O 1
ATOM 3126 N N . THR B 1 194 ? -19.891 41.781 7.621 1 31.19 194 THR B N 1
ATOM 3127 C CA . THR B 1 194 ? -21.25 42.312 7.551 1 31.19 194 THR B CA 1
ATOM 3128 C C . THR B 1 194 ? -21.234 43.781 7.082 1 31.19 194 THR B C 1
ATOM 3130 O O . THR B 1 194 ? -22.281 44.344 6.766 1 31.19 194 THR B O 1
ATOM 3133 N N . ASN B 1 195 ? -20.141 44.5 7.332 1 28.39 195 ASN B N 1
ATOM 3134 C CA . ASN B 1 195 ? -20.281 45.844 6.766 1 28.39 195 ASN B CA 1
ATOM 3135 C C . ASN B 1 195 ? -19.906 45.875 5.285 1 28.39 195 ASN B C 1
ATOM 3137 O O . ASN B 1 195 ? -18.875 45.312 4.898 1 28.39 195 ASN B O 1
#

Nearest PDB structures (foldseek):
  1smb-assembly1_A  TM=9.711E-01  e=3.295E-19  Homo sapiens
  5vhg-assembly1_A  TM=9.587E-01  e=2.538E-18  Homo sapiens
  5jys-assembly1_A  TM=9.287E-01  e=4.319E-16  Saccharomyces cerevisiae S288C
  4p27-assembly1_A  TM=7.334E-01  e=6.103E-09  Schistosoma mansoni
  4tpv-assembly1_A  TM=7.751E-01  e=1.351E-06  Ancylostoma caninum

Organism: Drosophila melanogaster (NC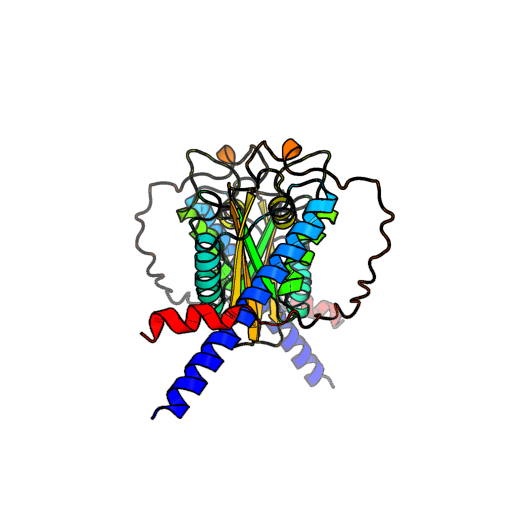BI:txid7227)